Protein AF-A0A3D5XR74-F1 (afdb_monomer_lite)

Sequence (470 aa):
MCIKLWNDQGEVHFSEMSLGTSTTLFYYEVPASTKGSFDNLWFGRNDPDLPIDEANTWNRTANLTFDGTNNLYVLPNATQWMNPGDNWYPYNPAPYAVDEIPASTELYFRPAADFYNGGGYSTSFAAYFFNTDGKNVWVNPTYPYTSTYKVVTPTLEGGVLPNYVIFASMRAGTSGNSFENVLAQTADLYPDLTLTKPMYDGPSQTWKELPTFVNYQNLPEGINANKIRIWLDRNGHYTTNSYTYLLFFNTNHHYNTGKEKAIELNSEDPVDYLYYDVPISWIKNKEVGITIVNEYNEVLVSIPAQTFVEGDNSKLWKINLSGETWSYEKTVVSEKVYNTFVRKVLEGYLSCSPSVDNGYGAFNSMDNTFIPKVDAGGTTIWNMSGNLGGQMLNDYASVEAYETDERTVEVDAYVKYQMLAANYLANSGGGGASFSLMNSSNNTPLILMFIFSLIGVGFISYLRLKKYKN

Structure (mmCIF, N/CA/C/O backbone):
data_AF-A0A3D5XR74-F1
#
_entry.id   AF-A0A3D5XR74-F1
#
loop_
_atom_site.group_PDB
_atom_site.id
_atom_site.type_symbol
_atom_site.label_atom_id
_atom_site.label_alt_id
_atom_site.label_comp_id
_atom_site.label_asym_id
_atom_site.label_entity_id
_atom_site.label_seq_id
_atom_site.pdbx_PDB_ins_code
_atom_site.Cartn_x
_atom_site.Cartn_y
_atom_site.Cartn_z
_atom_site.occupancy
_atom_site.B_iso_or_equiv
_atom_site.auth_seq_id
_atom_site.auth_comp_id
_atom_site.auth_asym_id
_atom_site.auth_atom_id
_atom_site.pdbx_PDB_model_num
ATOM 1 N N . MET A 1 1 ? -30.784 11.300 56.861 1.00 68.38 1 MET A N 1
ATOM 2 C CA . MET A 1 1 ? -31.579 11.750 55.694 1.00 68.38 1 MET A CA 1
ATOM 3 C C . MET A 1 1 ? -33.011 11.344 55.946 1.00 68.38 1 MET A C 1
ATOM 5 O O . MET A 1 1 ? -33.202 10.212 56.372 1.00 68.38 1 MET A O 1
ATOM 9 N N . CYS A 1 2 ? -33.979 12.232 55.736 1.00 66.44 2 CYS A N 1
ATOM 10 C CA . CYS A 1 2 ? -35.381 11.927 56.000 1.00 66.44 2 CYS A CA 1
ATOM 11 C C . CYS A 1 2 ? -36.258 12.160 54.769 1.00 66.44 2 CYS A C 1
ATOM 13 O O . CYS A 1 2 ? -35.960 12.993 53.907 1.00 66.44 2 CYS A O 1
ATOM 15 N N . ILE A 1 3 ? -37.353 11.412 54.726 1.00 75.88 3 ILE A N 1
ATOM 16 C CA . ILE A 1 3 ? -38.480 11.650 53.835 1.00 75.88 3 ILE A CA 1
ATOM 17 C C . ILE A 1 3 ? -39.727 11.899 54.674 1.00 75.88 3 ILE A C 1
ATOM 19 O O . ILE A 1 3 ? -39.949 11.208 55.673 1.00 75.88 3 ILE A O 1
ATOM 23 N N . LYS A 1 4 ? -40.542 12.865 54.246 1.00 79.69 4 LYS A N 1
ATOM 24 C CA . LYS A 1 4 ? -41.935 12.990 54.675 1.00 79.69 4 LYS A CA 1
ATOM 25 C C . LYS A 1 4 ? -42.847 12.576 53.533 1.00 79.69 4 LYS A C 1
ATOM 27 O O . LYS A 1 4 ? -42.666 13.057 52.419 1.00 79.69 4 LYS A O 1
ATOM 32 N N . LEU A 1 5 ? -43.852 11.767 53.836 1.00 77.69 5 LEU A N 1
ATOM 33 C CA . LEU A 1 5 ? -44.951 11.399 52.946 1.00 77.69 5 LEU A CA 1
ATOM 34 C C . LEU A 1 5 ? -46.269 11.849 53.580 1.00 77.69 5 LEU A C 1
ATOM 36 O O . LEU A 1 5 ? -46.419 11.742 54.800 1.00 77.69 5 LEU A O 1
ATOM 40 N N . TRP A 1 6 ? -47.207 12.368 52.785 1.00 80.12 6 TRP A N 1
ATOM 41 C CA . TRP A 1 6 ? -48.545 12.708 53.279 1.00 80.12 6 TRP A CA 1
ATOM 42 C C . TRP A 1 6 ? -49.636 12.587 52.212 1.00 80.12 6 TRP A C 1
ATOM 44 O O . TRP A 1 6 ? -49.366 12.639 51.009 1.00 80.12 6 TRP A O 1
ATOM 54 N N . ASN A 1 7 ? -50.876 12.425 52.673 1.00 79.38 7 ASN A N 1
ATOM 55 C CA . ASN A 1 7 ? -52.083 12.417 51.848 1.00 79.38 7 ASN A CA 1
ATOM 56 C C . ASN A 1 7 ? -53.056 13.528 52.264 1.00 79.38 7 ASN A C 1
ATOM 58 O O . ASN A 1 7 ? -52.907 14.167 53.311 1.00 79.38 7 ASN A O 1
ATOM 62 N N . ASP A 1 8 ? -54.086 13.730 51.447 1.00 75.56 8 ASP A N 1
ATOM 63 C CA . ASP A 1 8 ? -55.121 14.747 51.678 1.00 75.56 8 ASP A CA 1
ATOM 64 C C . ASP A 1 8 ? -56.029 14.434 52.885 1.00 75.56 8 ASP A C 1
ATOM 66 O O . ASP A 1 8 ? -56.824 15.271 53.316 1.00 75.56 8 ASP A O 1
ATOM 70 N N . GLN A 1 9 ? -55.899 13.237 53.464 1.00 74.19 9 GLN A N 1
ATOM 71 C CA . GLN A 1 9 ? -56.628 12.786 54.653 1.00 74.19 9 GLN A CA 1
ATOM 72 C C . GLN A 1 9 ? -55.891 13.141 55.958 1.00 74.19 9 GLN A C 1
ATOM 74 O O . GLN A 1 9 ? -56.415 12.902 57.046 1.00 74.19 9 GLN A O 1
ATOM 79 N N . GLY A 1 10 ? -54.709 13.762 55.860 1.00 69.75 10 GLY A N 1
ATOM 80 C CA . GLY A 1 10 ? -53.919 14.231 56.997 1.00 69.75 10 GLY A CA 1
ATOM 81 C C . GLY A 1 10 ? -52.992 13.175 57.599 1.00 69.75 10 GLY A C 1
ATOM 82 O O . GLY A 1 10 ? -52.376 13.437 58.633 1.00 69.75 10 GLY A O 1
ATOM 83 N N . GLU A 1 11 ? -52.863 12.003 56.973 1.00 75.06 11 GLU A N 1
ATOM 84 C CA . GLU A 1 11 ? -51.877 11.011 57.388 1.00 75.06 11 GLU A CA 1
ATOM 85 C C . GLU A 1 11 ? -50.479 11.471 56.983 1.00 75.06 11 GLU A C 1
ATOM 87 O O . GLU A 1 11 ? -50.252 11.940 55.867 1.00 75.06 11 GLU A O 1
ATOM 92 N N . VAL A 1 12 ? -49.531 11.329 57.907 1.00 75.00 12 VAL A N 1
ATOM 93 C CA . VAL A 1 12 ? -48.144 11.746 57.721 1.00 75.00 12 VAL A CA 1
ATOM 94 C C . VAL A 1 12 ? -47.228 10.606 58.131 1.00 75.00 12 VAL A C 1
ATOM 96 O O . VAL A 1 12 ? -47.342 10.075 59.236 1.00 75.00 12 VAL A O 1
ATOM 99 N N . HIS A 1 13 ? -46.282 10.266 57.261 1.00 75.50 13 HIS A N 1
ATOM 100 C CA . HIS A 1 13 ? -45.234 9.299 57.548 1.00 75.50 13 HIS A CA 1
ATOM 101 C C . HIS A 1 13 ? -43.858 9.941 57.405 1.00 75.50 13 HIS A C 1
ATOM 103 O O . HIS A 1 13 ? -43.573 10.607 56.411 1.00 75.50 13 HIS A O 1
ATOM 109 N N . PHE A 1 14 ? -43.002 9.707 58.396 1.00 71.19 14 PHE A N 1
ATOM 110 C CA . PHE A 1 14 ? -41.600 10.100 58.379 1.00 71.19 14 PHE A CA 1
ATOM 111 C C . PHE A 1 14 ? -40.724 8.859 58.452 1.00 71.19 14 PHE A C 1
ATOM 113 O O . PHE A 1 14 ? -40.975 7.973 59.269 1.00 71.19 14 PHE A O 1
ATOM 120 N N . SER A 1 15 ? -39.690 8.804 57.616 1.00 66.94 15 SER A N 1
ATOM 121 C CA . SER A 1 15 ? -38.760 7.677 57.607 1.00 66.94 15 SER A CA 1
ATOM 122 C C . SER A 1 15 ? -37.332 8.097 57.285 1.00 66.94 15 SER A C 1
ATOM 124 O O . SER A 1 15 ? -37.096 9.151 56.684 1.00 66.94 15 SER A O 1
ATOM 126 N N . GLU A 1 16 ? -36.384 7.254 57.687 1.00 62.03 16 GLU A N 1
ATOM 127 C CA . GLU A 1 16 ? -35.002 7.329 57.227 1.00 62.03 16 GLU A CA 1
ATOM 128 C C . GLU A 1 16 ? -34.899 6.854 55.786 1.00 62.03 16 GLU A C 1
ATOM 130 O O . GLU A 1 16 ? -35.544 5.887 55.386 1.00 62.03 16 GLU A O 1
ATOM 135 N N . MET A 1 17 ? -34.050 7.525 55.015 1.00 63.94 17 MET A N 1
ATOM 136 C CA . MET A 1 17 ? -33.691 7.061 53.682 1.00 63.94 17 MET A CA 1
ATOM 137 C C . MET A 1 17 ? -32.312 6.421 53.686 1.00 63.94 17 MET A C 1
ATOM 139 O O . MET A 1 17 ? -31.365 6.978 54.251 1.00 63.94 17 MET A O 1
ATOM 143 N N . SER A 1 18 ? -32.184 5.310 52.969 1.00 57.62 18 SER A N 1
ATOM 144 C CA . SER A 1 18 ? -30.901 4.716 52.610 1.00 57.62 18 SER A CA 1
ATOM 145 C C . SER A 1 18 ? -30.411 5.266 51.273 1.00 57.62 18 SER A C 1
ATOM 147 O O . SER A 1 18 ? -31.181 5.427 50.325 1.00 57.62 18 SER A O 1
ATOM 149 N N . LEU A 1 19 ? -29.111 5.552 51.201 1.00 54.06 19 LEU A N 1
ATOM 150 C CA . LEU A 1 19 ? -28.445 5.879 49.948 1.00 54.06 19 LEU A CA 1
ATOM 151 C C . LEU A 1 19 ? -28.135 4.579 49.198 1.00 54.06 19 LEU A C 1
ATOM 153 O O . LEU A 1 19 ? -27.440 3.715 49.734 1.00 54.06 19 LEU A O 1
ATOM 157 N N . GLY A 1 20 ? -28.625 4.454 47.966 1.00 53.34 20 GLY A N 1
ATOM 158 C CA . GLY A 1 20 ? -28.218 3.380 47.066 1.00 53.34 20 GLY A CA 1
ATOM 159 C C . GLY A 1 20 ? -26.792 3.608 46.567 1.00 53.34 20 GLY A C 1
ATOM 160 O O . GLY A 1 20 ? -26.436 4.714 46.164 1.00 53.34 20 GLY A O 1
ATOM 161 N N . THR A 1 21 ? -25.955 2.574 46.601 1.00 43.03 21 THR A N 1
ATOM 162 C CA . THR A 1 21 ? -24.552 2.656 46.172 1.00 43.03 21 THR A CA 1
ATOM 163 C C . THR A 1 21 ? -24.415 2.234 44.709 1.00 43.03 21 THR A C 1
ATOM 165 O O . THR A 1 21 ? -23.944 1.136 44.425 1.00 43.03 21 THR A O 1
ATOM 168 N N . SER A 1 22 ? -24.838 3.088 43.776 1.00 42.81 22 SER A N 1
ATOM 169 C CA . SER A 1 22 ? -24.392 3.004 42.378 1.00 42.81 22 SER A CA 1
ATOM 170 C C . SER A 1 22 ? -23.229 3.975 42.165 1.00 42.81 22 SER A C 1
ATOM 172 O O . SER A 1 22 ? -23.245 5.099 42.665 1.00 42.81 22 SER A O 1
ATOM 174 N N . THR A 1 23 ? -22.197 3.544 41.438 1.00 36.66 23 THR A N 1
ATOM 175 C CA . THR A 1 23 ? -20.996 4.346 41.140 1.00 36.66 23 THR A CA 1
ATOM 176 C C . THR A 1 23 ? -21.248 5.465 40.128 1.00 36.66 23 THR A C 1
ATOM 178 O O . THR A 1 23 ? -20.399 6.340 39.974 1.00 36.66 23 THR A O 1
ATOM 181 N N . THR A 1 24 ? -22.403 5.464 39.456 1.00 39.94 24 THR A N 1
ATOM 182 C CA . THR A 1 24 ? -22.763 6.432 38.408 1.00 39.94 24 THR A CA 1
ATOM 183 C C . THR A 1 24 ? -23.993 7.275 38.747 1.00 39.94 24 THR A C 1
ATOM 185 O O . THR A 1 24 ? -24.259 8.259 38.058 1.00 39.94 24 THR A O 1
ATOM 188 N N . LEU A 1 25 ? -24.732 6.948 39.816 1.00 47.19 25 LEU A N 1
ATOM 189 C CA . LEU A 1 25 ? -25.946 7.668 40.204 1.00 47.19 25 LEU A CA 1
ATOM 190 C C . LEU A 1 25 ? -26.193 7.591 41.720 1.00 47.19 25 LEU A C 1
ATOM 192 O O . LEU A 1 25 ? -26.271 6.501 42.283 1.00 47.19 25 LEU A O 1
ATOM 196 N N . PHE A 1 26 ? -26.402 8.736 42.376 1.00 54.41 26 PHE A N 1
ATOM 197 C CA . PHE A 1 26 ? -26.913 8.768 43.750 1.00 54.41 26 PHE A CA 1
ATOM 198 C C . PHE A 1 26 ? -28.442 8.734 43.705 1.00 54.41 26 PHE A C 1
ATOM 200 O O . PHE A 1 26 ? -29.073 9.692 43.247 1.00 54.41 26 PHE A O 1
ATOM 207 N N . TYR A 1 27 ? -29.036 7.639 44.177 1.00 60.84 27 TYR A N 1
ATOM 208 C CA . TYR A 1 27 ? -30.484 7.515 44.326 1.00 60.84 27 TYR A CA 1
ATOM 209 C C . TYR A 1 27 ? -30.867 7.186 45.770 1.00 60.84 27 TYR A C 1
ATOM 211 O O . TYR A 1 27 ? -30.087 6.595 46.523 1.00 60.84 27 TYR A O 1
ATOM 219 N N . TYR A 1 28 ? -32.080 7.578 46.149 1.00 64.44 28 TYR A N 1
ATOM 220 C CA . TYR A 1 28 ? -32.659 7.297 47.459 1.00 64.44 28 TYR A CA 1
ATOM 221 C C . TYR A 1 28 ? -33.891 6.417 47.329 1.00 64.44 28 TYR A C 1
ATOM 223 O O . TYR A 1 28 ? -34.699 6.599 46.414 1.00 64.44 28 TYR A O 1
ATOM 231 N N . GLU A 1 29 ? -34.011 5.471 48.257 1.00 64.38 29 GLU A N 1
ATOM 232 C CA . GLU A 1 29 ? -35.136 4.549 48.325 1.00 64.38 29 GLU A CA 1
ATOM 233 C C . GLU A 1 29 ? -36.181 5.019 49.343 1.00 64.38 29 GLU A C 1
ATOM 235 O O . GLU A 1 29 ? -35.866 5.344 50.491 1.00 64.38 29 GLU A O 1
ATOM 240 N N . VAL A 1 30 ? -37.440 5.037 48.909 1.00 65.50 30 VAL A N 1
ATOM 241 C CA . VAL A 1 30 ? -38.616 5.251 49.753 1.00 65.50 30 VAL A CA 1
ATOM 242 C C . VAL A 1 30 ? -39.076 3.899 50.311 1.00 65.50 30 VAL A C 1
ATOM 244 O O . VAL A 1 30 ? -39.177 2.941 49.540 1.00 65.50 30 VAL A O 1
ATOM 247 N N . PRO A 1 31 ? -39.409 3.783 51.612 1.00 63.19 31 PRO A N 1
ATOM 248 C CA . PRO A 1 31 ? -39.857 2.519 52.189 1.00 63.19 31 PRO A CA 1
ATOM 249 C C . PRO A 1 31 ? -41.045 1.914 51.431 1.00 63.19 31 PRO A C 1
ATOM 251 O O . PRO A 1 31 ? -42.093 2.547 51.279 1.00 63.19 31 PRO A O 1
ATOM 254 N N . ALA A 1 32 ? -40.914 0.654 51.009 1.00 57.16 32 ALA A N 1
ATOM 255 C CA . ALA A 1 32 ? -41.921 -0.052 50.208 1.00 57.16 32 ALA A CA 1
ATOM 256 C C . ALA A 1 32 ? -43.311 -0.146 50.875 1.00 57.16 32 ALA A C 1
ATOM 258 O O . ALA A 1 32 ? -44.319 -0.304 50.187 1.00 57.16 32 ALA A O 1
ATOM 259 N N . SER A 1 33 ? -43.383 -0.001 52.204 1.00 56.22 33 SER A N 1
ATOM 260 C CA . SER A 1 33 ? -44.620 0.021 53.000 1.00 56.22 33 SER A CA 1
ATOM 261 C C . SER A 1 33 ? -45.532 1.226 52.735 1.00 56.22 33 SER A C 1
ATOM 263 O O . SER A 1 33 ? -46.631 1.281 53.278 1.00 56.22 33 SER A O 1
ATOM 265 N N . THR A 1 34 ? -45.095 2.187 51.920 1.00 59.44 34 THR A N 1
ATOM 266 C CA . THR A 1 34 ? -45.794 3.461 51.671 1.00 59.44 34 THR A CA 1
ATOM 267 C C . THR A 1 34 ? -46.456 3.537 50.288 1.00 59.44 34 THR A C 1
ATOM 269 O O . THR A 1 34 ? -47.064 4.551 49.937 1.00 59.44 34 THR A O 1
ATOM 272 N N . LYS A 1 35 ? -46.369 2.454 49.501 1.00 56.69 35 LYS A N 1
ATOM 273 C CA . LYS A 1 35 ? -46.874 2.367 48.125 1.00 56.69 35 LYS A CA 1
ATOM 274 C C . LYS A 1 35 ? -48.401 2.537 48.070 1.00 56.69 35 LYS A C 1
ATOM 276 O O . LYS A 1 35 ? -49.132 1.719 48.619 1.00 56.69 35 LYS A O 1
ATOM 281 N N . GLY A 1 36 ? -48.866 3.571 47.365 1.00 61.25 36 GLY A N 1
ATOM 282 C CA . GLY A 1 36 ? -50.287 3.834 47.097 1.00 61.25 36 GLY A CA 1
ATOM 283 C C . GLY A 1 36 ? -51.088 4.505 48.222 1.00 61.25 36 GLY A C 1
ATOM 284 O O . GLY A 1 36 ? -52.295 4.655 48.061 1.00 61.25 36 GLY A O 1
ATOM 285 N N . SER A 1 37 ? -50.451 4.907 49.329 1.00 67.81 37 SER A N 1
ATOM 286 C CA . SER A 1 37 ? -51.139 5.503 50.494 1.00 67.81 37 SER A CA 1
ATOM 287 C C . SER A 1 37 ? -50.939 7.016 50.650 1.00 67.81 37 SER A C 1
ATOM 289 O O . SER A 1 37 ? -51.577 7.634 51.501 1.00 67.81 37 SER A O 1
ATOM 291 N N . PHE A 1 38 ? -50.045 7.615 49.859 1.00 74.50 38 PHE A N 1
ATOM 292 C CA . PHE A 1 38 ? -49.660 9.022 49.960 1.00 74.50 38 PHE A CA 1
ATOM 293 C C . PHE A 1 38 ? -49.626 9.675 48.579 1.00 74.50 38 PHE A C 1
ATOM 295 O O . PHE A 1 38 ? -49.270 9.020 47.602 1.00 74.50 38 PHE A O 1
ATOM 302 N N . ASP A 1 39 ? -49.953 10.964 48.525 1.00 75.94 39 ASP A N 1
ATOM 303 C CA . ASP A 1 39 ? -50.062 11.734 47.276 1.00 75.94 39 ASP A CA 1
ATOM 304 C C . ASP A 1 39 ? -48.905 12.729 47.112 1.00 75.94 39 ASP A C 1
ATOM 306 O O . ASP A 1 39 ? -48.670 13.291 46.040 1.00 75.94 39 ASP A O 1
ATOM 310 N N . ASN A 1 40 ? -48.157 12.961 48.192 1.00 79.56 40 ASN A N 1
ATOM 311 C CA . ASN A 1 40 ? -47.110 13.963 48.239 1.00 79.56 40 ASN A CA 1
ATOM 312 C C . ASN A 1 40 ? -45.909 13.500 49.065 1.00 79.56 40 ASN A C 1
ATOM 314 O O . ASN A 1 40 ? -46.048 12.734 50.024 1.00 79.56 40 ASN A O 1
ATOM 318 N N . LEU A 1 41 ? -44.733 14.032 48.725 1.00 80.75 41 LEU A N 1
ATOM 319 C CA . LEU A 1 41 ? -43.509 13.836 49.490 1.00 80.75 41 LEU A CA 1
ATOM 320 C C . LEU A 1 41 ? -42.601 15.066 49.496 1.00 80.75 41 LEU A C 1
ATOM 322 O O . LEU A 1 41 ? -42.708 15.951 48.650 1.00 80.75 41 LEU A O 1
ATOM 326 N N . TRP A 1 42 ? -41.664 15.103 50.437 1.00 76.94 42 TRP A N 1
ATOM 327 C CA . TRP A 1 42 ? -40.467 15.937 50.332 1.00 76.94 42 TRP A CA 1
ATOM 328 C C . TRP A 1 42 ? -39.267 15.225 50.950 1.00 76.94 42 TRP A C 1
ATOM 330 O O . TRP A 1 42 ? -39.407 14.398 51.855 1.00 76.94 42 TRP A O 1
ATOM 340 N N . PHE A 1 43 ? -38.081 15.580 50.462 1.00 77.31 43 PHE A N 1
ATOM 341 C CA . PHE A 1 43 ? -36.802 15.063 50.940 1.00 77.31 43 PHE A CA 1
ATOM 342 C C . PHE A 1 43 ? -36.077 16.128 51.748 1.00 77.31 43 PHE A C 1
ATOM 344 O O . PHE A 1 43 ? -36.084 17.301 51.371 1.00 77.31 43 PHE A O 1
ATOM 351 N N . GLY A 1 44 ? -35.441 15.749 52.854 1.00 69.56 44 GLY A N 1
ATOM 352 C CA . GLY A 1 44 ? -34.678 16.712 53.635 1.00 69.56 44 GLY A CA 1
ATOM 353 C C . GLY A 1 44 ? -33.597 16.114 54.514 1.00 69.56 44 GLY A C 1
ATOM 354 O O . GLY A 1 44 ? -33.419 14.897 54.648 1.00 69.56 44 GLY A O 1
ATOM 355 N N . ARG A 1 45 ? -32.831 17.026 55.104 1.00 68.19 45 ARG A N 1
ATOM 356 C CA . ARG A 1 45 ? -31.771 16.708 56.048 1.00 68.19 45 ARG A CA 1
ATOM 357 C C . ARG A 1 45 ? -32.226 17.111 57.439 1.00 68.19 45 ARG A C 1
ATOM 359 O O . ARG A 1 45 ? -32.404 18.293 57.720 1.00 68.19 45 ARG A O 1
ATOM 366 N N . ASN A 1 46 ? -32.383 16.115 58.297 1.00 67.81 46 ASN A N 1
ATOM 367 C CA . ASN A 1 46 ? -32.564 16.344 59.720 1.00 67.81 46 ASN A CA 1
ATOM 368 C C . ASN A 1 46 ? -31.226 16.483 60.428 1.00 67.81 46 ASN A C 1
ATOM 370 O O . ASN A 1 46 ? -30.205 15.966 59.957 1.00 67.81 46 ASN A O 1
ATOM 374 N N . ASP A 1 47 ? -31.280 17.173 61.559 1.00 67.00 47 ASP A N 1
ATOM 375 C CA . ASP A 1 47 ? -30.229 17.147 62.559 1.00 67.00 47 ASP A CA 1
ATOM 376 C C . ASP A 1 47 ? -29.905 15.688 62.933 1.00 67.00 47 ASP A C 1
ATOM 378 O O . ASP A 1 47 ? -30.817 14.952 63.320 1.00 67.00 47 ASP A O 1
ATOM 382 N N . PRO A 1 48 ? -28.652 15.227 62.761 1.00 59.41 48 PRO A N 1
ATOM 383 C CA . PRO A 1 48 ? -28.275 13.849 63.051 1.00 59.41 48 PRO A CA 1
ATOM 384 C C . PRO A 1 48 ? -28.354 13.509 64.544 1.00 59.41 48 PRO A C 1
ATOM 386 O O . PRO A 1 48 ? -28.424 12.329 64.877 1.00 59.41 48 PRO A O 1
ATOM 389 N N . ASP A 1 49 ? -28.357 14.514 65.424 1.00 66.25 49 ASP A N 1
ATOM 390 C CA . ASP A 1 49 ? -28.373 14.326 66.874 1.00 66.25 49 ASP A CA 1
ATOM 391 C C . ASP A 1 49 ? -29.799 14.356 67.463 1.00 66.25 49 ASP A C 1
ATOM 393 O O . ASP A 1 49 ? -29.979 14.154 68.668 1.00 66.25 49 ASP A O 1
ATOM 397 N N . LEU A 1 50 ? -30.831 14.586 66.636 1.00 67.19 50 LEU A N 1
ATOM 398 C CA . LEU A 1 50 ? -32.231 14.679 67.062 1.00 67.19 50 LEU A CA 1
ATOM 399 C C . LEU A 1 50 ? -33.132 13.649 66.357 1.00 67.19 50 LEU A C 1
ATOM 401 O O . LEU A 1 50 ? -32.843 13.215 65.242 1.00 67.19 50 LEU A O 1
ATOM 405 N N . PRO A 1 51 ? -34.269 13.267 66.975 1.00 72.56 51 PRO A N 1
ATOM 406 C CA . PRO A 1 51 ? -35.255 12.410 66.327 1.00 72.56 51 PRO A CA 1
ATOM 407 C C . PRO A 1 51 ? -35.772 13.007 65.017 1.00 72.56 51 PRO A C 1
ATOM 409 O O . PRO A 1 51 ? -35.863 14.229 64.857 1.00 72.56 51 PRO A O 1
ATOM 412 N N . ILE A 1 52 ? -36.176 12.130 64.097 1.00 66.81 52 ILE A N 1
ATOM 413 C CA . ILE A 1 52 ? -36.708 12.549 62.803 1.00 66.81 52 ILE A CA 1
ATOM 414 C C . ILE A 1 52 ? -38.074 13.201 62.980 1.00 66.81 52 ILE A C 1
ATOM 416 O O . ILE A 1 52 ? -39.064 12.531 63.253 1.00 66.81 52 ILE A O 1
ATOM 420 N N . ASP A 1 53 ? -38.097 14.515 62.789 1.00 72.50 53 ASP A N 1
ATOM 421 C CA . ASP A 1 53 ? -39.278 15.370 62.859 1.00 72.50 53 ASP A CA 1
ATOM 422 C C . ASP A 1 53 ? -39.100 16.546 61.886 1.00 72.50 53 ASP A C 1
ATOM 424 O O . ASP A 1 53 ? -37.971 16.934 61.574 1.00 72.50 53 ASP A O 1
ATOM 428 N N . GLU A 1 54 ? -40.205 17.125 61.424 1.00 74.19 54 GLU A N 1
ATOM 429 C CA . GLU A 1 54 ? -40.231 18.329 60.590 1.00 74.19 54 GLU A CA 1
ATOM 430 C C . GLU A 1 54 ? -39.588 19.526 61.293 1.00 74.19 54 GLU A C 1
ATOM 432 O O . GLU A 1 54 ? -38.907 20.329 60.658 1.00 74.19 54 GLU A O 1
ATOM 437 N N . ALA A 1 55 ? -39.768 19.630 62.613 1.00 78.69 55 ALA A N 1
ATOM 438 C CA . ALA A 1 55 ? -39.175 20.693 63.420 1.00 78.69 55 ALA A CA 1
ATOM 439 C C . ALA A 1 55 ? -37.635 20.636 63.457 1.00 78.69 55 ALA A C 1
ATOM 441 O O . ALA A 1 55 ? -36.990 21.657 63.690 1.00 78.69 55 ALA A O 1
ATOM 442 N N . ASN A 1 56 ? -37.055 19.461 63.190 1.00 74.38 56 ASN A N 1
ATOM 443 C CA . ASN A 1 56 ? -35.615 19.203 63.243 1.00 74.38 56 ASN A CA 1
ATOM 444 C C . ASN A 1 56 ? -34.975 19.161 61.841 1.00 74.38 56 ASN A C 1
ATOM 446 O O . ASN A 1 56 ? -33.816 18.765 61.697 1.00 74.38 56 ASN A O 1
ATOM 450 N N . THR A 1 57 ? -35.719 19.550 60.798 1.00 71.38 57 THR A N 1
ATOM 451 C CA . THR A 1 57 ? -35.241 19.588 59.413 1.00 71.38 57 THR A CA 1
ATOM 452 C C . THR A 1 57 ? -34.480 20.879 59.129 1.00 71.38 57 THR A C 1
ATOM 454 O O . THR A 1 57 ? -35.059 21.962 59.092 1.00 71.38 57 THR A O 1
ATOM 457 N N . TRP A 1 58 ? -33.174 20.771 58.871 1.00 65.06 58 TRP A N 1
ATOM 458 C CA . TRP A 1 58 ? -32.315 21.911 58.536 1.00 65.06 58 TRP A CA 1
ATOM 459 C C . TRP A 1 58 ? -32.649 22.507 57.169 1.00 65.06 58 TRP A C 1
ATOM 461 O O . TRP A 1 58 ? -32.608 23.722 56.986 1.00 65.06 58 TRP A O 1
ATOM 471 N N . ASN A 1 59 ? -32.960 21.650 56.198 1.00 67.88 59 ASN A N 1
ATOM 472 C CA . ASN A 1 59 ? -33.313 22.039 54.841 1.00 67.88 59 ASN A CA 1
ATOM 473 C C . ASN A 1 59 ? -34.068 20.905 54.122 1.00 67.88 59 ASN A C 1
ATOM 475 O O . ASN A 1 59 ? -33.838 19.722 54.390 1.00 67.88 59 ASN A O 1
ATOM 479 N N . ARG A 1 60 ? -34.970 21.273 53.201 1.00 68.69 60 ARG A N 1
ATOM 480 C CA . ARG A 1 60 ? -35.793 20.336 52.422 1.00 68.69 60 ARG A CA 1
ATOM 481 C C . ARG A 1 60 ? -36.056 20.805 50.995 1.00 68.69 60 ARG A C 1
ATOM 483 O O . ARG A 1 60 ? -35.951 21.996 50.703 1.00 68.69 60 ARG A O 1
ATOM 490 N N . THR A 1 61 ? -36.460 19.869 50.142 1.00 66.75 61 THR A N 1
ATOM 491 C CA . THR A 1 61 ? -37.018 20.149 48.816 1.00 66.75 61 THR A CA 1
ATOM 492 C C . THR A 1 61 ? -38.360 20.882 48.919 1.00 66.75 61 THR A C 1
ATOM 494 O O . THR A 1 61 ? -38.987 20.929 49.980 1.00 66.75 61 THR A O 1
ATOM 497 N N . ALA A 1 62 ? -38.843 21.416 47.793 1.00 69.00 62 ALA A N 1
ATOM 498 C CA . ALA A 1 62 ? -40.262 21.743 47.660 1.00 69.00 62 ALA A CA 1
ATOM 499 C C . ALA A 1 62 ? -41.127 20.476 47.817 1.00 69.00 62 ALA A C 1
ATOM 501 O O . ALA A 1 62 ? -40.618 19.354 47.737 1.00 69.00 62 ALA A O 1
ATOM 502 N N . ASN A 1 63 ? -42.432 20.662 48.027 1.00 77.94 63 ASN A N 1
ATOM 503 C CA . ASN A 1 63 ? -43.383 19.555 48.001 1.00 77.94 63 ASN A CA 1
ATOM 504 C C . ASN A 1 63 ? -43.427 18.970 46.586 1.00 77.94 63 ASN A C 1
ATOM 506 O O . ASN A 1 63 ? -43.646 19.695 45.616 1.00 77.94 63 ASN A O 1
ATOM 510 N N . LEU A 1 64 ? -43.212 17.666 46.492 1.00 72.50 64 LEU A N 1
ATOM 511 C CA . LEU A 1 64 ? -43.234 16.898 45.259 1.00 72.50 64 LEU A CA 1
ATOM 512 C C . LEU A 1 64 ? -44.498 16.044 45.231 1.00 72.50 64 LEU A C 1
ATOM 514 O O . LEU A 1 64 ? -44.944 15.549 46.266 1.00 72.50 64 LEU A O 1
ATOM 518 N N . THR A 1 65 ? -45.050 15.838 44.040 1.00 73.38 65 THR A N 1
ATOM 519 C CA . THR A 1 65 ? -46.125 14.863 43.840 1.00 73.38 65 THR A CA 1
ATOM 520 C C . THR A 1 65 ? -45.546 13.455 43.927 1.00 73.38 65 THR A C 1
ATOM 522 O O . THR A 1 65 ? -44.550 13.149 43.267 1.00 73.38 65 THR A O 1
ATOM 525 N N . PHE A 1 66 ? -46.169 12.601 44.736 1.00 70.06 66 PHE A N 1
ATOM 526 C CA . PHE A 1 66 ? -45.822 11.191 44.841 1.00 70.06 66 PHE A CA 1
ATOM 527 C C . PHE A 1 66 ? -46.834 10.376 44.040 1.00 70.06 66 PHE A C 1
ATOM 529 O O . PHE A 1 66 ? -48.020 10.388 44.343 1.00 70.06 66 PHE A O 1
ATOM 536 N N . ASP A 1 67 ? -46.377 9.667 43.008 1.00 66.19 67 ASP A N 1
ATOM 537 C CA . ASP A 1 67 ? -47.261 8.847 42.165 1.00 66.19 67 ASP A CA 1
ATOM 538 C C . ASP A 1 67 ? -47.677 7.518 42.822 1.00 66.19 67 ASP A C 1
ATOM 540 O O . ASP A 1 67 ? -48.400 6.722 42.223 1.00 66.19 67 ASP A O 1
ATOM 544 N N . GLY A 1 68 ? -47.198 7.253 44.043 1.00 62.53 68 GLY A N 1
ATOM 545 C CA . GLY A 1 68 ? -47.521 6.057 44.812 1.00 62.53 68 GLY A CA 1
ATOM 546 C C . GLY A 1 68 ? -46.963 4.758 44.227 1.00 62.53 68 GLY A C 1
ATOM 547 O O . GLY A 1 68 ? -47.258 3.695 44.770 1.00 62.53 68 GLY A O 1
ATOM 548 N N . THR A 1 69 ? -46.174 4.803 43.149 1.00 64.56 69 THR A N 1
ATOM 549 C CA . THR A 1 69 ? -45.684 3.622 42.423 1.00 64.56 69 THR A CA 1
ATOM 550 C C . THR A 1 69 ? -44.165 3.518 42.357 1.00 64.56 69 THR A C 1
ATOM 552 O O . THR A 1 69 ? -43.656 2.395 42.434 1.00 64.56 69 THR A O 1
ATOM 555 N N . ASN A 1 70 ? -43.458 4.646 42.273 1.00 66.56 70 ASN A N 1
ATOM 556 C CA . ASN A 1 70 ? -42.000 4.718 42.220 1.00 66.56 70 ASN A CA 1
ATOM 557 C C . ASN A 1 70 ? -41.395 4.837 43.622 1.00 66.56 70 ASN A C 1
ATOM 559 O O . ASN A 1 70 ? -41.740 5.736 44.375 1.00 66.56 70 ASN A O 1
ATOM 563 N N . ASN A 1 71 ? -40.458 3.959 43.979 1.00 66.50 71 ASN A N 1
ATOM 564 C CA . ASN A 1 71 ? -39.752 4.007 45.265 1.00 66.50 71 ASN A CA 1
ATOM 565 C C . ASN A 1 71 ? -38.300 4.490 45.144 1.00 66.50 71 ASN A C 1
ATOM 567 O O . ASN A 1 71 ? -37.599 4.502 46.147 1.00 66.50 71 ASN A O 1
ATOM 571 N N . LEU A 1 72 ? -37.843 4.881 43.950 1.00 67.25 72 LEU A N 1
ATOM 572 C CA . LEU A 1 72 ? -36.467 5.311 43.691 1.00 67.25 72 LEU A CA 1
ATOM 573 C C . LEU A 1 72 ? -36.450 6.725 43.107 1.00 67.25 72 LEU A C 1
ATOM 575 O O . LEU A 1 72 ? -37.130 6.997 42.116 1.00 67.25 72 LEU A O 1
ATOM 579 N N . TYR A 1 73 ? -35.650 7.611 43.700 1.00 69.12 73 TYR A N 1
ATOM 580 C CA . TYR A 1 73 ? -35.531 9.014 43.289 1.00 69.12 73 TYR A CA 1
ATOM 581 C C . TYR A 1 73 ? -34.075 9.422 43.094 1.00 69.12 73 TYR A C 1
ATOM 583 O O . TYR A 1 73 ? -33.221 9.083 43.915 1.00 69.12 73 TYR A O 1
ATOM 591 N N . VAL A 1 74 ? -33.800 10.161 42.017 1.00 64.56 74 VAL A N 1
ATOM 592 C CA . VAL A 1 74 ? -32.442 10.562 41.615 1.00 64.56 74 VAL A CA 1
ATOM 593 C C . VAL A 1 74 ? -32.102 11.953 42.142 1.00 64.56 74 VAL A C 1
ATOM 595 O O . VAL A 1 74 ? -32.885 12.891 41.979 1.00 64.56 74 VAL A O 1
ATOM 598 N N . LEU A 1 75 ? -30.905 12.097 42.720 1.00 61.53 75 LEU A N 1
ATOM 599 C CA . LEU A 1 75 ? -30.330 13.397 43.059 1.00 61.53 75 LEU A CA 1
ATOM 600 C C . LEU A 1 75 ? -29.724 14.044 41.791 1.00 61.53 75 LEU A C 1
ATOM 602 O O . LEU A 1 75 ? -28.840 13.437 41.184 1.00 61.53 75 LEU A O 1
ATOM 606 N N . PRO A 1 76 ? -30.113 15.276 41.402 1.00 55.88 76 PRO A N 1
ATOM 607 C CA . PRO A 1 76 ? -29.633 15.909 40.166 1.00 55.88 76 PRO A CA 1
ATOM 608 C C . PRO A 1 76 ? -28.114 16.141 40.105 1.00 55.88 76 PRO A C 1
ATOM 610 O O . PRO A 1 76 ? -27.545 16.178 39.016 1.00 55.88 76 PRO A O 1
ATOM 613 N N . ASN A 1 77 ? -27.446 16.307 41.254 1.00 55.19 77 ASN A N 1
ATOM 614 C CA . ASN A 1 77 ? -25.995 16.477 41.346 1.00 55.19 77 ASN A CA 1
ATOM 615 C C . ASN A 1 77 ? -25.469 16.006 42.716 1.00 55.19 77 ASN A C 1
ATOM 617 O O . ASN A 1 77 ? -25.869 16.527 43.754 1.00 55.19 77 ASN A O 1
ATOM 621 N N . ALA A 1 78 ? -24.514 15.071 42.716 1.00 50.16 78 ALA A N 1
ATOM 622 C CA . ALA A 1 78 ? -23.846 14.535 43.907 1.00 50.16 78 ALA A CA 1
ATOM 623 C C . ALA A 1 78 ? -23.190 15.592 44.816 1.00 50.16 78 ALA A C 1
ATOM 625 O O . ALA A 1 78 ? -23.018 15.367 46.013 1.00 50.16 78 ALA A O 1
ATOM 626 N N . THR A 1 79 ? -22.787 16.731 44.243 1.00 43.72 79 THR A N 1
ATOM 627 C CA . THR A 1 79 ? -21.916 17.721 44.900 1.00 43.72 79 THR A CA 1
ATOM 628 C C . THR A 1 79 ? -22.625 19.006 45.319 1.00 43.72 79 THR A C 1
ATOM 630 O O . THR A 1 79 ? -22.051 19.795 46.068 1.00 43.72 79 THR A O 1
ATOM 633 N N . GLN A 1 80 ? -23.867 19.230 44.883 1.00 47.66 80 GLN A N 1
ATOM 634 C CA . GLN A 1 80 ? -24.618 20.450 45.179 1.00 47.66 80 GLN A CA 1
ATOM 635 C C . GLN A 1 80 ? -25.989 20.079 45.737 1.00 47.66 80 GLN A C 1
ATOM 637 O O . GLN A 1 80 ? -26.879 19.638 45.019 1.00 47.66 80 GLN A O 1
ATOM 642 N N . TRP A 1 81 ? -26.129 20.224 47.054 1.00 53.12 81 TRP A N 1
ATOM 643 C CA . TRP A 1 81 ? -27.359 19.931 47.779 1.00 53.12 81 TRP A CA 1
ATOM 644 C C . TRP A 1 81 ? -28.213 21.196 47.925 1.00 53.12 81 TRP A C 1
ATOM 646 O O . TRP A 1 81 ? -27.876 22.079 48.709 1.00 53.12 81 TRP A O 1
ATOM 656 N N . MET A 1 82 ? -29.344 21.208 47.215 1.00 53.84 82 MET A N 1
ATOM 657 C CA . MET A 1 82 ? -30.513 22.086 47.370 1.00 53.84 82 MET A CA 1
ATOM 658 C C . MET A 1 82 ? -30.274 23.586 47.175 1.00 53.84 82 MET A C 1
ATOM 660 O O . MET A 1 82 ? -30.178 24.351 48.136 1.00 53.84 82 MET A O 1
ATOM 664 N N . ASN A 1 83 ? -30.341 24.019 45.918 1.00 50.00 83 ASN A N 1
ATOM 665 C CA . ASN A 1 83 ? -30.836 25.353 45.601 1.00 50.00 83 ASN A CA 1
ATOM 666 C C . ASN A 1 83 ? -32.373 25.329 45.477 1.00 50.00 83 ASN A C 1
ATOM 668 O O . ASN A 1 83 ? -32.950 24.333 45.026 1.00 50.00 83 ASN A O 1
ATOM 672 N N . PRO A 1 84 ? -33.072 26.422 45.834 1.00 40.66 84 PRO A N 1
ATOM 673 C CA . PRO A 1 84 ? -34.475 26.592 45.472 1.00 40.66 84 PRO A CA 1
ATOM 674 C C . PRO A 1 84 ? -34.625 26.486 43.944 1.00 40.66 84 PRO A C 1
ATOM 676 O O . PRO A 1 84 ? -34.169 27.370 43.222 1.00 40.66 84 PRO A O 1
ATOM 679 N N . GLY A 1 85 ? -35.227 25.397 43.454 1.00 47.22 85 GLY A N 1
ATOM 680 C CA . GLY A 1 85 ? -35.395 25.119 42.020 1.00 47.22 85 GLY A CA 1
ATOM 681 C C . GLY A 1 85 ? -34.857 23.766 41.536 1.00 47.22 85 GLY A C 1
ATOM 682 O O . GLY A 1 85 ? -35.123 23.402 40.392 1.00 47.22 85 GLY A O 1
ATOM 683 N N . ASP A 1 86 ? -34.150 23.004 42.378 1.00 53.41 86 ASP A N 1
ATOM 684 C CA . ASP A 1 86 ? -33.670 21.666 42.009 1.00 53.41 86 ASP A CA 1
ATOM 685 C C . ASP A 1 86 ? -34.824 20.644 41.987 1.00 53.41 86 ASP A C 1
ATOM 687 O O . ASP A 1 86 ? -35.440 20.347 43.015 1.00 53.41 86 ASP A O 1
ATOM 691 N N . ASN A 1 87 ? -35.108 20.088 40.805 1.00 56.28 87 ASN A N 1
ATOM 692 C CA . ASN A 1 87 ? -36.184 19.118 40.601 1.00 56.28 87 ASN A CA 1
ATOM 693 C C . ASN A 1 87 ? -35.678 17.692 40.826 1.00 56.28 87 ASN A C 1
ATOM 695 O O . ASN A 1 87 ? -34.920 17.155 40.020 1.00 56.28 87 ASN A O 1
ATOM 699 N N . TRP A 1 88 ? -36.139 17.066 41.903 1.00 61.06 88 TRP A N 1
ATOM 700 C CA . TRP A 1 88 ? -36.034 15.622 42.094 1.00 61.06 88 TRP A CA 1
ATOM 701 C C . TRP A 1 88 ? -37.073 14.929 41.216 1.00 61.06 88 TRP A C 1
ATOM 703 O O . TRP A 1 88 ? -38.225 15.361 41.163 1.00 61.06 88 TRP A O 1
ATOM 713 N N . TYR A 1 89 ? -36.677 13.858 40.536 1.00 61.28 89 TYR A N 1
ATOM 714 C CA . TYR A 1 89 ? -37.556 13.113 39.638 1.00 61.28 89 TYR A CA 1
ATOM 715 C C . TYR A 1 89 ? -37.523 11.610 39.944 1.00 61.28 89 TYR A C 1
ATOM 717 O O . TYR A 1 89 ? -36.509 11.108 40.449 1.00 61.28 89 TYR A O 1
ATOM 725 N N . PRO A 1 90 ? -38.626 10.887 39.658 1.00 59.59 90 PRO A N 1
ATOM 726 C CA . PRO A 1 90 ? -38.643 9.434 39.737 1.00 59.59 90 PRO A CA 1
ATOM 727 C C . PRO A 1 90 ? -37.531 8.843 38.872 1.00 59.59 90 PRO A C 1
ATOM 729 O O . PRO A 1 90 ? -37.310 9.294 37.745 1.00 59.59 90 PRO A O 1
ATOM 732 N N . TYR A 1 91 ? -36.838 7.831 39.385 1.00 54.50 91 TYR A N 1
ATOM 733 C CA . TYR A 1 91 ? -35.857 7.092 38.603 1.00 54.50 91 TYR A CA 1
ATOM 734 C C . TYR A 1 91 ? -36.548 6.437 37.402 1.00 54.50 91 TYR A C 1
ATOM 736 O O . TYR A 1 91 ? -37.357 5.524 37.552 1.00 54.50 91 TYR A O 1
ATOM 744 N N . ASN A 1 92 ? -36.226 6.919 36.202 1.00 49.31 92 ASN A N 1
ATOM 745 C CA . ASN A 1 92 ? -36.644 6.304 34.953 1.00 49.31 92 ASN A CA 1
ATOM 746 C C . ASN A 1 92 ? -35.447 5.546 34.364 1.00 49.31 92 ASN A C 1
ATOM 748 O O . ASN A 1 92 ? -34.489 6.207 33.968 1.00 49.31 92 ASN A O 1
ATOM 752 N N . PRO A 1 93 ? -35.478 4.206 34.266 1.00 47.00 93 PRO A N 1
ATOM 753 C CA . PRO A 1 93 ? -34.379 3.436 33.687 1.00 47.00 93 PRO A CA 1
ATOM 754 C C . PRO A 1 93 ? -34.276 3.575 32.157 1.00 47.00 93 PRO A C 1
ATOM 756 O O . PRO A 1 93 ? -33.216 3.316 31.602 1.00 47.00 93 PRO A O 1
ATOM 759 N N . ALA A 1 94 ? -35.339 4.003 31.460 1.00 37.22 94 ALA A N 1
ATOM 760 C CA . ALA A 1 94 ? -35.396 4.033 29.993 1.00 37.22 94 ALA A CA 1
ATOM 761 C C . ALA A 1 94 ? -34.317 4.903 29.301 1.00 37.22 94 ALA A C 1
ATOM 763 O O . ALA A 1 94 ? -33.736 4.430 28.330 1.00 37.22 94 ALA A O 1
ATOM 764 N N . PRO A 1 95 ? -33.989 6.129 29.761 1.00 37.91 95 PRO A N 1
ATOM 765 C CA . PRO A 1 95 ? -32.870 6.906 29.212 1.00 37.91 95 PRO A CA 1
ATOM 766 C C . PRO A 1 95 ? -31.472 6.387 29.607 1.00 37.91 95 PRO A C 1
ATOM 768 O O . PRO A 1 95 ? -30.482 6.947 29.145 1.00 37.91 95 PRO A O 1
ATOM 771 N N . TYR A 1 96 ? -31.379 5.343 30.439 1.00 42.06 96 TYR A N 1
ATOM 772 C CA . TYR A 1 96 ? -30.122 4.743 30.912 1.00 42.06 96 TYR A CA 1
ATOM 773 C C . TYR A 1 96 ? -29.977 3.261 30.526 1.00 42.06 96 TYR A C 1
ATOM 775 O O . TYR A 1 96 ? -29.065 2.589 31.006 1.00 42.06 96 TYR A O 1
ATOM 783 N N . ALA A 1 97 ? -30.865 2.739 29.673 1.00 44.19 97 ALA A N 1
ATOM 784 C CA . ALA A 1 97 ? -30.723 1.413 29.089 1.00 44.19 97 ALA A CA 1
ATOM 785 C C . ALA A 1 97 ? -29.596 1.465 28.049 1.00 44.19 97 ALA A C 1
ATOM 787 O O . ALA A 1 97 ? -29.803 1.869 26.908 1.00 44.19 97 ALA A O 1
ATOM 788 N N . VAL A 1 98 ? -28.380 1.137 28.478 1.00 55.97 98 VAL A N 1
ATOM 789 C CA . VAL A 1 98 ? -27.242 0.990 27.575 1.00 55.97 98 VAL A CA 1
ATOM 790 C C . VAL A 1 98 ? -27.343 -0.377 26.911 1.00 55.97 98 VAL A C 1
ATOM 792 O O . VAL A 1 98 ? -27.368 -1.391 27.612 1.00 55.97 98 VAL A O 1
ATOM 795 N N . ASP A 1 99 ? -27.373 -0.402 25.580 1.00 67.56 99 ASP A N 1
ATOM 796 C CA . ASP A 1 99 ? -27.383 -1.648 24.818 1.00 67.56 99 ASP A CA 1
ATOM 797 C C . ASP A 1 99 ? -26.222 -2.562 25.238 1.00 67.56 99 ASP A C 1
ATOM 799 O O . ASP A 1 99 ? -25.081 -2.132 25.432 1.00 67.56 99 ASP A O 1
ATOM 803 N N . GLU A 1 100 ? -26.524 -3.845 25.410 1.00 83.31 100 GLU A N 1
ATOM 804 C CA . GLU A 1 100 ? -25.512 -4.856 25.685 1.00 83.31 100 GLU A CA 1
ATOM 805 C C . GLU A 1 100 ? -24.652 -5.092 24.438 1.00 83.31 100 GLU A C 1
ATOM 807 O O . GLU A 1 100 ? -25.151 -5.290 23.330 1.00 83.31 100 GLU A O 1
ATOM 812 N N . ILE A 1 101 ? -23.338 -5.133 24.629 1.00 87.31 101 ILE A N 1
ATOM 813 C CA . ILE A 1 101 ? -22.365 -5.551 23.629 1.00 87.31 101 ILE A CA 1
ATOM 814 C C . ILE A 1 101 ? -22.407 -7.085 23.566 1.00 87.31 101 ILE A C 1
ATOM 816 O O . ILE A 1 101 ? -22.062 -7.746 24.553 1.00 87.31 101 ILE A O 1
ATOM 820 N N . PRO A 1 102 ? -22.765 -7.692 22.420 1.00 90.94 102 PRO A N 1
ATOM 821 C CA . PRO A 1 102 ? -22.832 -9.142 22.307 1.00 90.94 102 PRO A CA 1
ATOM 822 C C . PRO A 1 102 ? -21.496 -9.811 22.639 1.00 90.94 102 PRO A C 1
ATOM 824 O O . PRO A 1 102 ? -20.418 -9.324 22.275 1.00 90.94 102 PRO A O 1
ATOM 827 N N . ALA A 1 103 ? -21.554 -10.969 23.293 1.00 89.31 103 ALA A N 1
ATOM 828 C CA . ALA A 1 103 ? -20.365 -11.776 23.530 1.00 89.31 103 ALA A CA 1
ATOM 829 C C . ALA A 1 103 ? -19.715 -12.184 22.201 1.00 89.31 103 ALA A C 1
ATOM 831 O O . ALA A 1 103 ? -20.388 -12.393 21.194 1.00 89.31 103 ALA A O 1
ATOM 832 N N . SER A 1 104 ? -18.395 -12.350 22.213 1.00 92.94 104 SER A N 1
ATOM 833 C CA . SER A 1 104 ? -17.586 -12.654 21.024 1.00 92.94 104 SER A CA 1
ATOM 834 C C . SER A 1 104 ? -17.572 -11.564 19.944 1.00 92.94 104 SER A C 1
ATOM 836 O O . SER A 1 104 ? -17.058 -11.807 18.853 1.00 92.94 104 SER A O 1
ATOM 838 N N . THR A 1 105 ? -18.073 -10.359 20.233 1.00 94.56 105 THR A N 1
ATOM 839 C CA . THR A 1 105 ? -17.913 -9.207 19.333 1.00 94.56 105 THR A CA 1
ATOM 840 C C . THR A 1 105 ? -16.445 -8.795 19.271 1.00 94.56 105 THR A C 1
ATOM 842 O O . THR A 1 105 ? -15.785 -8.662 20.301 1.00 94.56 105 THR A O 1
ATOM 845 N N . GLU A 1 106 ? -15.914 -8.592 18.069 1.00 96.69 106 GLU A N 1
ATOM 846 C CA . GLU A 1 106 ? -14.557 -8.081 17.884 1.00 96.69 106 GLU A CA 1
ATOM 847 C C . GLU A 1 106 ? -14.572 -6.553 17.921 1.00 96.69 106 GLU A C 1
ATOM 849 O O . GLU A 1 106 ? -15.190 -5.921 17.067 1.00 96.69 106 GLU A O 1
ATOM 854 N N . LEU A 1 107 ? -13.869 -5.965 18.887 1.00 95.81 107 LEU A N 1
ATOM 855 C CA . LEU A 1 107 ? -13.669 -4.522 18.981 1.00 95.81 107 LEU A CA 1
ATOM 856 C C . LEU A 1 107 ? -12.205 -4.194 18.710 1.00 95.81 107 LEU A C 1
ATOM 858 O O . LEU A 1 107 ? -11.300 -4.903 19.162 1.00 95.81 107 LEU A O 1
ATOM 862 N N . TYR A 1 108 ? -11.973 -3.095 18.006 1.00 96.44 108 TYR A N 1
ATOM 863 C CA . TYR A 1 108 ? -10.640 -2.642 17.643 1.00 96.44 108 TYR A CA 1
ATOM 864 C C . TYR A 1 108 ? -10.335 -1.286 18.281 1.00 96.44 108 TYR A C 1
ATOM 866 O O . TYR A 1 108 ? -11.230 -0.475 18.514 1.00 96.44 108 TYR A O 1
ATOM 874 N N . PHE A 1 109 ? -9.063 -1.027 18.565 1.00 93.00 109 PHE A N 1
ATOM 875 C CA . PHE A 1 109 ? -8.614 0.238 19.135 1.00 93.00 109 PHE A CA 1
ATOM 876 C C . PHE A 1 109 ? -7.309 0.692 18.494 1.00 93.00 109 PHE A C 1
ATOM 878 O O . PHE A 1 109 ? -6.313 -0.036 18.516 1.00 93.00 109 PHE A O 1
ATOM 885 N N . ARG A 1 110 ? -7.310 1.922 17.978 1.00 90.31 110 ARG A N 1
ATOM 886 C CA . ARG A 1 110 ? -6.117 2.612 17.490 1.00 90.31 110 ARG A CA 1
ATOM 887 C C . ARG A 1 110 ? -5.762 3.733 18.471 1.00 90.31 110 ARG A C 1
ATOM 889 O O . ARG A 1 110 ? -6.495 4.719 18.525 1.00 90.31 110 ARG A O 1
ATOM 896 N N . PRO A 1 111 ? -4.691 3.614 19.273 1.00 87.44 111 PRO A N 1
ATOM 897 C CA . PRO A 1 111 ? -4.307 4.663 20.212 1.00 87.44 111 PRO A CA 1
ATOM 898 C C . PRO A 1 111 ? -3.890 5.946 19.497 1.00 87.44 111 PRO A C 1
ATOM 900 O O . PRO A 1 111 ? -3.321 5.915 18.406 1.00 87.44 111 PRO A O 1
ATOM 903 N N . ALA A 1 112 ? -4.118 7.082 20.153 1.00 83.50 112 ALA A N 1
ATOM 904 C CA . ALA A 1 112 ? -3.475 8.335 19.776 1.00 83.50 112 ALA A CA 1
ATOM 905 C C . ALA A 1 112 ? -1.975 8.299 20.129 1.00 83.50 112 ALA A C 1
ATOM 907 O O . ALA A 1 112 ? -1.553 7.552 21.014 1.00 83.50 112 ALA A O 1
ATOM 908 N N . ALA A 1 113 ? -1.155 9.105 19.449 1.00 79.50 113 ALA A N 1
ATOM 909 C CA . ALA A 1 113 ? 0.301 9.103 19.638 1.00 79.50 113 ALA A CA 1
ATOM 910 C C . ALA A 1 113 ? 0.732 9.424 21.086 1.00 79.50 113 ALA A C 1
ATOM 912 O O . ALA A 1 113 ? 1.764 8.953 21.559 1.00 79.50 113 ALA A O 1
ATOM 913 N N . ASP A 1 114 ? -0.068 10.208 21.804 1.00 74.12 114 ASP A N 1
ATOM 914 C CA . ASP A 1 114 ? 0.126 10.599 23.199 1.00 74.12 114 ASP A CA 1
ATOM 915 C C . ASP A 1 114 ? -0.426 9.588 24.215 1.00 74.12 114 ASP A C 1
ATOM 917 O O . ASP A 1 114 ? -0.107 9.686 25.399 1.00 74.12 114 ASP A O 1
ATOM 921 N N . PHE A 1 115 ? -1.164 8.566 23.772 1.00 74.25 115 PHE A N 1
ATOM 922 C CA . PHE A 1 115 ? -1.770 7.552 24.643 1.00 74.25 115 PHE A CA 1
ATOM 923 C C . PHE A 1 115 ? -0.732 6.742 25.447 1.00 74.25 115 PHE A C 1
ATOM 925 O O . PHE A 1 115 ? -1.036 6.170 26.496 1.00 74.25 115 PHE A O 1
ATOM 932 N N . TYR A 1 116 ? 0.520 6.724 24.980 1.00 69.19 116 TYR A N 1
ATOM 933 C CA . TYR A 1 116 ? 1.662 6.109 25.664 1.00 69.19 116 TYR A CA 1
ATOM 934 C C . TYR A 1 116 ? 2.477 7.089 26.520 1.00 69.19 116 TYR A C 1
ATOM 936 O O . TYR A 1 116 ? 3.314 6.653 27.302 1.00 69.19 116 TYR A O 1
ATOM 944 N N . ASN A 1 117 ? 2.248 8.399 26.393 1.00 61.81 117 ASN A N 1
ATOM 945 C CA . ASN A 1 117 ? 3.104 9.449 26.955 1.00 61.81 117 ASN A CA 1
ATOM 946 C C . ASN A 1 117 ? 2.591 10.024 28.286 1.00 61.81 117 ASN A C 1
ATOM 948 O O . ASN A 1 117 ? 3.116 11.034 28.753 1.00 61.81 117 ASN A O 1
ATOM 952 N N . GLY A 1 118 ? 1.608 9.380 28.926 1.00 55.59 118 GLY A N 1
ATOM 953 C CA . GLY A 1 118 ? 1.024 9.762 30.222 1.00 55.59 118 GLY A CA 1
ATOM 954 C C . GLY A 1 118 ? 1.964 9.634 31.435 1.00 55.59 118 GLY A C 1
ATOM 955 O O . GLY A 1 118 ? 1.549 9.170 32.491 1.00 55.59 118 GLY A O 1
ATOM 956 N N . GLY A 1 119 ? 3.240 10.013 31.306 1.00 54.22 119 GLY A N 1
ATOM 957 C CA . GLY A 1 119 ? 4.196 10.106 32.414 1.00 54.22 119 GLY A CA 1
ATOM 958 C C . GLY A 1 119 ? 5.043 8.858 32.688 1.00 54.22 119 GLY A C 1
ATOM 959 O O . GLY A 1 119 ? 5.727 8.814 33.709 1.00 54.22 119 GLY A O 1
ATOM 960 N N . GLY A 1 120 ? 5.047 7.854 31.803 1.00 60.47 120 GLY A N 1
ATOM 961 C CA . GLY A 1 120 ? 5.885 6.660 31.951 1.00 60.47 120 GLY A CA 1
ATOM 962 C C . GLY A 1 120 ? 5.923 5.773 30.707 1.00 60.47 120 GLY A C 1
ATOM 963 O O . GLY A 1 120 ? 5.167 5.979 29.767 1.00 60.47 120 GLY A O 1
ATOM 964 N N . TYR A 1 121 ? 6.806 4.772 30.706 1.00 64.81 121 TYR A N 1
ATOM 965 C CA . TYR A 1 121 ? 6.860 3.765 29.645 1.00 64.81 121 TYR A CA 1
ATOM 966 C C . TYR A 1 121 ? 5.729 2.743 29.826 1.00 64.81 121 TYR A C 1
ATOM 968 O O . TYR A 1 121 ? 5.569 2.170 30.909 1.00 64.81 121 TYR A O 1
ATOM 976 N N . SER A 1 122 ? 4.974 2.482 28.760 1.00 71.31 122 SER A N 1
ATOM 977 C CA . SER A 1 122 ? 4.004 1.388 28.698 1.00 71.31 122 SER A CA 1
ATOM 978 C C . SER A 1 122 ? 4.583 0.210 27.916 1.00 71.31 122 SER A C 1
ATOM 980 O O . SER A 1 122 ? 5.244 0.403 26.898 1.00 71.31 122 SER A O 1
ATOM 982 N N . THR A 1 123 ? 4.341 -1.014 28.386 1.00 65.19 123 THR A N 1
ATOM 983 C CA . THR A 1 123 ? 4.727 -2.250 27.672 1.00 65.19 123 THR A CA 1
ATOM 984 C C . THR A 1 123 ? 3.538 -3.137 27.325 1.00 65.19 123 THR A C 1
ATOM 986 O O . THR A 1 123 ? 3.716 -4.172 26.688 1.00 65.19 123 THR A O 1
ATOM 989 N N . SER A 1 124 ? 2.335 -2.782 27.768 1.00 77.19 124 SER A N 1
ATOM 990 C CA . SER A 1 124 ? 1.138 -3.592 27.563 1.00 77.19 124 SER A CA 1
ATOM 991 C C . SER A 1 124 ? -0.113 -2.725 27.508 1.00 77.19 124 SER A C 1
ATOM 993 O O . SER A 1 124 ? -0.157 -1.606 28.015 1.00 77.19 124 SER A O 1
ATOM 995 N N . PHE A 1 125 ? -1.134 -3.267 26.861 1.00 85.75 125 PHE A N 1
ATOM 996 C CA . PHE A 1 125 ? -2.448 -2.665 26.711 1.00 85.75 125 PHE A CA 1
ATOM 997 C C . PHE A 1 125 ? -3.493 -3.637 27.252 1.00 85.75 125 PHE A C 1
ATOM 999 O O . PHE A 1 125 ? -3.276 -4.848 27.198 1.00 85.75 125 PHE A O 1
ATOM 1006 N N . ALA A 1 126 ? -4.608 -3.122 27.758 1.00 89.69 126 ALA A N 1
ATOM 1007 C CA . ALA A 1 126 ? -5.732 -3.921 28.226 1.00 89.69 126 ALA A CA 1
ATOM 1008 C C . ALA A 1 126 ? -7.061 -3.214 27.935 1.00 89.69 126 ALA A C 1
ATOM 1010 O O . ALA A 1 126 ? -7.120 -1.987 27.866 1.00 89.69 126 ALA A O 1
ATOM 1011 N N . ALA A 1 127 ? -8.131 -3.991 27.787 1.00 92.75 127 ALA A N 1
ATOM 1012 C CA . ALA A 1 127 ? -9.495 -3.476 27.813 1.00 92.75 127 ALA A CA 1
ATOM 1013 C C . ALA A 1 127 ? -10.183 -3.902 29.106 1.00 92.75 127 ALA A C 1
ATOM 1015 O O . ALA A 1 127 ? -9.966 -5.019 29.575 1.00 92.75 127 ALA A O 1
ATOM 1016 N N . TYR A 1 128 ? -11.024 -3.041 29.666 1.00 88.62 128 TYR A N 1
ATOM 1017 C CA . TYR A 1 128 ? -11.872 -3.385 30.801 1.00 88.62 128 TYR A CA 1
ATOM 1018 C C . TYR A 1 128 ? -13.331 -3.217 30.406 1.00 88.62 128 TYR A C 1
ATOM 1020 O O . TYR A 1 128 ? -13.749 -2.138 29.989 1.00 88.62 128 TYR A O 1
ATOM 1028 N N . PHE A 1 129 ? -14.073 -4.315 30.489 1.00 86.69 129 PHE A N 1
ATOM 1029 C CA . PHE A 1 129 ? -15.482 -4.380 30.134 1.00 86.69 129 PHE A CA 1
ATOM 1030 C C . PHE A 1 129 ? -16.329 -4.245 31.386 1.00 86.69 129 PHE A C 1
ATOM 1032 O O . PHE A 1 129 ? -16.044 -4.901 32.392 1.00 86.69 129 PHE A O 1
ATOM 1039 N N . PHE A 1 130 ? -17.374 -3.433 31.291 1.00 80.94 130 PHE A N 1
ATOM 1040 C CA . PHE A 1 130 ? -18.283 -3.158 32.390 1.00 80.94 130 PHE A CA 1
ATOM 1041 C C . PHE A 1 130 ? -19.687 -3.647 32.083 1.00 80.94 130 PHE A C 1
ATOM 1043 O O . PHE A 1 130 ? -20.114 -3.613 30.930 1.00 80.94 130 PHE A O 1
ATOM 1050 N N . ASN A 1 131 ? -20.423 -4.018 33.124 1.00 78.12 131 ASN A N 1
ATOM 1051 C CA . ASN A 1 131 ? -21.866 -4.201 33.054 1.00 78.12 131 ASN A CA 1
ATOM 1052 C C . ASN A 1 131 ? -22.572 -3.430 34.180 1.00 78.12 131 ASN A C 1
ATOM 1054 O O . ASN A 1 131 ? -21.993 -3.185 35.241 1.00 78.12 131 ASN A O 1
ATOM 1058 N N . THR A 1 132 ? -23.833 -3.064 33.950 1.00 61.53 132 THR A N 1
ATOM 1059 C CA . THR A 1 132 ? -24.687 -2.341 34.907 1.00 61.53 132 THR A CA 1
ATOM 1060 C C . THR A 1 132 ? -24.870 -3.046 36.257 1.00 61.53 132 THR A C 1
ATOM 1062 O O . THR A 1 132 ? -25.091 -2.374 37.260 1.00 61.53 132 THR A O 1
ATOM 1065 N N . ASP A 1 133 ? -24.704 -4.368 36.317 1.00 62.69 133 ASP A N 1
ATOM 1066 C CA . ASP A 1 133 ? -24.775 -5.190 37.532 1.00 62.69 133 ASP A CA 1
ATOM 1067 C C . ASP A 1 133 ? -23.443 -5.224 38.315 1.00 62.69 133 ASP A C 1
ATOM 1069 O O . ASP A 1 133 ? -23.290 -5.991 39.268 1.00 62.69 133 ASP A O 1
ATOM 1073 N N . GLY A 1 134 ? -22.441 -4.437 37.902 1.00 61.91 134 GLY A N 1
ATOM 1074 C CA . GLY A 1 134 ? -21.129 -4.339 38.556 1.00 61.91 134 GLY A CA 1
ATOM 1075 C C . GLY A 1 134 ? -20.174 -5.498 38.257 1.00 61.91 134 GLY A C 1
ATOM 1076 O O . GLY A 1 134 ? -19.087 -5.579 38.835 1.00 61.91 134 GLY A O 1
ATOM 1077 N N . LYS A 1 135 ? -20.558 -6.400 37.350 1.00 75.31 135 LYS A N 1
ATOM 1078 C CA . LYS A 1 135 ? -19.707 -7.496 36.881 1.00 75.31 135 LYS A CA 1
ATOM 1079 C C . LYS A 1 135 ? -18.791 -6.981 35.786 1.00 75.31 135 LYS A C 1
ATOM 1081 O O . LYS A 1 135 ? -19.246 -6.663 34.695 1.00 75.31 135 LYS A O 1
ATOM 1086 N N . ASN A 1 136 ? -17.497 -6.927 36.067 1.00 82.12 136 ASN A N 1
ATOM 1087 C CA . ASN A 1 136 ? -16.531 -6.293 35.180 1.00 82.12 136 ASN A CA 1
ATOM 1088 C C . ASN A 1 136 ? -15.295 -7.180 35.014 1.00 82.12 136 ASN A C 1
ATOM 1090 O O . ASN A 1 136 ? -14.952 -7.948 35.917 1.00 82.12 136 ASN A O 1
ATOM 1094 N N . VAL A 1 137 ? -14.590 -7.077 33.886 1.00 88.06 137 VAL A N 1
ATOM 1095 C CA . VAL A 1 137 ? -13.411 -7.921 33.636 1.00 88.06 137 VAL A CA 1
ATOM 1096 C C . VAL A 1 137 ? -12.370 -7.247 32.750 1.00 88.06 137 VAL A C 1
ATOM 1098 O O . VAL A 1 137 ? -12.697 -6.547 31.793 1.00 88.06 137 VAL A O 1
ATOM 1101 N N . TRP A 1 138 ? -11.095 -7.507 33.054 1.00 90.31 138 TRP A N 1
ATOM 1102 C CA . TRP A 1 138 ? -9.969 -7.144 32.196 1.00 90.31 138 TRP A CA 1
ATOM 1103 C C . TRP A 1 138 ? -9.752 -8.196 31.109 1.00 90.31 138 TRP A C 1
ATOM 1105 O O . TRP A 1 138 ? -9.674 -9.390 31.390 1.00 90.31 138 TRP A O 1
ATOM 1115 N N . VAL A 1 139 ? -9.563 -7.741 29.876 1.00 93.19 139 VAL A N 1
ATOM 1116 C CA . VAL A 1 139 ? -9.263 -8.564 28.706 1.00 93.19 139 VAL A CA 1
ATOM 1117 C C . VAL A 1 139 ? -7.965 -8.075 28.075 1.00 93.19 139 VAL A C 1
ATOM 1119 O O . VAL A 1 139 ? -7.780 -6.883 27.826 1.00 93.19 139 VAL A O 1
ATOM 1122 N N . ASN A 1 140 ? -7.057 -9.012 27.807 1.00 91.38 140 ASN A N 1
ATOM 1123 C CA . ASN A 1 140 ? -5.831 -8.717 27.076 1.00 91.38 140 ASN A CA 1
ATOM 1124 C C . ASN A 1 140 ? -6.128 -8.611 25.575 1.00 91.38 140 ASN A C 1
ATOM 1126 O O . ASN A 1 140 ? -6.814 -9.480 25.030 1.00 91.38 140 ASN A O 1
ATOM 1130 N N . PRO A 1 141 ? -5.600 -7.592 24.886 1.00 91.12 141 PRO A N 1
ATOM 1131 C CA . PRO A 1 141 ? -5.725 -7.470 23.450 1.00 91.12 141 PRO A CA 1
ATOM 1132 C C . PRO A 1 141 ? -4.843 -8.487 22.726 1.00 91.12 141 PRO A C 1
ATOM 1134 O O . PRO A 1 141 ? -3.861 -9.018 23.246 1.00 91.12 141 PRO A O 1
ATOM 1137 N N . THR A 1 142 ? -5.144 -8.641 21.451 1.00 92.88 142 THR A N 1
ATOM 1138 C CA . THR A 1 142 ? -4.204 -9.093 20.430 1.00 92.88 142 THR A CA 1
ATOM 1139 C C . THR A 1 142 ? -3.795 -7.896 19.574 1.00 92.88 142 THR A C 1
ATOM 1141 O O . THR A 1 142 ? -4.480 -6.872 19.562 1.00 92.88 142 THR A O 1
ATOM 1144 N N . TYR A 1 143 ? -2.678 -8.003 18.861 1.00 87.88 143 TYR A N 1
ATOM 1145 C CA . TYR A 1 143 ? -2.177 -6.947 17.977 1.00 87.88 143 TYR A CA 1
ATOM 1146 C C . TYR A 1 143 ? -2.120 -7.472 16.536 1.00 87.88 143 TYR A C 1
ATOM 1148 O O . TYR A 1 143 ? -1.060 -7.897 16.074 1.00 87.88 143 TYR A O 1
ATOM 1156 N N . PRO A 1 144 ? -3.281 -7.574 15.859 1.00 84.69 144 PRO A N 1
ATOM 1157 C CA . PRO A 1 144 ? -3.365 -8.184 14.534 1.00 84.6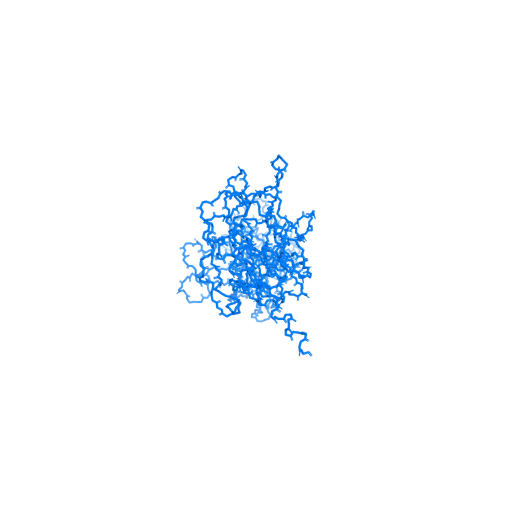9 144 PRO A CA 1
ATOM 1158 C C . PRO A 1 144 ? -2.821 -7.290 13.415 1.00 84.69 144 PRO A C 1
ATOM 1160 O O . PRO A 1 144 ? -2.451 -7.814 12.366 1.00 84.69 144 PRO A O 1
ATOM 1163 N N . TYR A 1 145 ? -2.777 -5.971 13.622 1.00 83.81 145 TYR A N 1
ATOM 1164 C CA . TYR A 1 145 ? -2.349 -4.993 12.623 1.00 83.81 145 TYR A CA 1
ATOM 1165 C C . TYR A 1 145 ? -1.414 -3.963 13.246 1.00 83.81 145 TYR A C 1
ATOM 1167 O O . TYR A 1 145 ? -1.441 -3.725 14.456 1.00 83.81 145 TYR A O 1
ATOM 1175 N N . THR A 1 146 ? -0.609 -3.316 12.406 1.00 80.06 146 THR A N 1
ATOM 1176 C CA . THR A 1 146 ? 0.228 -2.195 12.831 1.00 80.06 146 THR A CA 1
ATOM 1177 C C . THR A 1 146 ? -0.639 -1.109 13.473 1.00 80.06 146 THR A C 1
ATOM 1179 O O . THR A 1 146 ? -1.654 -0.686 12.929 1.00 80.06 146 THR A O 1
ATOM 1182 N N . SER A 1 147 ? -0.238 -0.687 14.664 1.00 81.19 147 SER A N 1
ATOM 1183 C CA . SER A 1 147 ? -0.850 0.338 15.507 1.00 81.19 147 SER A CA 1
ATOM 1184 C C . SER A 1 147 ? -2.325 0.115 15.855 1.00 81.19 147 SER A C 1
ATOM 1186 O O . SER A 1 147 ? -2.984 1.057 16.284 1.00 81.19 147 SER A O 1
ATOM 1188 N N . THR A 1 148 ? -2.851 -1.108 15.720 1.00 89.62 148 THR A N 1
ATOM 1189 C CA . THR A 1 148 ? -4.257 -1.411 16.029 1.00 89.62 148 THR A CA 1
ATOM 1190 C C . THR A 1 148 ? -4.375 -2.664 16.888 1.00 89.62 148 THR A C 1
ATOM 1192 O O . THR A 1 148 ? -3.928 -3.753 16.522 1.00 89.62 148 THR A O 1
ATOM 1195 N N . TYR A 1 149 ? -5.023 -2.515 18.038 1.00 91.94 149 TYR A N 1
ATOM 1196 C CA . TYR A 1 149 ? -5.314 -3.591 18.977 1.00 91.94 149 TYR A CA 1
ATOM 1197 C C . TYR A 1 149 ? -6.693 -4.174 18.707 1.00 91.94 149 TYR A C 1
ATOM 1199 O O . TYR A 1 149 ? -7.607 -3.460 18.304 1.00 91.94 149 TYR A O 1
ATOM 1207 N N . LYS A 1 150 ? -6.853 -5.466 18.975 1.00 95.56 150 LYS A N 1
ATOM 1208 C CA . LYS A 1 150 ? -8.126 -6.181 18.904 1.00 95.56 150 LYS A CA 1
ATOM 1209 C C . LYS A 1 150 ? -8.433 -6.816 20.244 1.00 95.56 150 LYS A C 1
ATOM 1211 O O . LYS A 1 150 ? -7.601 -7.544 20.785 1.00 95.56 150 LYS A O 1
ATOM 1216 N N . VAL A 1 151 ? -9.649 -6.625 20.726 1.00 95.69 151 VAL A N 1
ATOM 1217 C CA . VAL A 1 151 ? -10.208 -7.347 21.868 1.00 95.69 151 VAL A CA 1
ATOM 1218 C C . VAL A 1 151 ? -11.479 -8.060 21.436 1.00 95.69 151 VAL A C 1
ATOM 1220 O O . VAL A 1 151 ? -12.159 -7.641 20.502 1.00 95.69 151 VAL A O 1
ATOM 1223 N N . VAL A 1 152 ? -11.780 -9.166 22.101 1.00 96.19 152 VAL A N 1
ATOM 1224 C CA . VAL A 1 152 ? -13.022 -9.905 21.888 1.00 96.19 152 VAL A CA 1
ATOM 1225 C C . VAL A 1 152 ? -13.861 -9.738 23.143 1.00 96.19 152 VAL A C 1
ATOM 1227 O O . VAL A 1 152 ? -13.381 -10.024 24.242 1.00 96.19 152 VAL A O 1
ATOM 1230 N N . THR A 1 153 ? -15.085 -9.249 22.978 1.00 93.75 153 THR A N 1
ATOM 1231 C CA . THR A 1 153 ? -16.009 -9.001 24.081 1.00 93.75 153 THR A CA 1
ATOM 1232 C C . THR A 1 153 ? -16.275 -10.305 24.842 1.00 93.75 153 THR A C 1
ATOM 1234 O O . THR A 1 153 ? -16.677 -11.300 24.226 1.00 93.75 153 THR A O 1
ATOM 1237 N N . PRO A 1 154 ? -16.055 -10.340 26.166 1.00 93.25 154 PRO A N 1
ATOM 1238 C CA . PRO A 1 154 ? -16.255 -11.538 26.966 1.00 93.25 154 PRO A CA 1
ATOM 1239 C C . PRO A 1 154 ? -17.738 -11.752 27.290 1.00 93.25 154 PRO A C 1
ATOM 1241 O O . PRO A 1 154 ? -18.535 -10.818 27.288 1.00 93.25 154 PRO A O 1
ATOM 1244 N N . THR A 1 155 ? -18.093 -12.982 27.655 1.00 92.19 155 THR A N 1
ATOM 1245 C CA . THR A 1 155 ? -19.256 -13.215 28.522 1.00 92.19 155 THR A CA 1
ATOM 1246 C C . THR A 1 155 ? -18.805 -13.031 29.967 1.00 92.19 155 THR A C 1
ATOM 1248 O O . THR A 1 155 ? -17.810 -13.629 30.381 1.00 92.19 155 THR A O 1
ATOM 1251 N N . LEU A 1 156 ? -19.511 -12.200 30.727 1.00 84.81 156 LEU A N 1
ATOM 1252 C CA . LEU A 1 156 ? -19.189 -11.915 32.122 1.00 84.81 156 LEU A CA 1
ATOM 1253 C C . LEU A 1 156 ? -19.743 -13.004 33.051 1.00 84.81 156 LEU A C 1
ATOM 1255 O O . LEU A 1 156 ? -20.500 -13.893 32.646 1.00 84.81 156 LEU A O 1
ATOM 1259 N N . GLU A 1 157 ? -19.364 -12.941 34.327 1.00 80.50 157 GLU A N 1
ATOM 1260 C CA . GLU A 1 157 ? -19.811 -13.898 35.338 1.00 80.50 157 GLU A CA 1
ATOM 1261 C C . GLU A 1 157 ? -21.348 -14.010 35.388 1.00 80.50 157 GLU A C 1
ATOM 1263 O O . GLU A 1 157 ? -22.089 -13.028 35.336 1.00 80.50 157 GLU A O 1
ATOM 1268 N N . GLY A 1 158 ? -21.868 -15.233 35.480 1.00 79.12 158 GLY A N 1
ATOM 1269 C CA . GLY A 1 158 ? -23.314 -15.468 35.471 1.00 79.12 158 GLY A CA 1
ATOM 1270 C C . GLY A 1 158 ? -23.998 -15.200 34.125 1.00 79.12 158 GLY A C 1
ATOM 1271 O O . GLY A 1 158 ? -25.214 -15.053 34.107 1.00 79.12 158 GLY A O 1
ATOM 1272 N N . GLY A 1 159 ? -23.245 -15.149 33.019 1.00 81.19 159 GLY A N 1
ATOM 1273 C CA . GLY A 1 159 ? -23.799 -15.107 31.661 1.00 81.19 159 GLY A CA 1
ATOM 1274 C C . GLY A 1 159 ? -24.204 -13.718 31.168 1.00 81.19 159 GLY A C 1
ATOM 1275 O O . GLY A 1 159 ? -24.868 -13.621 30.142 1.00 81.19 159 GLY A O 1
ATOM 1276 N N . VAL A 1 160 ? -23.820 -12.666 31.889 1.00 82.12 160 VAL A N 1
ATOM 1277 C CA . VAL A 1 160 ? -24.208 -11.284 31.584 1.00 82.12 160 VAL A CA 1
ATOM 1278 C C . VAL A 1 160 ? -23.296 -10.691 30.503 1.00 82.12 160 VAL A C 1
ATOM 1280 O O . VAL A 1 160 ? -22.128 -11.074 30.383 1.00 82.12 160 VAL A O 1
ATOM 1283 N N . LEU A 1 161 ? -23.825 -9.769 29.700 1.00 85.19 161 LEU A N 1
ATOM 1284 C CA . LEU A 1 161 ? -23.098 -9.103 28.622 1.00 85.19 161 LEU A CA 1
ATOM 1285 C C . LEU A 1 161 ? -22.635 -7.702 29.043 1.00 85.19 161 LEU A C 1
ATOM 1287 O O . LEU A 1 161 ? -23.343 -7.018 29.773 1.00 85.19 161 LEU A O 1
ATOM 1291 N N . PRO A 1 162 ? -21.447 -7.248 28.622 1.00 85.44 162 PRO A N 1
ATOM 1292 C CA . PRO A 1 162 ? -20.985 -5.910 28.966 1.00 85.44 162 PRO A CA 1
ATOM 1293 C C . PRO A 1 162 ? -21.763 -4.829 28.214 1.00 85.44 162 PRO A C 1
ATOM 1295 O O . PRO A 1 162 ? -22.219 -5.060 27.106 1.00 85.44 162 PRO A O 1
ATOM 1298 N N . ASN A 1 163 ? -21.870 -3.633 28.785 1.00 78.56 163 ASN A N 1
ATOM 1299 C CA . ASN A 1 163 ? -22.550 -2.481 28.184 1.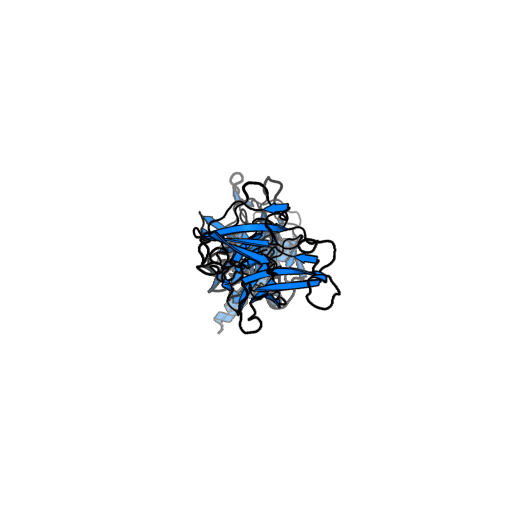00 78.56 163 ASN A CA 1
ATOM 1300 C C . ASN A 1 163 ? -21.561 -1.466 27.590 1.00 78.56 163 ASN A C 1
ATOM 1302 O O . ASN A 1 163 ? -21.871 -0.776 26.624 1.00 78.56 163 ASN A O 1
ATOM 1306 N N . TYR A 1 164 ? -20.361 -1.359 28.166 1.00 78.81 164 TYR A N 1
ATOM 1307 C CA . TYR A 1 164 ? -19.330 -0.428 27.712 1.00 78.81 164 TYR A CA 1
ATOM 1308 C C . TYR A 1 164 ? -17.925 -0.948 28.019 1.00 78.81 164 TYR A C 1
ATOM 1310 O O . TYR A 1 164 ? -17.733 -1.922 28.758 1.00 78.81 164 TYR A O 1
ATOM 1318 N N . VAL A 1 165 ? -16.931 -0.306 27.411 1.00 85.56 165 VAL A N 1
ATOM 1319 C CA . VAL A 1 165 ? -15.521 -0.686 27.506 1.00 85.56 165 VAL A CA 1
ATOM 1320 C C . VAL A 1 165 ? -14.646 0.544 27.723 1.00 85.56 165 VAL A C 1
ATOM 1322 O O . VAL A 1 165 ? -14.911 1.609 27.172 1.00 85.56 165 VAL A O 1
ATOM 1325 N N . ILE A 1 166 ? -13.570 0.386 28.489 1.00 87.00 166 ILE A N 1
ATOM 1326 C CA . ILE A 1 166 ? -12.428 1.305 28.450 1.00 87.00 166 ILE A CA 1
ATOM 1327 C C . ILE A 1 166 ? -11.218 0.587 27.876 1.00 87.00 166 ILE A C 1
ATOM 1329 O O . ILE A 1 166 ? -11.005 -0.607 28.097 1.00 87.00 166 ILE A O 1
ATOM 1333 N N . PHE A 1 167 ? -10.393 1.347 27.178 1.00 89.00 167 PHE A N 1
ATOM 1334 C CA . PHE A 1 167 ? -9.091 0.919 26.704 1.00 89.00 167 PHE A CA 1
ATOM 1335 C C . PHE A 1 167 ? -8.016 1.602 27.537 1.00 89.00 167 PHE A C 1
ATOM 1337 O O . PHE A 1 167 ? -8.113 2.804 27.775 1.00 89.00 167 PHE A O 1
ATOM 1344 N N . ALA A 1 168 ? -7.006 0.856 27.983 1.00 86.94 168 ALA A N 1
ATOM 1345 C CA . ALA A 1 168 ? -5.986 1.351 28.898 1.00 86.94 168 ALA A CA 1
ATOM 1346 C C . ALA A 1 168 ? -4.572 0.939 28.475 1.00 86.94 168 ALA A C 1
ATOM 1348 O O . ALA A 1 168 ? -4.316 -0.213 28.112 1.00 86.94 168 ALA A O 1
ATOM 1349 N N . SER A 1 169 ? -3.635 1.884 28.567 1.00 86.62 169 SER A N 1
ATOM 1350 C CA . SER A 1 169 ? -2.203 1.601 28.542 1.00 86.62 169 SER A CA 1
ATOM 1351 C C . SER A 1 169 ? -1.729 1.269 29.955 1.00 86.62 169 SER A C 1
ATOM 1353 O O . SER A 1 169 ? -2.071 1.940 30.932 1.00 86.62 169 SER A O 1
ATOM 1355 N N . MET A 1 170 ? -0.942 0.205 30.073 1.00 84.06 170 MET A N 1
ATOM 1356 C CA . MET A 1 170 ? -0.520 -0.348 31.356 1.00 84.06 170 MET A CA 1
ATOM 1357 C C . MET A 1 170 ? 0.947 -0.014 31.627 1.00 84.06 170 MET A C 1
ATOM 1359 O O . MET A 1 170 ? 1.774 0.027 30.707 1.00 84.06 170 MET A O 1
ATOM 1363 N N . ARG A 1 171 ? 1.283 0.211 32.899 1.00 82.00 171 ARG A N 1
ATOM 1364 C CA . ARG A 1 171 ? 2.635 0.538 33.357 1.00 82.00 171 ARG A CA 1
ATOM 1365 C C . ARG A 1 171 ? 3.593 -0.629 33.137 1.00 82.00 171 ARG A C 1
ATOM 1367 O O . ARG A 1 171 ? 3.319 -1.760 33.544 1.00 82.00 171 ARG A O 1
ATOM 1374 N N . ALA A 1 172 ? 4.755 -0.331 32.557 1.00 82.25 172 ALA A N 1
ATOM 1375 C CA . ALA A 1 172 ? 5.800 -1.320 32.339 1.00 82.25 172 ALA A CA 1
ATOM 1376 C C . ALA A 1 172 ? 6.270 -1.999 33.637 1.00 82.25 172 ALA A C 1
ATOM 1378 O O . ALA A 1 172 ? 6.411 -1.352 34.674 1.00 82.25 172 ALA A O 1
ATOM 1379 N N . GLY A 1 173 ? 6.546 -3.305 33.562 1.00 75.94 173 GLY A N 1
ATOM 1380 C CA . GLY A 1 173 ? 7.117 -4.081 34.670 1.00 75.94 173 GLY A CA 1
ATOM 1381 C C . GLY A 1 173 ? 6.151 -4.411 35.815 1.00 75.94 173 GLY A C 1
ATOM 1382 O O . GLY A 1 173 ? 6.590 -4.935 36.836 1.00 75.94 173 GLY A O 1
ATOM 1383 N N . THR A 1 174 ? 4.856 -4.130 35.660 1.00 74.06 174 THR A N 1
ATOM 1384 C CA . THR A 1 174 ? 3.817 -4.525 36.621 1.00 74.06 174 THR A CA 1
ATOM 1385 C C . THR A 1 174 ? 3.209 -5.875 36.233 1.00 74.06 174 THR A C 1
ATOM 1387 O O . THR A 1 174 ? 3.104 -6.214 35.053 1.00 74.06 174 THR A O 1
ATOM 1390 N N . SER A 1 175 ? 2.843 -6.690 37.224 1.00 74.38 175 SER A N 1
ATOM 1391 C CA . SER A 1 175 ? 2.176 -7.973 36.995 1.00 74.38 175 SER A CA 1
ATOM 1392 C C . SER A 1 175 ? 0.656 -7.796 37.026 1.00 74.38 175 SER A C 1
ATOM 1394 O O . SER A 1 175 ? 0.095 -7.524 38.087 1.00 74.38 175 SER A O 1
ATOM 1396 N N . GLY A 1 176 ? -0.008 -8.018 35.891 1.00 76.00 176 GLY A N 1
ATOM 1397 C CA . GLY A 1 176 ? -1.468 -8.114 35.807 1.00 76.00 176 GLY A CA 1
ATOM 1398 C C . GLY A 1 176 ? -2.192 -6.799 35.499 1.00 76.00 176 GLY A C 1
ATOM 1399 O O . GLY A 1 176 ? -1.660 -5.702 35.682 1.00 76.00 176 GLY A O 1
ATOM 1400 N N . ASN A 1 177 ? -3.432 -6.935 35.025 1.00 83.31 177 ASN A N 1
ATOM 1401 C CA . ASN A 1 177 ? -4.292 -5.806 34.683 1.00 83.31 177 ASN A CA 1
ATOM 1402 C C . ASN A 1 177 ? -5.072 -5.340 35.918 1.00 83.31 177 ASN A C 1
ATOM 1404 O O . ASN A 1 177 ? -5.832 -6.112 36.502 1.00 83.31 177 ASN A O 1
ATOM 1408 N N . SER A 1 178 ? -4.875 -4.085 36.316 1.00 81.88 178 SER A N 1
ATOM 1409 C CA . SER A 1 178 ? -5.586 -3.428 37.414 1.00 81.88 178 SER A CA 1
ATOM 1410 C C . SER A 1 178 ? -5.585 -1.914 37.203 1.00 81.88 178 SER A C 1
ATOM 1412 O O . SER A 1 178 ? -4.703 -1.383 36.529 1.00 81.88 178 SER A O 1
ATOM 1414 N N . PHE A 1 179 ? -6.536 -1.210 37.822 1.00 79.06 179 PHE A N 1
ATOM 1415 C CA . PHE A 1 179 ? -6.603 0.255 37.758 1.00 79.06 179 PHE A CA 1
ATOM 1416 C C . PHE A 1 179 ? -5.357 0.943 38.335 1.00 79.06 179 PHE A C 1
ATOM 1418 O O . PHE A 1 179 ? -4.946 1.982 37.834 1.00 79.06 179 PHE A O 1
ATOM 1425 N N . GLU A 1 180 ? -4.705 0.341 39.334 1.00 82.12 180 GLU A N 1
ATOM 1426 C CA . GLU A 1 180 ? -3.456 0.858 39.920 1.00 82.12 180 GLU A CA 1
ATOM 1427 C C . GLU A 1 180 ? -2.284 0.865 38.924 1.00 82.12 180 GLU A C 1
ATOM 1429 O O . GLU A 1 180 ? -1.344 1.649 39.061 1.00 82.12 180 GLU A O 1
ATOM 1434 N N . ASN A 1 181 ? -2.350 0.002 37.907 1.00 83.06 181 ASN A N 1
ATOM 1435 C CA . ASN A 1 181 ? -1.324 -0.143 36.881 1.00 83.06 181 ASN A CA 1
ATOM 1436 C C . ASN A 1 181 ? -1.632 0.670 35.609 1.00 83.06 181 ASN A C 1
ATOM 1438 O O . ASN A 1 181 ? -0.821 0.648 34.682 1.00 83.06 181 ASN A O 1
ATOM 1442 N N . VAL A 1 182 ? -2.765 1.376 35.536 1.00 82.25 182 VAL A N 1
ATOM 1443 C CA . VAL A 1 182 ? -3.144 2.190 34.369 1.00 82.25 182 VAL A CA 1
ATOM 1444 C C . VAL A 1 182 ? -2.282 3.456 34.301 1.00 82.25 182 VAL A C 1
ATOM 1446 O O . VAL A 1 182 ? -2.116 4.165 35.292 1.00 82.25 182 VAL A O 1
ATOM 1449 N N . LEU A 1 183 ? -1.717 3.741 33.124 1.00 81.25 183 LEU A N 1
ATOM 1450 C CA . LEU A 1 183 ? -1.004 4.992 32.831 1.00 81.25 183 LEU A CA 1
ATOM 1451 C C . LEU A 1 183 ? -1.911 6.005 32.133 1.00 81.25 183 LEU A C 1
ATOM 1453 O O . LEU A 1 183 ? -1.948 7.172 32.513 1.00 81.25 183 LEU A O 1
ATOM 1457 N N . ALA A 1 184 ? -2.641 5.551 31.120 1.00 81.50 184 ALA A N 1
ATOM 1458 C CA . ALA A 1 184 ? -3.649 6.330 30.422 1.00 81.50 184 ALA A CA 1
ATOM 1459 C C . ALA A 1 184 ? -4.818 5.423 30.041 1.00 81.50 184 ALA A C 1
ATOM 1461 O O . ALA A 1 184 ? -4.649 4.218 29.851 1.00 81.50 184 ALA A O 1
ATOM 1462 N N . GLN A 1 185 ? -6.002 6.010 29.913 1.00 84.06 185 GLN A N 1
ATOM 1463 C CA . GLN A 1 185 ? -7.199 5.302 29.486 1.00 84.06 185 GLN A CA 1
ATOM 1464 C C . GLN A 1 185 ? -8.107 6.201 28.653 1.00 84.06 185 GLN A C 1
ATOM 1466 O O . GLN A 1 185 ? -8.001 7.427 28.694 1.00 84.06 185 GLN A O 1
ATOM 1471 N N . THR A 1 186 ? -9.013 5.581 27.908 1.00 76.62 186 THR A N 1
ATOM 1472 C CA . THR A 1 186 ? -10.135 6.277 27.277 1.00 76.62 186 THR A CA 1
ATOM 1473 C C . THR A 1 186 ? -11.192 6.671 28.316 1.00 76.62 186 THR A C 1
ATOM 1475 O O . THR A 1 186 ? -11.166 6.212 29.462 1.00 76.62 186 THR A O 1
ATOM 1478 N N . ALA A 1 187 ? -12.154 7.499 27.901 1.00 74.94 187 ALA A N 1
ATOM 1479 C CA . ALA A 1 187 ? -13.445 7.584 28.582 1.00 74.94 187 ALA A CA 1
ATOM 1480 C C . ALA A 1 187 ? -14.209 6.250 28.462 1.00 74.94 187 ALA A C 1
ATOM 1482 O O . ALA A 1 187 ? -13.764 5.349 27.744 1.00 74.94 187 ALA A O 1
ATOM 1483 N N . ASP A 1 188 ? -15.357 6.144 29.130 1.00 78.69 188 ASP A N 1
ATOM 1484 C CA . ASP A 1 188 ? -16.285 5.028 28.941 1.00 78.69 188 ASP A CA 1
ATOM 1485 C C . ASP A 1 188 ? -16.800 5.035 27.498 1.00 78.69 188 ASP A C 1
ATOM 1487 O O . ASP A 1 188 ? -17.403 6.011 27.043 1.00 78.69 188 ASP A O 1
ATOM 1491 N N . LEU A 1 189 ? -16.519 3.962 26.756 1.00 79.69 189 LEU A N 1
ATOM 1492 C CA . LEU A 1 189 ? -16.864 3.860 25.345 1.00 79.69 189 LEU A CA 1
ATOM 1493 C C . LEU A 1 189 ? -18.011 2.886 25.127 1.00 79.69 189 LEU A C 1
ATOM 1495 O O . LEU A 1 189 ? -17.950 1.725 25.533 1.00 79.69 189 LEU A O 1
ATOM 1499 N N . TYR A 1 190 ? -18.999 3.354 24.376 1.00 82.25 190 TYR A N 1
ATOM 1500 C CA . TYR A 1 190 ? -20.122 2.569 23.883 1.00 82.25 190 TYR A CA 1
ATOM 1501 C C . TYR A 1 190 ? -19.856 2.241 22.412 1.00 82.25 190 TYR A C 1
ATOM 1503 O O . TYR A 1 190 ? -19.856 3.170 21.600 1.00 82.25 190 TYR A O 1
ATOM 1511 N N . PRO A 1 191 ? -19.528 0.983 22.060 1.00 83.62 191 PRO A N 1
ATOM 1512 C CA . PRO A 1 191 ? -19.247 0.611 20.680 1.00 83.62 191 PRO A CA 1
ATOM 1513 C C . PRO A 1 191 ? -20.418 0.909 19.753 1.00 83.62 191 PRO A C 1
ATOM 1515 O O . PRO A 1 191 ? -21.564 0.612 20.079 1.00 83.62 191 PRO A O 1
ATOM 1518 N N . ASP A 1 192 ? -20.125 1.447 18.572 1.00 83.69 192 ASP A N 1
ATOM 1519 C CA . ASP A 1 192 ? -21.123 1.550 17.512 1.00 83.69 192 ASP A CA 1
ATOM 1520 C C . ASP A 1 192 ? -21.328 0.170 16.874 1.00 83.69 192 ASP A C 1
ATOM 1522 O O . ASP A 1 192 ? -20.566 -0.265 16.010 1.00 83.69 192 ASP A O 1
ATOM 1526 N N . LEU A 1 193 ? -22.359 -0.535 17.337 1.00 84.31 193 LEU A N 1
ATOM 1527 C CA . LEU A 1 193 ? -22.699 -1.885 16.886 1.00 84.31 193 LEU A CA 1
ATOM 1528 C C . LEU A 1 193 ? -23.408 -1.913 15.522 1.00 84.31 193 LEU A C 1
ATOM 1530 O O . LEU A 1 193 ? -23.759 -2.991 15.044 1.00 84.31 193 LEU A O 1
ATOM 1534 N N . THR A 1 194 ? -23.617 -0.759 14.877 1.00 84.62 194 THR A N 1
ATOM 1535 C CA . THR A 1 194 ? -24.052 -0.719 13.471 1.00 84.62 194 THR A CA 1
ATOM 1536 C C . THR A 1 194 ? -22.900 -1.024 12.507 1.00 84.62 194 THR A C 1
ATOM 1538 O O . THR A 1 194 ? -23.136 -1.412 11.360 1.00 84.62 194 THR A O 1
ATOM 1541 N N . LEU A 1 195 ? -21.657 -0.896 12.981 1.00 86.06 195 LEU A N 1
ATOM 1542 C CA . LEU A 1 195 ? -20.434 -1.231 12.259 1.00 86.06 195 LEU A CA 1
ATOM 1543 C C . LEU A 1 195 ? -20.164 -2.737 12.310 1.00 86.06 195 LEU A C 1
ATOM 1545 O O . LEU A 1 195 ? -20.411 -3.398 13.317 1.00 86.06 195 LEU A O 1
ATOM 1549 N N . THR A 1 196 ? -19.602 -3.291 11.235 1.00 92.00 196 THR A N 1
ATOM 1550 C CA . THR A 1 196 ? -19.305 -4.736 11.179 1.00 92.00 196 THR A CA 1
ATOM 1551 C C . THR A 1 196 ? -18.047 -5.070 11.976 1.00 92.00 196 THR A C 1
ATOM 1553 O O . THR A 1 196 ? -17.975 -6.110 12.633 1.00 92.00 196 THR A O 1
ATOM 1556 N N . LYS A 1 197 ? -17.046 -4.185 11.929 1.00 93.81 197 LYS A N 1
ATOM 1557 C CA . LYS A 1 197 ? -15.818 -4.256 12.725 1.00 93.81 197 LYS A CA 1
ATOM 1558 C C . LYS A 1 197 ? -15.561 -2.901 13.382 1.00 93.81 197 LYS A C 1
ATOM 1560 O O . LYS A 1 197 ? -14.774 -2.110 12.857 1.00 93.81 197 LYS A O 1
ATOM 1565 N N . PRO A 1 198 ? -16.218 -2.608 14.513 1.00 94.56 198 PRO A N 1
ATOM 1566 C CA . PRO A 1 198 ? -16.079 -1.321 15.174 1.00 94.56 198 PRO A CA 1
ATOM 1567 C C . PRO A 1 198 ? -14.655 -1.123 15.701 1.00 94.56 198 PRO A C 1
ATOM 1569 O O . PRO A 1 198 ? -14.142 -1.906 16.504 1.00 94.56 198 PRO A O 1
ATOM 1572 N N . MET A 1 199 ? -14.026 -0.038 15.258 1.00 94.94 199 MET A N 1
ATOM 1573 C CA . MET A 1 199 ? -12.732 0.438 15.721 1.00 94.94 199 MET A CA 1
ATOM 1574 C C . MET A 1 199 ? -12.895 1.801 16.387 1.00 94.94 199 MET A C 1
ATOM 1576 O O . MET A 1 199 ? -13.361 2.746 15.753 1.00 94.94 199 MET A O 1
ATOM 1580 N N . TYR A 1 200 ? -12.467 1.932 17.640 1.00 92.94 200 TYR A N 1
ATOM 1581 C CA . TYR A 1 200 ? -12.344 3.242 18.265 1.00 92.94 200 TYR A CA 1
ATOM 1582 C C . TYR A 1 200 ? -11.009 3.874 17.874 1.00 92.94 200 TYR A C 1
ATOM 1584 O O . TYR A 1 200 ? -9.930 3.340 18.154 1.00 92.94 200 TYR A O 1
ATOM 1592 N N . ASP A 1 201 ? -11.095 5.015 17.202 1.00 89.88 201 ASP A N 1
ATOM 1593 C CA . ASP A 1 201 ? -9.963 5.748 16.663 1.00 89.88 201 ASP A CA 1
ATOM 1594 C C . ASP A 1 201 ? -9.531 6.854 17.628 1.00 89.88 201 ASP A C 1
ATOM 1596 O O . ASP A 1 201 ? -10.087 7.949 17.612 1.00 89.88 201 ASP A O 1
ATOM 1600 N N . GLY A 1 202 ? -8.523 6.584 18.457 1.00 85.94 202 GLY A N 1
ATOM 1601 C CA . GLY A 1 202 ? -7.994 7.503 19.467 1.00 85.94 202 GLY A CA 1
ATOM 1602 C C . GLY A 1 202 ? -7.681 8.912 18.945 1.00 85.94 202 GLY A C 1
ATOM 1603 O O . GLY A 1 202 ? -8.153 9.869 19.557 1.00 85.94 202 GLY A O 1
ATOM 1604 N N . PRO A 1 203 ? -6.960 9.080 17.816 1.00 84.62 203 PRO A N 1
ATOM 1605 C CA . PRO A 1 203 ? -6.693 10.392 17.222 1.00 84.62 203 PRO A CA 1
ATOM 1606 C C . PRO A 1 203 ? -7.933 11.249 16.942 1.00 84.62 203 PRO A C 1
ATOM 1608 O O . PRO A 1 203 ? -7.877 12.465 17.095 1.00 84.62 203 PRO A O 1
ATOM 1611 N N . SER A 1 204 ? -9.045 10.637 16.523 1.00 83.56 204 SER A N 1
ATOM 1612 C CA . SER A 1 204 ? -10.286 11.365 16.220 1.00 83.56 204 SER A CA 1
ATOM 1613 C C . SER A 1 204 ? -11.366 11.224 17.291 1.00 83.56 204 SER A C 1
ATOM 1615 O O . SER A 1 204 ? -12.407 11.860 17.173 1.00 83.56 204 SER A O 1
ATOM 1617 N N . GLN A 1 205 ? -11.121 10.402 18.312 1.00 83.31 205 GLN A N 1
ATOM 1618 C CA . GLN A 1 205 ? -12.023 10.101 19.423 1.00 83.31 205 GLN A CA 1
ATOM 1619 C C . GLN A 1 205 ? -13.423 9.652 18.975 1.00 83.31 205 GLN A C 1
ATOM 1621 O O . GLN A 1 205 ? -14.436 10.065 19.534 1.00 83.31 205 GLN A O 1
ATOM 1626 N N . THR A 1 206 ? -13.493 8.816 17.936 1.00 86.25 206 THR A N 1
ATOM 1627 C CA . THR A 1 206 ? -14.764 8.335 17.367 1.00 86.25 206 THR A CA 1
ATOM 1628 C C . THR A 1 206 ? -14.692 6.863 16.965 1.00 86.25 206 THR A C 1
ATOM 1630 O O . THR A 1 206 ? -13.618 6.346 16.651 1.00 86.25 206 THR A O 1
ATOM 1633 N N . TRP A 1 207 ? -15.845 6.187 16.964 1.00 86.06 207 TRP A N 1
ATOM 1634 C CA . TRP A 1 207 ? -15.995 4.848 16.390 1.00 86.06 207 TRP A CA 1
ATOM 1635 C C . TRP A 1 207 ? -16.089 4.919 14.867 1.00 86.06 207 TRP A C 1
ATOM 1637 O O . TRP A 1 207 ? -16.768 5.787 14.318 1.00 86.06 207 TRP A O 1
ATOM 1647 N N . LYS A 1 208 ? -15.382 4.016 14.188 1.00 92.06 208 LYS A N 1
ATOM 1648 C CA . LYS A 1 208 ? -15.330 3.901 12.727 1.00 92.06 208 LYS A CA 1
ATOM 1649 C C . LYS A 1 208 ? -15.215 2.441 12.319 1.00 92.06 208 LYS A C 1
ATOM 1651 O O . LYS A 1 208 ? -14.780 1.606 13.110 1.00 92.06 208 LYS A O 1
ATOM 1656 N N . GLU A 1 209 ? -15.578 2.136 11.079 1.00 93.75 209 GLU A N 1
ATOM 1657 C CA . GLU A 1 209 ? -15.318 0.813 10.513 1.00 93.75 209 GLU A CA 1
ATOM 1658 C C . GLU A 1 209 ? -13.802 0.577 10.445 1.00 93.75 209 GLU A C 1
ATOM 1660 O O . GLU A 1 209 ? -13.043 1.458 10.024 1.00 93.75 209 GLU A O 1
ATOM 1665 N N . LEU A 1 210 ? -13.360 -0.608 10.866 1.00 93.44 210 LEU A N 1
ATOM 1666 C CA . LEU A 1 210 ? -11.972 -1.027 10.737 1.00 93.44 210 LEU A CA 1
ATOM 1667 C C . LEU A 1 210 ? -11.545 -0.973 9.255 1.00 93.44 210 LEU A C 1
ATOM 1669 O O . LEU A 1 210 ? -12.184 -1.619 8.418 1.00 93.44 210 LEU A O 1
ATOM 1673 N N . PRO A 1 211 ? -10.450 -0.269 8.913 1.00 92.06 211 PRO A N 1
ATOM 1674 C CA . PRO A 1 211 ? -9.950 -0.237 7.546 1.00 92.06 211 PRO A CA 1
ATOM 1675 C C . PRO A 1 211 ? -9.573 -1.625 7.019 1.00 92.06 211 PRO A C 1
ATOM 1677 O O . PRO A 1 211 ? -9.320 -2.572 7.766 1.00 92.06 211 PRO A O 1
ATOM 1680 N N . THR A 1 212 ? -9.474 -1.744 5.697 1.00 92.06 212 THR A N 1
ATOM 1681 C CA . THR A 1 212 ? -8.844 -2.923 5.096 1.00 92.06 212 THR A CA 1
ATOM 1682 C C . THR A 1 212 ? -7.333 -2.780 5.204 1.00 92.06 212 THR A C 1
ATOM 1684 O O . THR A 1 212 ? -6.779 -1.780 4.761 1.00 92.06 212 THR A O 1
ATOM 1687 N N . PHE A 1 213 ? -6.664 -3.789 5.753 1.00 90.62 213 PHE A N 1
ATOM 1688 C CA . PHE A 1 213 ? -5.207 -3.844 5.851 1.00 90.62 213 PHE A CA 1
ATOM 1689 C C . PHE A 1 213 ? -4.658 -4.880 4.878 1.00 90.62 213 PHE A C 1
ATOM 1691 O O . PHE A 1 213 ? -5.276 -5.928 4.667 1.00 90.62 213 PHE A O 1
ATOM 1698 N N . VAL A 1 214 ? -3.476 -4.622 4.323 1.00 90.62 214 VAL A N 1
ATOM 1699 C CA . VAL A 1 214 ? -2.784 -5.584 3.458 1.00 90.62 214 VAL A CA 1
ATOM 1700 C C . VAL A 1 214 ? -1.363 -5.834 3.937 1.00 90.62 214 VAL A C 1
ATOM 1702 O O . VAL A 1 214 ? -0.627 -4.917 4.288 1.00 90.62 214 VAL A O 1
ATOM 1705 N N . ASN A 1 215 ? -0.966 -7.103 3.911 1.00 89.00 215 ASN A N 1
ATOM 1706 C CA . ASN A 1 215 ? 0.437 -7.477 4.012 1.00 89.00 215 ASN A CA 1
ATOM 1707 C C . ASN A 1 215 ? 1.063 -7.416 2.622 1.00 89.00 215 ASN A C 1
ATOM 1709 O O . ASN A 1 215 ? 0.420 -7.775 1.631 1.00 89.00 215 ASN A O 1
ATOM 1713 N N . TYR A 1 216 ? 2.327 -7.018 2.560 1.00 91.94 216 TYR A N 1
ATOM 1714 C CA . TYR A 1 216 ? 3.099 -7.017 1.328 1.00 91.94 216 TYR A CA 1
ATOM 1715 C C . TYR A 1 216 ? 4.476 -7.632 1.533 1.00 91.94 216 TYR A C 1
ATOM 1717 O O . TYR A 1 216 ? 4.974 -7.761 2.650 1.00 91.94 216 TYR A O 1
ATOM 1725 N N . GLN A 1 217 ? 5.089 -8.013 0.419 1.00 93.50 217 GLN A N 1
ATOM 1726 C CA . GLN A 1 217 ? 6.415 -8.614 0.378 1.00 93.50 217 GLN A CA 1
ATOM 1727 C C . GLN A 1 217 ? 7.333 -7.862 -0.582 1.00 93.50 217 GLN A C 1
ATOM 1729 O O . GLN A 1 217 ? 6.880 -7.217 -1.529 1.00 93.50 217 GLN A O 1
ATOM 1734 N N . ASN A 1 218 ? 8.638 -7.963 -0.346 1.00 92.94 218 ASN A N 1
ATOM 1735 C CA . ASN A 1 218 ? 9.636 -7.331 -1.200 1.00 92.94 218 ASN A CA 1
ATOM 1736 C C . ASN A 1 218 ? 9.815 -8.109 -2.505 1.00 92.94 218 ASN A C 1
ATOM 1738 O O . ASN A 1 218 ? 9.802 -9.342 -2.524 1.00 92.94 218 ASN A O 1
ATOM 1742 N N . LEU A 1 219 ? 10.030 -7.377 -3.595 1.00 91.50 219 LEU A N 1
ATOM 1743 C CA . LEU A 1 219 ? 10.507 -7.945 -4.850 1.00 91.50 219 LEU A CA 1
ATOM 1744 C C . LEU A 1 219 ? 12.037 -8.008 -4.834 1.00 91.50 219 LEU A C 1
ATOM 1746 O O . LEU A 1 219 ? 12.666 -6.995 -4.522 1.00 91.50 219 LEU A O 1
ATOM 1750 N N . PRO A 1 220 ? 12.661 -9.151 -5.173 1.00 87.38 220 PRO A N 1
ATOM 1751 C CA . PRO A 1 220 ? 14.111 -9.209 -5.237 1.00 87.38 220 PRO A CA 1
ATOM 1752 C C . PRO A 1 220 ? 14.610 -8.361 -6.410 1.00 87.38 220 PRO A C 1
ATOM 1754 O O . PRO A 1 220 ? 14.226 -8.622 -7.555 1.00 87.38 220 PRO A O 1
ATOM 1757 N N . GLU A 1 221 ? 15.477 -7.393 -6.115 1.00 89.38 221 GLU A N 1
ATOM 1758 C CA . GLU A 1 221 ? 16.067 -6.476 -7.093 1.00 89.38 221 GLU A CA 1
ATOM 1759 C C . GLU A 1 221 ? 16.820 -7.222 -8.203 1.00 89.38 221 GLU A C 1
ATOM 1761 O O . GLU A 1 221 ? 17.345 -8.324 -8.011 1.00 89.38 221 GLU A O 1
ATOM 1766 N N . GLY A 1 222 ? 16.865 -6.608 -9.383 1.00 90.56 222 GLY A N 1
ATOM 1767 C CA . GLY A 1 222 ? 17.707 -7.038 -10.484 1.00 90.56 222 GLY A CA 1
ATOM 1768 C C . GLY A 1 222 ? 16.923 -7.633 -11.643 1.00 90.56 222 GLY A C 1
ATOM 1769 O O . GLY A 1 222 ? 15.835 -8.192 -11.503 1.00 90.56 222 GLY A O 1
ATOM 1770 N N . ILE A 1 223 ? 17.531 -7.520 -12.820 1.00 93.81 223 ILE A N 1
ATOM 1771 C CA . ILE A 1 223 ? 16.938 -7.884 -14.101 1.00 93.81 223 ILE A CA 1
ATOM 1772 C C . ILE A 1 223 ? 17.803 -8.944 -14.763 1.00 93.81 223 ILE A C 1
ATOM 1774 O O . ILE A 1 223 ? 19.011 -8.768 -14.914 1.00 93.81 223 ILE A O 1
ATOM 1778 N N . ASN A 1 224 ? 17.166 -10.025 -15.183 1.00 93.25 224 ASN A N 1
ATOM 1779 C CA . ASN A 1 224 ? 17.796 -11.197 -15.774 1.00 93.25 224 ASN A CA 1
ATOM 1780 C C . ASN A 1 224 ? 16.862 -11.766 -16.854 1.00 93.25 224 ASN A C 1
ATOM 1782 O O . ASN A 1 224 ? 15.823 -11.169 -17.134 1.00 93.25 224 ASN A O 1
ATOM 1786 N N . ALA A 1 225 ? 17.181 -12.906 -17.462 1.00 90.62 225 ALA A N 1
ATOM 1787 C CA . ALA A 1 225 ? 16.358 -13.476 -18.536 1.00 90.62 225 ALA A CA 1
ATOM 1788 C C . ALA A 1 225 ? 14.879 -13.711 -18.149 1.00 90.62 225 ALA A C 1
ATOM 1790 O O . ALA A 1 225 ? 14.003 -13.677 -19.010 1.00 90.62 225 ALA A O 1
ATOM 1791 N N . ASN A 1 226 ? 14.590 -13.868 -16.854 1.00 92.25 226 ASN A N 1
ATOM 1792 C CA . ASN A 1 226 ? 13.268 -14.189 -16.319 1.00 92.25 226 ASN A CA 1
ATOM 1793 C C . ASN A 1 226 ? 12.606 -13.034 -15.549 1.00 92.25 226 ASN A C 1
ATOM 1795 O O . ASN A 1 226 ? 11.507 -13.220 -15.020 1.00 92.25 226 ASN A O 1
ATOM 1799 N N . LYS A 1 227 ? 13.240 -11.857 -15.459 1.00 94.56 227 LYS A N 1
ATOM 1800 C CA . LYS A 1 227 ? 12.731 -10.684 -14.728 1.00 94.56 227 LYS A CA 1
ATOM 1801 C C . LYS A 1 227 ? 12.700 -9.436 -15.602 1.00 94.56 227 LYS A C 1
ATOM 1803 O O . LYS A 1 227 ? 13.643 -9.160 -16.337 1.00 94.56 227 LYS A O 1
ATOM 1808 N N . ILE A 1 228 ? 11.639 -8.651 -15.466 1.00 95.94 228 ILE A N 1
ATOM 1809 C CA . ILE A 1 228 ? 11.417 -7.382 -16.174 1.00 95.94 228 ILE A CA 1
ATOM 1810 C C . ILE A 1 228 ? 11.245 -6.232 -15.184 1.00 95.94 228 ILE A C 1
ATOM 1812 O O . ILE A 1 228 ? 10.905 -6.464 -14.027 1.00 95.94 228 ILE A O 1
ATOM 1816 N N . ARG A 1 229 ? 11.451 -4.995 -15.649 1.00 97.69 229 ARG A N 1
ATOM 1817 C CA . ARG A 1 229 ? 11.221 -3.776 -14.864 1.00 97.69 229 ARG A CA 1
ATOM 1818 C C . ARG A 1 229 ? 9.950 -3.074 -15.326 1.00 97.69 229 ARG A C 1
ATOM 1820 O O . ARG A 1 229 ? 9.856 -2.730 -16.498 1.00 97.69 229 ARG A O 1
ATOM 1827 N N . ILE A 1 230 ? 9.016 -2.824 -14.413 1.00 97.94 230 ILE A N 1
ATOM 1828 C CA . ILE A 1 230 ? 7.833 -1.978 -14.637 1.00 97.94 230 ILE A CA 1
ATOM 1829 C C . ILE A 1 230 ? 8.087 -0.609 -14.008 1.00 97.94 230 ILE A C 1
ATOM 1831 O O . ILE A 1 230 ? 8.581 -0.545 -12.883 1.00 97.94 230 ILE A O 1
ATOM 1835 N N . TRP A 1 231 ? 7.729 0.463 -14.715 1.00 98.12 231 TRP A N 1
ATOM 1836 C CA . TRP A 1 231 ? 7.836 1.845 -14.246 1.00 98.12 231 TRP A CA 1
ATOM 1837 C C . TRP A 1 231 ? 6.459 2.432 -13.955 1.00 98.12 231 TRP A C 1
ATOM 1839 O O . TRP A 1 231 ? 5.568 2.337 -14.797 1.00 98.12 231 TRP A O 1
ATOM 1849 N N . LEU A 1 232 ? 6.310 3.059 -12.789 1.00 97.50 232 LEU A N 1
ATOM 1850 C CA . LEU A 1 232 ? 5.068 3.658 -12.313 1.00 97.50 232 LEU A CA 1
ATOM 1851 C C . LEU A 1 232 ? 5.245 5.163 -12.068 1.00 97.50 232 LEU A C 1
ATOM 1853 O O . LEU A 1 232 ? 6.003 5.579 -11.185 1.00 97.50 232 LEU A O 1
ATOM 1857 N N . ASP A 1 233 ? 4.489 5.958 -12.818 1.00 95.50 233 ASP A N 1
ATOM 1858 C CA . ASP A 1 233 ? 4.250 7.373 -12.574 1.00 95.50 233 ASP A CA 1
ATOM 1859 C C . ASP A 1 233 ? 3.042 7.544 -11.645 1.00 95.50 233 ASP A C 1
ATOM 1861 O O . ASP A 1 233 ? 1.897 7.229 -11.984 1.00 95.50 233 ASP A O 1
ATOM 1865 N N . ARG A 1 234 ? 3.331 8.049 -10.447 1.00 92.00 234 ARG A N 1
ATOM 1866 C CA . ARG A 1 234 ? 2.358 8.376 -9.399 1.00 92.00 234 ARG A CA 1
ATOM 1867 C C . ARG A 1 234 ? 2.187 9.885 -9.209 1.00 92.00 234 ARG A C 1
ATOM 1869 O O . ARG A 1 234 ? 1.629 10.307 -8.202 1.00 92.00 234 ARG A O 1
ATOM 1876 N N . ASN A 1 235 ? 2.740 10.707 -10.099 1.00 87.62 235 ASN A N 1
ATOM 1877 C CA . ASN A 1 235 ? 2.779 12.150 -9.910 1.00 87.62 235 ASN A CA 1
ATOM 1878 C C . ASN A 1 235 ? 1.369 12.732 -9.708 1.00 87.62 235 ASN A C 1
ATOM 1880 O O . ASN A 1 235 ? 0.415 12.323 -10.362 1.00 87.62 235 ASN A O 1
ATOM 1884 N N . GLY A 1 236 ? 1.238 13.678 -8.776 1.00 84.12 236 GLY A N 1
ATOM 1885 C CA . GLY A 1 236 ? -0.048 14.282 -8.407 1.00 84.12 236 GLY A CA 1
ATOM 1886 C C . GLY A 1 236 ? -0.954 13.422 -7.516 1.00 84.12 236 GLY A C 1
ATOM 1887 O O . GLY A 1 236 ? -1.999 13.899 -7.078 1.00 84.12 236 GLY A O 1
ATOM 1888 N N . HIS A 1 237 ? -0.559 12.191 -7.186 1.00 88.25 237 HIS A N 1
ATOM 1889 C CA . HIS A 1 237 ? -1.335 11.283 -6.347 1.00 88.25 237 HIS A CA 1
ATOM 1890 C C . HIS A 1 237 ? -0.445 10.776 -5.214 1.00 88.25 237 HIS A C 1
ATOM 1892 O O . HIS A 1 237 ? 0.627 10.264 -5.496 1.00 88.25 237 HIS A O 1
ATOM 1898 N N . TYR A 1 238 ? -0.845 10.966 -3.949 1.00 82.50 238 TYR A N 1
ATOM 1899 C CA . TYR A 1 238 ? -0.166 10.443 -2.745 1.00 82.50 238 TYR A CA 1
ATOM 1900 C C . TYR A 1 238 ? 1.382 10.389 -2.832 1.00 82.50 238 TYR A C 1
ATOM 1902 O O . TYR A 1 238 ? 2.021 9.379 -2.536 1.00 82.50 238 TYR A O 1
ATOM 1910 N N . THR A 1 239 ? 2.012 11.485 -3.271 1.00 75.94 239 THR A N 1
ATOM 1911 C CA . THR A 1 239 ? 3.440 11.498 -3.641 1.00 75.94 239 THR A CA 1
ATOM 1912 C C . THR A 1 239 ? 4.396 11.590 -2.448 1.00 75.94 239 THR A C 1
ATOM 1914 O O . THR A 1 239 ? 5.599 11.357 -2.606 1.00 75.94 239 THR A O 1
ATOM 1917 N N . THR A 1 240 ? 3.884 11.879 -1.249 1.00 78.50 240 THR A N 1
ATOM 1918 C CA . THR A 1 240 ? 4.683 11.971 -0.019 1.00 78.50 240 THR A CA 1
ATOM 1919 C C . THR A 1 240 ? 5.198 10.599 0.430 1.00 78.50 240 THR A C 1
ATOM 1921 O O . THR A 1 240 ? 4.714 9.555 -0.005 1.00 78.50 240 THR A O 1
ATOM 1924 N N . ASN A 1 241 ? 6.189 10.587 1.326 1.00 76.12 241 ASN A N 1
ATOM 1925 C CA . ASN A 1 241 ? 6.766 9.346 1.861 1.00 76.12 241 ASN A CA 1
ATOM 1926 C C . ASN A 1 241 ? 5.826 8.592 2.828 1.00 76.12 241 ASN A C 1
ATOM 1928 O O . ASN A 1 241 ? 6.177 7.510 3.282 1.00 76.12 241 ASN A O 1
ATOM 1932 N N . SER A 1 242 ? 4.653 9.149 3.147 1.00 84.44 242 SER A N 1
ATOM 1933 C CA . SER A 1 242 ? 3.652 8.531 4.032 1.00 84.44 242 SER A CA 1
ATOM 1934 C C . SER A 1 242 ? 2.780 7.487 3.328 1.00 84.44 242 SER A C 1
ATOM 1936 O O . SER A 1 242 ? 1.936 6.864 3.971 1.00 84.44 242 SER A O 1
ATOM 1938 N N . TYR A 1 243 ? 2.954 7.316 2.014 1.00 91.75 243 TYR A N 1
ATOM 1939 C CA . TYR A 1 243 ? 2.154 6.411 1.201 1.00 91.75 243 TYR A CA 1
ATOM 1940 C C . TYR A 1 243 ? 3.030 5.458 0.404 1.00 91.75 243 TYR A C 1
ATOM 1942 O O . TYR A 1 243 ? 4.066 5.832 -0.150 1.00 91.75 243 TYR A O 1
ATOM 1950 N N . THR A 1 244 ? 2.567 4.218 0.320 1.00 94.00 244 THR A N 1
ATOM 1951 C CA . THR A 1 244 ? 3.242 3.136 -0.385 1.00 94.00 244 THR A CA 1
ATOM 1952 C C . THR A 1 244 ? 2.376 2.642 -1.533 1.00 94.00 244 THR A C 1
ATOM 1954 O O . THR A 1 244 ? 1.177 2.420 -1.374 1.00 94.00 244 THR A O 1
ATOM 1957 N N . TYR A 1 245 ? 3.009 2.424 -2.684 1.00 96.06 245 TYR A N 1
ATOM 1958 C CA . TYR A 1 245 ? 2.379 1.874 -3.879 1.00 96.06 245 TYR A CA 1
ATOM 1959 C C . TYR A 1 245 ? 2.788 0.420 -4.045 1.00 96.06 245 TYR A C 1
ATOM 1961 O O . TYR A 1 245 ? 3.964 0.107 -4.250 1.00 96.06 245 TYR A O 1
ATOM 1969 N N . LEU A 1 246 ? 1.808 -0.468 -3.982 1.00 97.12 246 LEU A N 1
ATOM 1970 C CA . LEU A 1 246 ? 2.003 -1.904 -4.061 1.00 97.12 246 LEU A CA 1
ATOM 1971 C C . LEU A 1 246 ? 1.498 -2.408 -5.408 1.00 97.12 246 LEU A C 1
ATOM 1973 O O . LEU A 1 246 ? 0.368 -2.102 -5.788 1.00 97.12 246 LEU A O 1
ATOM 1977 N N . LEU A 1 247 ? 2.288 -3.226 -6.104 1.00 97.25 247 LEU A N 1
ATOM 1978 C CA . LEU A 1 247 ? 1.739 -4.026 -7.198 1.00 97.25 247 LEU A CA 1
ATOM 1979 C C . LEU A 1 247 ? 0.963 -5.202 -6.612 1.00 97.25 247 LEU A C 1
ATOM 1981 O O . LEU A 1 247 ? 1.463 -5.909 -5.738 1.00 97.25 247 LEU A O 1
ATOM 1985 N N . PHE A 1 248 ? -0.248 -5.421 -7.109 1.00 95.69 248 PHE A N 1
ATOM 1986 C CA . PHE A 1 248 ? -1.103 -6.527 -6.704 1.00 95.69 248 PHE A CA 1
ATOM 1987 C C . PHE A 1 248 ? -1.217 -7.547 -7.833 1.00 95.69 248 PHE A C 1
ATOM 1989 O O . PHE A 1 248 ? -1.731 -7.237 -8.904 1.00 95.69 248 PHE A O 1
ATOM 1996 N N . PHE A 1 249 ? -0.750 -8.770 -7.603 1.00 93.12 249 PHE A N 1
ATOM 1997 C CA . PHE A 1 249 ? -0.903 -9.885 -8.539 1.00 93.12 249 PHE A CA 1
ATOM 1998 C C . PHE A 1 249 ? -0.774 -11.221 -7.797 1.00 93.12 249 PHE A C 1
ATOM 2000 O O . PHE A 1 249 ? -0.191 -11.298 -6.717 1.00 93.12 249 PHE A O 1
ATOM 2007 N N . ASN A 1 250 ? -1.325 -12.304 -8.358 1.00 83.25 250 ASN A N 1
ATOM 2008 C CA . ASN A 1 250 ? -1.350 -13.634 -7.718 1.00 83.25 250 ASN A CA 1
ATOM 2009 C C . ASN A 1 250 ? -1.815 -13.596 -6.243 1.00 83.25 250 ASN A C 1
ATOM 2011 O O . ASN A 1 250 ? -1.224 -14.273 -5.406 1.00 83.25 250 ASN A O 1
ATOM 2015 N N . THR A 1 251 ? -2.834 -12.792 -5.911 1.00 85.38 251 THR A N 1
ATOM 2016 C CA . THR A 1 251 ? -3.370 -12.573 -4.543 1.00 85.38 251 THR A CA 1
ATOM 2017 C C . THR A 1 251 ? -2.439 -11.881 -3.539 1.00 85.38 251 THR A C 1
ATOM 2019 O O . THR A 1 251 ? -2.847 -11.650 -2.404 1.00 85.38 251 THR A O 1
ATOM 2022 N N . ASN A 1 252 ? -1.230 -11.489 -3.944 1.00 93.19 252 ASN A N 1
ATOM 2023 C CA . ASN A 1 252 ? -0.239 -10.869 -3.071 1.00 93.19 252 ASN A CA 1
ATOM 2024 C C . ASN A 1 252 ? 0.007 -9.408 -3.444 1.00 93.19 252 ASN A C 1
ATOM 2026 O O . ASN A 1 252 ? -0.110 -9.018 -4.606 1.00 93.19 252 ASN A O 1
ATOM 2030 N N . HIS A 1 253 ? 0.407 -8.621 -2.446 1.00 96.00 253 HIS A N 1
ATOM 2031 C CA . HIS A 1 253 ? 0.881 -7.257 -2.636 1.00 96.00 253 HIS A CA 1
ATOM 2032 C C . HIS A 1 253 ? 2.406 -7.212 -2.577 1.00 96.00 253 HIS A C 1
ATOM 2034 O O . HIS A 1 253 ? 3.036 -7.884 -1.757 1.00 96.00 253 HIS A O 1
ATOM 2040 N N . HIS A 1 254 ? 3.000 -6.407 -3.447 1.00 96.38 254 HIS A N 1
ATOM 2041 C CA . HIS A 1 254 ? 4.437 -6.349 -3.649 1.00 96.38 254 HIS A CA 1
ATOM 2042 C C . HIS A 1 254 ? 4.940 -4.914 -3.544 1.00 96.38 254 HIS A C 1
ATOM 2044 O O . HIS A 1 254 ? 4.475 -4.037 -4.274 1.00 96.38 254 HIS A O 1
ATOM 2050 N N . TYR A 1 255 ? 5.897 -4.692 -2.646 1.00 95.56 255 TYR A N 1
ATOM 2051 C CA . TYR A 1 255 ? 6.555 -3.400 -2.471 1.00 95.56 255 TYR A CA 1
ATOM 2052 C C . TYR A 1 255 ? 7.422 -3.064 -3.692 1.00 95.56 255 TYR A C 1
ATOM 2054 O O . TYR A 1 255 ? 7.920 -3.966 -4.376 1.00 95.56 255 TYR A O 1
ATOM 2062 N N . ASN A 1 256 ? 7.603 -1.773 -3.977 1.00 94.75 256 ASN A N 1
ATOM 2063 C CA . ASN A 1 256 ? 8.452 -1.339 -5.082 1.00 94.75 256 ASN A CA 1
ATOM 2064 C C . ASN A 1 256 ? 9.914 -1.713 -4.839 1.00 94.75 256 ASN A C 1
ATOM 2066 O O . ASN A 1 256 ? 10.413 -1.658 -3.720 1.00 94.75 256 ASN A O 1
ATOM 2070 N N . THR A 1 257 ? 10.623 -2.071 -5.905 1.00 96.31 257 THR A N 1
ATOM 2071 C CA . THR A 1 257 ? 12.055 -2.373 -5.817 1.00 96.31 257 THR A CA 1
ATOM 2072 C C . THR A 1 257 ? 12.848 -1.109 -5.503 1.00 96.31 257 THR A C 1
ATOM 2074 O O . THR A 1 257 ? 13.780 -1.135 -4.707 1.00 96.31 257 THR A O 1
ATOM 2077 N N . GLY A 1 258 ? 12.448 0.021 -6.084 1.00 94.12 258 GLY A N 1
ATOM 2078 C CA . GLY A 1 258 ? 13.054 1.307 -5.778 1.00 94.12 258 GLY A CA 1
ATOM 2079 C C . GLY A 1 258 ? 12.334 2.468 -6.445 1.00 94.12 258 GLY A C 1
ATOM 2080 O O . GLY A 1 258 ? 11.197 2.337 -6.908 1.00 94.12 258 GLY A O 1
ATOM 2081 N N . LYS A 1 259 ? 13.003 3.619 -6.461 1.00 93.88 259 LYS A N 1
ATOM 2082 C CA . LYS A 1 259 ? 12.552 4.835 -7.138 1.00 93.88 259 LYS A CA 1
ATOM 2083 C C . LYS A 1 259 ? 13.724 5.546 -7.807 1.00 93.88 259 LYS A C 1
ATOM 2085 O O . LYS A 1 259 ? 14.851 5.410 -7.338 1.00 93.88 259 LYS A O 1
ATOM 2090 N N . GLU A 1 260 ? 13.453 6.289 -8.871 1.00 94.81 260 GLU A N 1
ATOM 2091 C CA . GLU A 1 260 ? 14.451 7.059 -9.621 1.00 94.81 260 GLU A CA 1
ATOM 2092 C C . GLU A 1 260 ? 13.892 8.444 -9.962 1.00 94.81 260 GLU A C 1
ATOM 2094 O O . GLU A 1 260 ? 12.731 8.559 -10.365 1.00 94.81 260 GLU A O 1
ATOM 2099 N N . LYS A 1 261 ? 14.724 9.485 -9.837 1.00 92.88 261 LYS A N 1
ATOM 2100 C CA . LYS A 1 261 ? 14.387 10.844 -10.285 1.00 92.88 261 LYS A CA 1
ATOM 2101 C C . LYS A 1 261 ? 14.248 10.844 -11.803 1.00 92.88 261 LYS A C 1
ATOM 2103 O O . LYS A 1 261 ? 15.251 10.698 -12.494 1.00 92.88 261 LYS A O 1
ATOM 2108 N N . ALA A 1 262 ? 13.032 11.005 -12.313 1.00 93.25 262 ALA A N 1
ATOM 2109 C CA . ALA A 1 262 ? 12.726 10.816 -13.726 1.00 93.25 262 ALA A CA 1
ATOM 2110 C C . ALA A 1 262 ? 12.652 12.135 -14.497 1.00 93.25 262 ALA A C 1
ATOM 2112 O O . ALA A 1 262 ? 13.399 12.316 -15.460 1.00 93.25 262 ALA A O 1
ATOM 2113 N N . ILE A 1 263 ? 11.784 13.055 -14.064 1.00 92.31 263 ILE A N 1
ATOM 2114 C CA . ILE A 1 263 ? 11.491 14.297 -14.793 1.00 92.31 263 ILE A CA 1
ATOM 2115 C C . ILE A 1 263 ? 12.268 15.469 -14.202 1.00 92.31 263 ILE A C 1
ATOM 2117 O O . ILE A 1 263 ? 12.206 15.725 -12.997 1.00 92.31 263 ILE A O 1
ATOM 2121 N N . GLU A 1 264 ? 12.952 16.210 -15.072 1.00 85.12 264 GLU A N 1
ATOM 2122 C CA . GLU A 1 264 ? 13.546 17.501 -14.740 1.00 85.12 264 GLU A CA 1
ATOM 2123 C C . GLU A 1 264 ? 12.472 18.587 -14.859 1.00 85.12 264 GLU A C 1
ATOM 2125 O O . GLU A 1 264 ? 12.095 19.002 -15.958 1.00 85.12 264 GLU A O 1
ATOM 2130 N N . LEU A 1 265 ? 11.962 19.036 -13.713 1.00 76.25 265 LEU A N 1
ATOM 2131 C CA . LEU A 1 265 ? 11.071 20.187 -13.635 1.00 76.25 265 LEU A CA 1
ATOM 2132 C C . LEU A 1 265 ? 11.870 21.465 -13.358 1.00 76.25 265 LEU A C 1
ATOM 2134 O O . LEU A 1 265 ? 12.930 21.439 -12.740 1.00 76.25 265 LEU A O 1
ATOM 2138 N N . ASN A 1 266 ? 11.320 22.606 -13.779 1.00 66.00 266 ASN A N 1
ATOM 2139 C CA . ASN A 1 266 ? 11.864 23.929 -13.446 1.00 66.00 266 ASN A CA 1
ATOM 2140 C C . ASN A 1 266 ? 11.621 24.322 -11.969 1.00 66.00 266 ASN A C 1
ATOM 2142 O O . ASN A 1 266 ? 12.067 25.385 -11.543 1.00 66.00 266 ASN A O 1
ATOM 2146 N N . SER A 1 267 ? 10.881 23.508 -11.210 1.00 59.81 267 SER A N 1
ATOM 2147 C CA . SER A 1 267 ? 10.605 23.664 -9.778 1.00 59.81 267 SER A CA 1
ATOM 2148 C C . SER A 1 267 ? 11.536 22.791 -8.932 1.00 59.81 267 SER A C 1
ATOM 2150 O O . SER A 1 267 ? 12.016 21.766 -9.404 1.00 59.81 267 SER A O 1
ATOM 2152 N N . GLU A 1 268 ? 11.753 23.173 -7.670 1.00 59.75 268 GLU A N 1
ATOM 2153 C CA . GLU A 1 268 ? 12.699 22.520 -6.744 1.00 59.75 268 GLU A CA 1
ATOM 2154 C C . GLU A 1 268 ? 12.387 21.040 -6.428 1.00 59.75 268 GLU A C 1
ATOM 2156 O O . GLU A 1 268 ? 13.263 20.332 -5.930 1.00 59.75 268 GLU A O 1
ATOM 2161 N N . ASP A 1 269 ? 11.195 20.548 -6.779 1.00 65.06 269 ASP A N 1
ATOM 2162 C CA . ASP A 1 269 ? 10.776 19.163 -6.557 1.00 65.06 269 ASP A CA 1
ATOM 2163 C C . ASP A 1 269 ? 10.858 18.318 -7.848 1.00 65.06 269 ASP A C 1
ATOM 2165 O O . ASP A 1 269 ? 10.008 18.462 -8.734 1.00 65.06 269 ASP A O 1
ATOM 2169 N N . PRO A 1 270 ? 11.854 17.420 -7.990 1.00 70.38 270 PRO A N 1
ATOM 2170 C CA . PRO A 1 270 ? 11.904 16.469 -9.098 1.00 70.38 270 PRO A CA 1
ATOM 2171 C C . PRO A 1 270 ? 10.797 15.411 -8.969 1.00 70.38 270 PRO A C 1
ATOM 2173 O O . PRO A 1 270 ? 10.439 14.996 -7.865 1.00 70.38 270 PRO A O 1
ATOM 2176 N N . VAL A 1 271 ? 10.286 14.918 -10.102 1.00 88.19 271 VAL A N 1
ATOM 2177 C CA . VAL A 1 271 ? 9.310 13.813 -10.109 1.00 88.19 271 VAL A CA 1
ATOM 2178 C C . VAL A 1 271 ? 10.050 12.480 -10.058 1.00 88.19 271 VAL A C 1
ATOM 2180 O O . VAL A 1 271 ? 10.791 12.139 -10.983 1.00 88.19 271 VAL A O 1
ATOM 2183 N N . ASP A 1 272 ? 9.820 11.715 -8.991 1.00 90.88 272 ASP A N 1
ATOM 2184 C CA . ASP A 1 272 ? 10.323 10.348 -8.837 1.00 90.88 272 ASP A CA 1
ATOM 2185 C C . ASP A 1 272 ? 9.335 9.334 -9.434 1.00 90.88 272 ASP A C 1
ATOM 2187 O O . ASP A 1 272 ? 8.167 9.289 -9.031 1.00 90.88 272 ASP A O 1
ATOM 2191 N N . TYR A 1 273 ? 9.819 8.447 -10.303 1.00 95.62 273 TYR A N 1
ATOM 2192 C CA . TYR A 1 273 ? 9.076 7.255 -10.718 1.00 95.62 273 TYR A CA 1
ATOM 2193 C C . TYR A 1 273 ? 9.467 6.057 -9.864 1.00 95.62 273 TYR A C 1
ATOM 2195 O O . TYR A 1 273 ? 10.640 5.856 -9.539 1.00 95.62 273 TYR A O 1
ATOM 2203 N N . LEU A 1 274 ? 8.474 5.247 -9.502 1.00 96.00 274 LEU A N 1
ATOM 2204 C CA . LEU A 1 274 ? 8.710 3.976 -8.824 1.00 96.00 274 LEU A CA 1
ATOM 2205 C C . LEU A 1 274 ? 9.007 2.900 -9.864 1.00 96.00 274 LEU A C 1
ATOM 2207 O O . LEU A 1 274 ? 8.483 2.950 -10.979 1.00 96.00 274 LEU A O 1
ATOM 2211 N N . TYR A 1 275 ? 9.813 1.908 -9.499 1.00 97.56 275 TYR A N 1
ATOM 2212 C CA . TYR A 1 275 ? 10.025 0.743 -10.346 1.00 97.56 275 TYR A CA 1
ATOM 2213 C C . TYR A 1 275 ? 9.927 -0.571 -9.579 1.00 97.56 275 TYR A C 1
ATOM 2215 O O . TYR A 1 275 ? 10.207 -0.647 -8.378 1.00 97.56 275 TYR A O 1
ATOM 2223 N N . TYR A 1 276 ? 9.531 -1.608 -10.310 1.00 98.00 276 TYR A N 1
ATOM 2224 C CA . TYR A 1 276 ? 9.299 -2.955 -9.808 1.00 98.00 276 TYR A CA 1
ATOM 2225 C C . TYR A 1 276 ? 10.024 -3.950 -10.706 1.00 98.00 276 TYR A C 1
ATOM 2227 O O . TYR A 1 276 ? 9.714 -4.042 -11.895 1.00 98.00 276 TYR A O 1
ATOM 2235 N N . ASP A 1 277 ? 10.953 -4.707 -10.135 1.00 97.25 277 ASP A N 1
ATOM 2236 C CA . ASP A 1 277 ? 11.630 -5.806 -10.816 1.00 97.25 277 ASP A CA 1
ATOM 2237 C C . ASP A 1 277 ? 10.851 -7.101 -10.542 1.00 97.25 277 ASP A C 1
ATOM 2239 O O . ASP A 1 277 ? 10.845 -7.629 -9.428 1.00 97.25 277 ASP A O 1
ATOM 2243 N N . VAL A 1 278 ? 10.133 -7.597 -11.552 1.00 95.81 278 VAL A N 1
ATOM 2244 C CA . VAL A 1 278 ? 9.123 -8.654 -11.398 1.00 95.81 278 VAL A CA 1
ATOM 2245 C C . VAL A 1 278 ? 9.480 -9.875 -12.249 1.00 95.81 278 VAL A C 1
ATOM 2247 O O . VAL A 1 278 ? 9.822 -9.720 -13.425 1.00 95.81 278 VAL A O 1
ATOM 2250 N N . PRO A 1 279 ? 9.366 -11.107 -11.713 1.00 94.06 279 PRO A N 1
ATOM 2251 C CA . PRO A 1 279 ? 9.457 -12.315 -12.524 1.00 94.06 279 PRO A CA 1
ATOM 2252 C C . PRO A 1 279 ? 8.369 -12.356 -13.603 1.00 94.06 279 PRO A C 1
ATOM 2254 O O . PRO A 1 279 ? 7.181 -12.252 -13.301 1.00 94.06 279 PRO A O 1
ATOM 2257 N N . ILE A 1 280 ? 8.752 -12.585 -14.859 1.00 92.00 280 ILE A N 1
ATOM 2258 C CA . ILE A 1 280 ? 7.827 -12.607 -16.006 1.00 92.00 280 ILE A CA 1
ATOM 2259 C C . ILE A 1 280 ? 6.718 -13.649 -15.788 1.00 92.00 280 ILE A C 1
ATOM 2261 O O . ILE A 1 280 ? 5.543 -13.380 -16.032 1.00 92.00 280 ILE A O 1
ATOM 2265 N N . SER A 1 281 ? 7.063 -14.821 -15.245 1.00 91.75 281 SER A N 1
ATOM 2266 C CA . SER A 1 281 ? 6.116 -15.910 -14.948 1.00 91.75 281 SER A CA 1
ATOM 2267 C C . SER A 1 281 ? 5.044 -15.545 -13.910 1.00 91.75 281 SER A C 1
ATOM 2269 O O . SER A 1 281 ? 3.996 -16.198 -13.820 1.00 91.75 281 SER A O 1
ATOM 2271 N N . TRP A 1 282 ? 5.275 -14.502 -13.111 1.00 93.62 282 TRP A N 1
ATOM 2272 C CA . TRP A 1 282 ? 4.320 -14.053 -12.104 1.00 93.62 282 TRP A CA 1
ATOM 2273 C C . TRP A 1 282 ? 3.224 -13.174 -12.686 1.00 93.62 282 TRP A C 1
ATOM 2275 O O . TRP A 1 282 ? 2.143 -13.155 -12.103 1.00 93.62 282 TRP A O 1
ATOM 2285 N N . ILE A 1 283 ? 3.466 -12.518 -13.822 1.00 94.38 283 ILE A N 1
ATOM 2286 C CA . ILE A 1 283 ? 2.571 -11.490 -14.368 1.00 94.38 283 ILE A CA 1
ATOM 2287 C C . ILE A 1 283 ? 2.124 -11.743 -15.809 1.00 94.38 283 ILE A C 1
ATOM 2289 O O . ILE A 1 283 ? 1.050 -11.288 -16.177 1.00 94.38 283 ILE A O 1
ATOM 2293 N N . LYS A 1 284 ? 2.865 -12.502 -16.627 1.00 93.19 284 LYS A N 1
ATOM 2294 C CA . LYS A 1 284 ? 2.507 -12.727 -18.039 1.00 93.19 284 LYS A CA 1
ATOM 2295 C C . LYS A 1 284 ? 1.099 -13.323 -18.175 1.00 93.19 284 LYS A C 1
ATOM 2297 O O . LYS A 1 284 ? 0.831 -14.396 -17.634 1.00 93.19 284 LYS A O 1
ATOM 2302 N N . ASN A 1 285 ? 0.227 -12.632 -18.918 1.00 93.94 285 ASN A N 1
ATOM 2303 C CA . ASN A 1 285 ? -1.188 -12.970 -19.130 1.00 93.94 285 ASN A CA 1
ATOM 2304 C C . ASN A 1 285 ? -2.024 -13.057 -17.839 1.00 93.94 285 ASN A C 1
ATOM 2306 O O . ASN A 1 285 ? -3.002 -13.804 -17.781 1.00 93.94 285 ASN A O 1
ATOM 2310 N N . LYS A 1 286 ? -1.630 -12.329 -16.793 1.00 95.38 286 LYS A N 1
ATOM 2311 C CA . LYS A 1 286 ? -2.335 -12.264 -15.509 1.00 95.38 286 LYS A CA 1
ATOM 2312 C C . LYS A 1 286 ? -2.756 -10.835 -15.202 1.00 95.38 286 LYS A C 1
ATOM 2314 O O . LYS A 1 286 ? -2.191 -9.881 -15.731 1.00 95.38 286 LYS A O 1
ATOM 2319 N N . GLU A 1 287 ? -3.736 -10.711 -14.319 1.00 96.38 287 GLU A N 1
ATOM 2320 C CA . GLU A 1 287 ? -4.192 -9.429 -13.794 1.00 96.38 287 GLU A CA 1
ATOM 2321 C C . GLU A 1 287 ? -3.147 -8.828 -12.851 1.00 96.38 287 GLU A C 1
ATOM 2323 O O . GLU A 1 287 ? -2.687 -9.488 -11.912 1.00 96.38 287 GLU A O 1
ATOM 2328 N N . VAL A 1 288 ? -2.790 -7.570 -13.108 1.00 97.44 288 VAL A N 1
ATOM 2329 C CA . VAL A 1 288 ? -1.901 -6.773 -12.262 1.00 97.44 288 VAL A CA 1
ATOM 2330 C C . VAL A 1 288 ? -2.636 -5.498 -11.875 1.00 97.44 288 VAL A C 1
ATOM 2332 O O . VAL A 1 288 ? -3.054 -4.745 -12.744 1.00 97.44 288 VAL A O 1
ATOM 2335 N N . GLY A 1 289 ? -2.826 -5.269 -10.581 1.00 96.56 289 GLY A N 1
ATOM 2336 C CA . GLY A 1 289 ? -3.416 -4.053 -10.025 1.00 96.56 289 GLY A CA 1
ATOM 2337 C C . GLY A 1 289 ? -2.402 -3.222 -9.251 1.00 96.56 289 GLY A C 1
ATOM 2338 O O . GLY A 1 289 ? -1.246 -3.619 -9.079 1.00 96.56 289 GLY A O 1
ATOM 2339 N N . ILE A 1 290 ? -2.854 -2.069 -8.763 1.00 97.44 290 ILE A N 1
ATOM 2340 C CA . ILE A 1 290 ? -2.069 -1.184 -7.898 1.00 97.44 290 ILE A CA 1
ATOM 2341 C C . ILE A 1 290 ? -2.896 -0.887 -6.653 1.00 97.44 290 ILE A C 1
ATOM 2343 O O . ILE A 1 290 ? -4.040 -0.449 -6.757 1.00 97.44 290 ILE A O 1
ATOM 2347 N N . THR A 1 291 ? -2.303 -1.079 -5.483 1.00 97.19 291 THR A N 1
ATOM 2348 C CA . THR A 1 291 ? -2.914 -0.735 -4.196 1.00 97.19 291 THR A CA 1
ATOM 2349 C C . THR A 1 291 ? -2.092 0.366 -3.544 1.00 97.19 291 THR A C 1
ATOM 2351 O O . THR A 1 291 ? -0.868 0.259 -3.461 1.00 97.19 291 THR A O 1
ATOM 2354 N N . ILE A 1 292 ? -2.752 1.423 -3.078 1.00 96.06 292 ILE A N 1
ATOM 2355 C CA . ILE A 1 292 ? -2.127 2.518 -2.335 1.00 96.06 292 ILE A CA 1
ATOM 2356 C C . ILE A 1 292 ? -2.462 2.333 -0.862 1.00 96.06 292 ILE A C 1
ATOM 2358 O O . ILE A 1 292 ? -3.640 2.268 -0.498 1.00 96.06 292 ILE A O 1
ATOM 2362 N N . VAL A 1 293 ? -1.430 2.269 -0.024 1.00 94.94 293 VAL A N 1
ATOM 2363 C CA . VAL A 1 293 ? -1.576 2.149 1.429 1.00 94.94 293 VAL A CA 1
ATOM 2364 C C . VAL A 1 293 ? -0.919 3.311 2.161 1.00 94.94 293 VAL A C 1
ATOM 2366 O O . VAL A 1 293 ? 0.019 3.922 1.642 1.00 94.94 293 VAL A O 1
ATOM 2369 N N . ASN A 1 294 ? -1.403 3.619 3.364 1.00 91.38 294 ASN A N 1
ATOM 2370 C CA . ASN A 1 294 ? -0.736 4.555 4.276 1.00 91.38 294 ASN A CA 1
ATOM 2371 C C . ASN A 1 294 ? 0.375 3.873 5.098 1.00 91.38 294 ASN A C 1
ATOM 2373 O O . ASN A 1 294 ? 0.648 2.683 4.948 1.00 91.38 294 ASN A O 1
ATOM 2377 N N . GLU A 1 295 ? 0.996 4.634 6.000 1.00 87.00 295 GLU A N 1
ATOM 2378 C CA . GLU A 1 295 ? 2.050 4.168 6.915 1.00 87.00 295 GLU A CA 1
ATOM 2379 C C . GLU A 1 295 ? 1.625 3.034 7.873 1.00 87.00 295 GLU A C 1
ATOM 2381 O O . GLU A 1 295 ? 2.481 2.341 8.420 1.00 87.00 295 GLU A O 1
ATOM 2386 N N . TYR A 1 296 ? 0.319 2.808 8.051 1.00 86.06 296 TYR A N 1
ATOM 2387 C CA . TYR A 1 296 ? -0.248 1.723 8.861 1.00 86.06 296 TYR A CA 1
ATOM 2388 C C . TYR A 1 296 ? -0.650 0.499 8.023 1.00 86.06 296 TYR A C 1
ATOM 2390 O O . TYR A 1 296 ? -1.221 -0.450 8.559 1.00 86.06 296 TYR A O 1
ATOM 2398 N N . ASN A 1 297 ? -0.343 0.497 6.721 1.00 90.38 297 ASN A N 1
ATOM 2399 C CA . ASN A 1 297 ? -0.758 -0.506 5.733 1.00 90.38 297 ASN A CA 1
ATOM 2400 C C . ASN A 1 297 ? -2.274 -0.558 5.476 1.00 90.38 297 ASN A C 1
ATOM 2402 O O . ASN A 1 297 ? -2.786 -1.561 4.968 1.00 90.38 297 ASN A O 1
ATOM 2406 N N . GLU A 1 298 ? -2.995 0.514 5.806 1.00 91.62 298 GLU A N 1
ATOM 2407 C CA . GLU A 1 298 ? -4.415 0.651 5.492 1.00 91.62 298 GLU A CA 1
ATOM 2408 C C . GLU A 1 298 ? -4.571 0.967 4.008 1.00 91.62 298 GLU A C 1
ATOM 2410 O O . GLU A 1 298 ? -3.931 1.881 3.485 1.00 91.62 298 GLU A O 1
ATOM 2415 N N . VAL A 1 299 ? -5.440 0.223 3.334 1.00 94.00 299 VAL A N 1
ATOM 2416 C CA . VAL A 1 299 ? -5.783 0.439 1.932 1.00 94.00 299 VAL A CA 1
ATOM 2417 C C . VAL A 1 299 ? -6.581 1.728 1.808 1.00 94.00 299 VAL A C 1
ATOM 2419 O O . VAL A 1 299 ? -7.700 1.829 2.308 1.00 94.00 299 VAL A O 1
ATOM 2422 N N . LEU A 1 300 ? -6.009 2.699 1.100 1.00 93.50 300 LEU A N 1
ATOM 2423 C CA . LEU A 1 300 ? -6.684 3.944 0.738 1.00 93.50 300 LEU A CA 1
ATOM 2424 C C . LEU A 1 300 ? -7.368 3.821 -0.619 1.00 93.50 300 LEU A C 1
ATOM 2426 O O . LEU A 1 300 ? -8.468 4.328 -0.818 1.00 93.50 300 LEU A O 1
ATOM 2430 N N . VAL A 1 301 ? -6.693 3.159 -1.561 1.00 94.94 301 VAL A N 1
ATOM 2431 C CA . VAL A 1 301 ? -7.146 3.014 -2.944 1.00 94.94 301 VAL A CA 1
ATOM 2432 C C . VAL A 1 301 ? -6.737 1.644 -3.467 1.00 94.94 301 VAL A C 1
ATOM 2434 O O . VAL A 1 301 ? -5.573 1.259 -3.360 1.00 94.94 301 VAL A O 1
ATOM 2437 N N . SER A 1 302 ? -7.677 0.959 -4.115 1.00 94.62 302 SER A N 1
ATOM 2438 C CA . SER A 1 302 ? -7.412 -0.225 -4.935 1.00 94.62 302 SER A CA 1
ATOM 2439 C C . SER A 1 302 ? -7.745 0.103 -6.384 1.00 94.62 302 SER A C 1
ATOM 2441 O O . SER A 1 302 ? -8.915 0.224 -6.746 1.00 94.62 302 SER A O 1
ATOM 2443 N N . ILE A 1 303 ? -6.718 0.279 -7.211 1.00 96.00 303 ILE A N 1
ATOM 2444 C CA . ILE A 1 303 ? -6.877 0.569 -8.635 1.00 96.00 303 ILE A CA 1
ATOM 2445 C C . ILE A 1 303 ? -7.186 -0.750 -9.363 1.00 96.00 303 ILE A C 1
ATOM 2447 O O . ILE A 1 303 ? -6.432 -1.714 -9.183 1.00 96.00 303 ILE A O 1
ATOM 2451 N N . PRO A 1 304 ? -8.261 -0.820 -10.177 1.00 92.75 304 PRO A N 1
ATOM 2452 C CA . PRO A 1 304 ? -8.636 -2.034 -10.893 1.00 92.75 304 PRO A CA 1
ATOM 2453 C C . PRO A 1 304 ? -7.473 -2.622 -11.690 1.00 92.75 304 PRO A C 1
ATOM 2455 O O . PRO A 1 304 ? -6.747 -1.896 -12.371 1.00 92.75 304 PRO A O 1
ATOM 2458 N N . ALA A 1 305 ? -7.313 -3.941 -11.599 1.00 95.19 305 ALA A N 1
ATOM 2459 C CA . ALA A 1 305 ? -6.274 -4.650 -12.324 1.00 95.19 305 ALA A CA 1
ATOM 2460 C C . ALA A 1 305 ? -6.541 -4.661 -13.836 1.00 95.19 305 ALA A C 1
ATOM 2462 O O . ALA A 1 305 ? -7.692 -4.596 -14.276 1.00 95.19 305 ALA A O 1
ATOM 2463 N N . GLN A 1 306 ? -5.464 -4.728 -14.618 1.00 95.62 306 GLN A N 1
ATOM 2464 C CA . GLN A 1 306 ? -5.533 -5.022 -16.047 1.00 95.62 306 GLN A CA 1
ATOM 2465 C C . GLN A 1 306 ? -4.645 -6.217 -16.366 1.00 95.62 306 GLN A C 1
ATOM 2467 O O . GLN A 1 306 ? -3.582 -6.405 -15.760 1.00 95.62 306 GLN A O 1
ATOM 2472 N N . THR A 1 307 ? -5.027 -6.975 -17.392 1.00 96.56 307 THR A N 1
ATOM 2473 C CA . THR A 1 307 ? -4.191 -8.048 -17.920 1.00 96.56 307 THR A CA 1
ATOM 2474 C C . THR A 1 307 ? -2.850 -7.481 -18.391 1.00 96.56 307 THR A C 1
ATOM 2476 O O . THR A 1 307 ? -2.788 -6.563 -19.218 1.00 96.56 307 THR A O 1
ATOM 2479 N N . PHE A 1 308 ? -1.761 -8.036 -17.870 1.00 96.12 308 PHE A N 1
ATOM 2480 C CA . PHE A 1 308 ? -0.415 -7.744 -18.340 1.00 96.12 308 PHE A CA 1
ATOM 2481 C C . PHE A 1 308 ? -0.149 -8.497 -19.645 1.00 96.12 308 PHE A C 1
ATOM 2483 O O . PHE A 1 308 ? -0.226 -9.731 -19.693 1.00 96.12 308 PHE A O 1
ATOM 2490 N N . VAL A 1 309 ? 0.203 -7.750 -20.691 1.00 92.31 309 VAL A N 1
ATOM 2491 C CA . VAL A 1 309 ? 0.601 -8.286 -21.994 1.00 92.31 309 VAL A CA 1
ATOM 2492 C C . VAL A 1 309 ? 2.067 -7.980 -22.287 1.00 92.31 309 VAL A C 1
ATOM 2494 O O . VAL A 1 309 ? 2.685 -7.093 -21.701 1.00 92.31 309 VAL A O 1
ATOM 2497 N N . GLU A 1 310 ? 2.630 -8.752 -23.208 1.00 86.75 310 GLU A N 1
ATOM 2498 C CA . GLU A 1 310 ? 4.012 -8.611 -23.666 1.00 86.75 310 GLU A CA 1
ATOM 2499 C C . GLU A 1 310 ? 4.328 -7.167 -24.099 1.00 86.75 310 GLU A C 1
ATOM 2501 O O . GLU A 1 310 ? 3.550 -6.529 -24.814 1.00 86.75 310 GLU A O 1
ATOM 2506 N N . GLY A 1 311 ? 5.462 -6.640 -23.628 1.00 86.81 311 GLY A N 1
ATOM 2507 C CA . GLY A 1 311 ? 5.905 -5.267 -23.890 1.00 86.81 311 GLY A CA 1
ATOM 2508 C C . GLY A 1 311 ? 5.269 -4.182 -23.010 1.00 86.81 311 GLY A C 1
ATOM 2509 O O . GLY A 1 311 ? 5.644 -3.015 -23.127 1.00 86.81 311 GLY A O 1
ATOM 2510 N N . ASP A 1 312 ? 4.349 -4.512 -22.097 1.00 94.06 312 ASP A N 1
ATOM 2511 C CA . ASP A 1 312 ? 3.784 -3.521 -21.168 1.00 94.06 312 ASP A CA 1
ATOM 2512 C C . ASP A 1 312 ? 4.806 -2.951 -20.182 1.00 94.06 312 ASP A C 1
ATOM 2514 O O . ASP A 1 312 ? 4.626 -1.840 -19.688 1.00 94.06 312 ASP A O 1
ATOM 2518 N N . ASN A 1 313 ? 5.887 -3.677 -19.905 1.00 93.75 313 ASN A N 1
ATOM 2519 C CA . ASN A 1 313 ? 7.009 -3.183 -19.109 1.00 93.75 313 ASN A CA 1
ATOM 2520 C C . ASN A 1 313 ? 7.850 -2.133 -19.862 1.00 93.75 313 ASN A C 1
ATOM 2522 O O . ASN A 1 313 ? 8.595 -1.373 -19.248 1.00 93.75 313 ASN A O 1
ATOM 2526 N N . SER A 1 314 ? 7.712 -2.065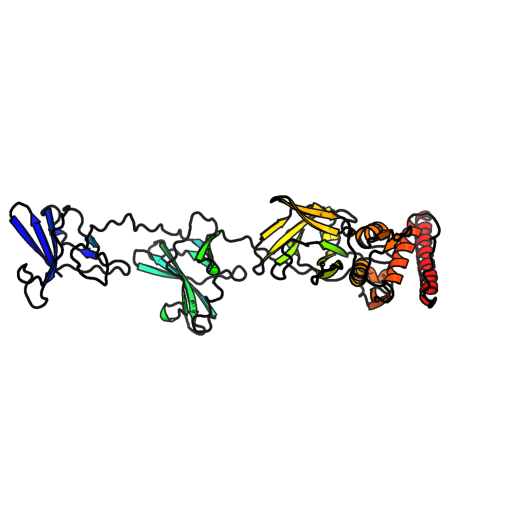 -21.190 1.00 96.06 314 SER A N 1
ATOM 2527 C CA . SER A 1 314 ? 8.300 -1.021 -22.029 1.00 96.06 314 SER A CA 1
ATOM 2528 C C . SER A 1 314 ? 7.397 0.200 -22.201 1.00 96.06 314 SER A C 1
ATOM 2530 O O . SER A 1 314 ? 7.677 1.022 -23.066 1.00 96.06 314 SER A O 1
ATOM 2532 N N . LYS A 1 315 ? 6.340 0.323 -21.388 1.00 96.44 315 LYS A N 1
ATOM 2533 C CA . LYS A 1 315 ? 5.454 1.490 -21.291 1.00 96.44 315 LYS A CA 1
ATOM 2534 C C . LYS A 1 315 ? 5.560 2.103 -19.893 1.00 96.44 315 LYS A C 1
ATOM 2536 O O . LYS A 1 315 ? 5.848 1.396 -18.926 1.00 96.44 315 LYS A O 1
ATOM 2541 N N . LEU A 1 316 ? 5.276 3.396 -19.766 1.00 97.50 316 LEU A N 1
ATOM 2542 C CA . LEU A 1 316 ? 5.117 4.048 -18.469 1.00 97.50 316 LEU A CA 1
ATOM 2543 C C . LEU A 1 316 ? 3.711 3.772 -17.939 1.00 97.50 316 LEU A C 1
ATOM 2545 O O . LEU A 1 316 ? 2.731 4.087 -18.611 1.00 97.50 316 LEU A O 1
ATOM 2549 N N . TRP A 1 317 ? 3.589 3.197 -16.747 1.00 97.88 317 TRP A N 1
ATOM 2550 C CA . TRP A 1 317 ? 2.287 3.011 -16.115 1.00 97.88 317 TRP A CA 1
ATOM 2551 C C . TRP A 1 317 ? 1.963 4.285 -15.355 1.00 97.88 317 TRP A C 1
ATOM 2553 O O . TRP A 1 317 ? 2.680 4.629 -14.425 1.00 97.88 317 TRP A O 1
ATOM 2563 N N . LYS A 1 318 ? 0.924 5.008 -15.757 1.00 96.38 318 LYS A N 1
ATOM 2564 C CA . LYS A 1 318 ? 0.565 6.292 -15.160 1.00 96.38 318 LYS A CA 1
ATOM 2565 C C . LYS A 1 318 ? -0.757 6.184 -14.430 1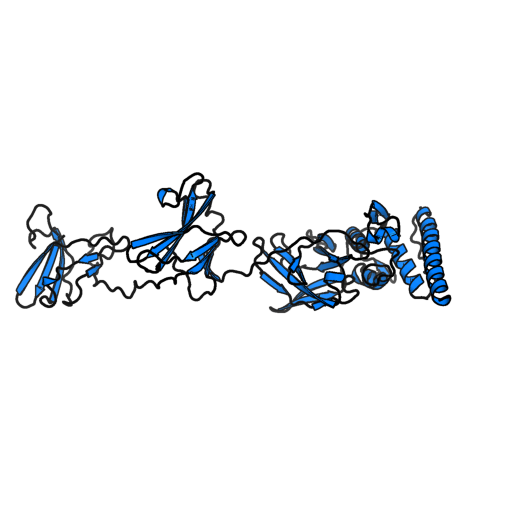.00 96.38 318 LYS A C 1
ATOM 2567 O O . LYS A 1 318 ? -1.748 5.756 -15.017 1.00 96.38 318 LYS A O 1
ATOM 2572 N N . ILE A 1 319 ? -0.765 6.563 -13.158 1.00 96.19 319 ILE A N 1
ATOM 2573 C CA . ILE A 1 319 ? -1.986 6.617 -12.356 1.00 96.19 319 ILE A CA 1
ATOM 2574 C C . ILE A 1 319 ? -2.799 7.836 -12.768 1.00 96.19 319 ILE A C 1
ATOM 2576 O O . ILE A 1 319 ? -2.261 8.931 -12.897 1.00 96.19 319 ILE A O 1
ATOM 2580 N N . ASN A 1 320 ? -4.101 7.627 -12.937 1.00 94.12 320 ASN A N 1
ATOM 2581 C CA . ASN A 1 320 ? -5.059 8.657 -13.289 1.00 94.12 320 ASN A CA 1
ATOM 2582 C C . ASN A 1 320 ? -6.249 8.623 -12.326 1.00 94.12 320 ASN A C 1
ATOM 2584 O O . ASN A 1 320 ? -6.775 7.556 -11.994 1.00 94.12 320 ASN A O 1
ATOM 2588 N N . LEU A 1 321 ? -6.717 9.810 -11.949 1.00 92.81 321 LEU A N 1
ATOM 2589 C CA . LEU A 1 321 ? -7.966 10.016 -11.226 1.00 92.81 321 LEU A CA 1
ATOM 2590 C C . LEU A 1 321 ? -8.901 10.865 -12.092 1.00 92.81 321 LEU A C 1
ATOM 2592 O O . LEU A 1 321 ? -8.618 12.033 -12.358 1.00 92.81 321 LEU A O 1
ATOM 2596 N N . SER A 1 322 ? -10.008 10.275 -12.543 1.00 90.62 322 SER A N 1
ATOM 2597 C CA . SER A 1 322 ? -11.049 10.981 -13.297 1.00 90.62 322 SER A CA 1
ATOM 2598 C C . SER A 1 322 ? -12.333 11.020 -12.475 1.00 90.62 322 SER A C 1
ATOM 2600 O O . SER A 1 322 ? -12.960 9.986 -12.233 1.00 90.62 322 SER A O 1
ATOM 2602 N N . GLY A 1 323 ? -12.696 12.211 -11.987 1.00 88.75 323 GLY A N 1
ATOM 2603 C CA . GLY A 1 323 ? -13.719 12.345 -10.949 1.00 88.75 323 GLY A CA 1
ATOM 2604 C C . GLY A 1 323 ? -13.286 11.593 -9.689 1.00 88.75 323 GLY A C 1
ATOM 2605 O O . GLY A 1 323 ? -12.266 11.926 -9.096 1.00 88.75 323 GLY A O 1
ATOM 2606 N N . GLU A 1 324 ? -14.030 10.551 -9.326 1.00 88.81 324 GLU A N 1
ATOM 2607 C CA . GLU A 1 324 ? -13.725 9.663 -8.190 1.00 88.81 324 GLU A CA 1
ATOM 2608 C C . GLU A 1 324 ? -13.171 8.295 -8.629 1.00 88.81 324 GLU A C 1
ATOM 2610 O O . GLU A 1 324 ? -12.882 7.434 -7.800 1.00 88.81 324 GLU A O 1
ATOM 2615 N N . THR A 1 325 ? -13.023 8.062 -9.938 1.00 93.19 325 THR A N 1
ATOM 2616 C CA . THR A 1 325 ? -12.583 6.766 -10.466 1.00 93.19 325 THR A CA 1
ATOM 2617 C C . THR A 1 325 ? -11.072 6.728 -10.634 1.00 93.19 325 THR A C 1
ATOM 2619 O O . THR A 1 325 ? -10.499 7.467 -11.441 1.00 93.19 325 THR A O 1
ATOM 2622 N N . TRP A 1 326 ? -10.438 5.817 -9.900 1.00 96.00 326 TRP A N 1
ATOM 2623 C CA . TRP A 1 326 ? -9.019 5.515 -10.026 1.00 96.00 326 TRP A CA 1
ATOM 2624 C C . TRP A 1 326 ? -8.767 4.518 -11.151 1.00 96.00 326 TRP A C 1
ATOM 2626 O O . TRP A 1 326 ? -9.441 3.495 -11.271 1.00 96.00 326 TRP A O 1
ATOM 2636 N N . SER A 1 327 ? -7.756 4.802 -11.960 1.00 95.88 327 SER A N 1
ATOM 2637 C CA . SER A 1 327 ? -7.294 3.931 -13.035 1.00 95.88 327 SER A CA 1
ATOM 2638 C C . SER A 1 327 ? -5.789 4.092 -13.221 1.00 95.88 327 SER A C 1
ATOM 2640 O O . SER A 1 327 ? -5.163 4.974 -12.631 1.00 95.88 327 SER A O 1
ATOM 2642 N N . TYR A 1 328 ? -5.202 3.241 -14.050 1.00 96.44 328 TYR A N 1
ATOM 2643 C CA . TYR A 1 328 ? -3.887 3.508 -14.603 1.00 96.44 328 TYR A CA 1
ATOM 2644 C C . TYR A 1 328 ? -3.905 3.255 -16.104 1.00 96.44 328 TYR A C 1
ATOM 2646 O O . TYR A 1 328 ? -4.651 2.410 -16.599 1.00 96.44 328 TYR A O 1
ATOM 2654 N N . GLU A 1 329 ? -3.092 3.994 -16.837 1.00 95.50 329 GLU A N 1
ATOM 2655 C CA . GLU A 1 329 ? -2.896 3.799 -18.267 1.00 95.50 329 GLU A CA 1
ATOM 2656 C C . GLU A 1 329 ? -1.444 3.443 -18.562 1.00 95.50 329 GLU A C 1
ATOM 2658 O O . GLU A 1 329 ? -0.556 3.636 -17.733 1.00 95.50 329 GLU A O 1
ATOM 2663 N N . LYS A 1 330 ? -1.199 2.920 -19.761 1.00 95.69 330 LYS A N 1
ATOM 2664 C CA . LYS A 1 330 ? 0.144 2.588 -20.232 1.00 95.69 330 LYS A CA 1
ATOM 2665 C C . LYS A 1 330 ? 0.503 3.575 -21.338 1.00 95.69 330 LYS A C 1
ATOM 2667 O O . LYS A 1 330 ? -0.039 3.488 -22.437 1.00 95.69 330 LYS A O 1
ATOM 2672 N N . THR A 1 331 ? 1.375 4.521 -21.019 1.00 95.75 331 THR A N 1
ATOM 2673 C CA . THR A 1 331 ? 1.681 5.711 -21.820 1.00 95.75 331 THR A CA 1
ATOM 2674 C C . THR A 1 331 ? 3.189 5.858 -22.059 1.00 95.75 331 THR A C 1
ATOM 2676 O O . THR A 1 331 ? 3.958 4.931 -21.798 1.00 95.75 331 THR A O 1
ATOM 2679 N N . VAL A 1 332 ? 3.602 7.010 -22.585 1.00 95.75 332 VAL A N 1
ATOM 2680 C CA . VAL A 1 332 ? 4.991 7.412 -22.834 1.00 95.75 332 VAL A CA 1
ATOM 2681 C C . VAL A 1 332 ? 5.375 8.602 -21.955 1.00 95.75 332 VAL A C 1
ATOM 2683 O O . VAL A 1 332 ? 4.514 9.351 -21.497 1.00 95.75 332 VAL A O 1
ATOM 2686 N N . VAL A 1 333 ? 6.674 8.794 -21.744 1.00 95.19 333 VAL A N 1
ATOM 2687 C CA . VAL A 1 333 ? 7.229 10.003 -21.132 1.00 95.19 333 VAL A CA 1
ATOM 2688 C C . VAL A 1 333 ? 7.266 11.106 -22.187 1.00 95.19 333 VAL A C 1
ATOM 2690 O O . VAL A 1 333 ? 7.792 10.897 -23.280 1.00 95.19 333 VAL A O 1
ATOM 2693 N N . SER A 1 334 ? 6.722 12.280 -21.876 1.00 90.44 334 SER A N 1
ATOM 2694 C CA . SER A 1 334 ? 6.679 13.419 -22.809 1.00 90.44 334 SER A CA 1
ATOM 2695 C C . SER A 1 334 ? 7.598 14.573 -22.397 1.00 90.44 334 SER A C 1
ATOM 2697 O O . SER A 1 334 ? 8.046 15.371 -23.223 1.00 90.44 334 SER A O 1
ATOM 2699 N N . GLU A 1 335 ? 7.901 14.641 -21.109 1.00 91.69 335 GLU A N 1
ATOM 2700 C CA . GLU A 1 335 ? 8.641 15.696 -20.445 1.00 91.69 335 GLU A CA 1
ATOM 2701 C C . GLU A 1 335 ? 10.156 15.477 -20.538 1.00 91.69 335 GLU A C 1
ATOM 2703 O O . GLU A 1 335 ? 10.635 14.426 -20.956 1.00 91.69 335 GLU A O 1
ATOM 2708 N N . LYS A 1 336 ? 10.942 16.488 -20.158 1.00 92.81 336 LYS A N 1
ATOM 2709 C CA . LYS A 1 336 ? 12.403 16.376 -20.162 1.00 92.81 336 LYS A CA 1
ATOM 2710 C C . LYS A 1 336 ? 12.867 15.442 -19.042 1.00 92.81 336 LYS A C 1
ATOM 2712 O O . LYS A 1 336 ? 12.502 15.642 -17.885 1.00 92.81 336 LYS A O 1
ATOM 2717 N N . VAL A 1 337 ? 13.695 14.454 -19.374 1.00 95.19 337 VAL A N 1
ATOM 2718 C CA . VAL A 1 337 ? 14.159 13.429 -18.419 1.00 95.19 337 VAL A CA 1
ATOM 2719 C C . VAL A 1 337 ? 15.599 13.641 -17.963 1.00 95.19 337 VAL A C 1
ATOM 2721 O O . VAL A 1 337 ? 16.409 14.208 -18.693 1.00 95.19 337 VAL A O 1
ATOM 2724 N N . TYR A 1 338 ? 15.968 13.134 -16.787 1.00 94.94 338 TYR A N 1
ATOM 2725 C CA . TYR A 1 338 ? 17.377 13.048 -16.384 1.00 94.94 338 TYR A CA 1
ATOM 2726 C C . TYR A 1 338 ? 18.119 11.927 -17.131 1.00 94.94 338 TYR A C 1
ATOM 2728 O O . TYR A 1 338 ? 17.581 10.841 -17.356 1.00 94.94 338 TYR A O 1
ATOM 2736 N N . ASN A 1 339 ? 19.396 12.138 -17.461 1.00 94.31 339 ASN A N 1
ATOM 2737 C CA . ASN A 1 339 ? 20.246 11.079 -18.022 1.00 94.31 339 ASN A CA 1
ATOM 2738 C C . ASN A 1 339 ? 20.441 9.880 -17.078 1.00 94.31 339 ASN A C 1
ATOM 2740 O O . ASN A 1 339 ? 20.562 8.747 -17.548 1.00 94.31 339 ASN A O 1
ATOM 2744 N N . THR A 1 340 ? 20.410 10.096 -15.760 1.00 95.19 340 THR A N 1
ATOM 2745 C CA . THR A 1 340 ? 20.471 9.025 -14.754 1.00 95.19 340 THR A CA 1
ATOM 2746 C C . THR A 1 340 ? 19.233 8.132 -14.792 1.00 95.19 340 THR A C 1
ATOM 2748 O O . THR A 1 340 ? 19.365 6.915 -14.642 1.00 95.19 340 THR A O 1
ATOM 2751 N N . PHE A 1 341 ? 18.059 8.704 -15.085 1.00 96.81 341 PHE A N 1
ATOM 2752 C CA . PHE A 1 341 ? 16.831 7.946 -15.309 1.00 96.81 341 PHE A CA 1
ATOM 2753 C C . PHE A 1 341 ? 16.936 7.078 -16.555 1.00 96.81 341 PHE A C 1
ATOM 2755 O O . PHE A 1 341 ? 16.704 5.876 -16.474 1.00 96.81 341 PHE A O 1
ATOM 2762 N N . VAL A 1 342 ? 17.374 7.641 -17.686 1.00 97.44 342 VAL A N 1
ATOM 2763 C CA . VAL A 1 342 ? 17.565 6.862 -18.921 1.00 97.44 342 VAL A CA 1
ATOM 2764 C C . VAL A 1 342 ? 18.573 5.727 -18.706 1.00 97.44 342 VAL A C 1
ATOM 2766 O O . VAL A 1 342 ? 18.316 4.589 -19.098 1.00 97.44 342 VAL A O 1
ATOM 2769 N N . ARG A 1 343 ? 19.679 5.979 -17.995 1.00 96.75 343 ARG A N 1
ATOM 2770 C CA . ARG A 1 343 ? 20.614 4.929 -17.560 1.00 96.75 343 ARG A CA 1
ATOM 2771 C C . ARG A 1 343 ? 19.904 3.834 -16.750 1.00 96.75 343 ARG A C 1
ATOM 2773 O O . ARG A 1 343 ? 20.082 2.651 -17.039 1.00 96.75 343 ARG A O 1
ATOM 2780 N N . LYS A 1 344 ? 19.080 4.205 -15.764 1.00 97.19 344 LYS A N 1
ATOM 2781 C CA . LYS A 1 344 ? 18.332 3.254 -14.922 1.00 97.19 344 LYS A CA 1
ATOM 2782 C C . LYS A 1 344 ? 17.273 2.475 -15.714 1.00 97.19 344 LYS A C 1
ATOM 2784 O O . LYS A 1 344 ? 17.029 1.304 -15.420 1.00 97.19 344 LYS A O 1
ATOM 2789 N N . VAL A 1 345 ? 16.668 3.082 -16.737 1.00 97.69 345 VAL A N 1
ATOM 2790 C CA . VAL A 1 345 ? 15.785 2.398 -17.694 1.00 97.69 345 VAL A CA 1
ATOM 2791 C C . VAL A 1 345 ? 16.570 1.336 -18.457 1.00 97.69 345 VAL A C 1
ATOM 2793 O O . VAL A 1 345 ? 16.110 0.201 -18.531 1.00 97.69 345 VAL A O 1
ATOM 2796 N N . LEU A 1 346 ? 17.772 1.653 -18.951 1.00 97.19 346 LEU A N 1
ATOM 2797 C CA . LEU A 1 346 ? 18.621 0.713 -19.696 1.00 97.19 346 LEU A CA 1
ATOM 2798 C C . LEU A 1 346 ? 19.097 -0.477 -18.853 1.00 97.19 346 LEU A C 1
ATOM 2800 O O . LEU A 1 346 ? 19.256 -1.573 -19.390 1.00 97.19 346 LEU A O 1
ATOM 2804 N N . GLU A 1 347 ? 19.259 -0.326 -17.535 1.00 95.12 347 GLU A N 1
ATOM 2805 C CA . GLU A 1 347 ? 19.467 -1.475 -16.637 1.00 95.12 347 GLU A CA 1
ATOM 2806 C C . GLU A 1 347 ? 18.311 -2.492 -16.715 1.00 95.12 347 GLU A C 1
ATOM 2808 O O . GLU A 1 347 ? 18.521 -3.684 -16.487 1.00 95.12 347 GLU A O 1
ATOM 2813 N N . GLY A 1 348 ? 17.109 -2.048 -17.086 1.00 95.31 348 GLY A N 1
ATOM 2814 C CA . GLY A 1 348 ? 15.926 -2.876 -17.319 1.00 95.31 348 GLY A CA 1
ATOM 2815 C C . GLY A 1 348 ? 16.001 -3.815 -18.527 1.00 95.31 348 GLY A C 1
ATOM 2816 O O . GLY A 1 348 ? 15.104 -4.640 -18.685 1.00 95.31 348 GLY A O 1
ATOM 2817 N N . TYR A 1 349 ? 17.041 -3.708 -19.364 1.00 95.75 349 TYR A N 1
ATOM 2818 C CA . TYR A 1 349 ? 17.130 -4.416 -20.643 1.00 95.75 349 TYR A CA 1
ATOM 2819 C C . TYR A 1 349 ? 18.459 -5.166 -20.822 1.00 95.75 349 TYR A C 1
ATOM 2821 O O . TYR A 1 349 ? 19.513 -4.767 -20.320 1.00 95.75 349 TYR A O 1
ATOM 2829 N N . LEU A 1 350 ? 18.398 -6.266 -21.569 1.00 92.62 350 LEU A N 1
ATOM 2830 C CA . LEU A 1 350 ? 19.480 -7.194 -21.874 1.00 92.62 350 LEU A CA 1
ATOM 2831 C C . LEU A 1 350 ? 19.943 -6.985 -23.321 1.00 92.62 350 LEU A C 1
ATOM 2833 O O . LEU A 1 350 ? 19.248 -7.342 -24.275 1.00 92.62 350 LEU A O 1
ATOM 2837 N N . SER A 1 351 ? 21.138 -6.420 -23.480 1.00 85.00 351 SER A N 1
ATOM 2838 C CA . SER A 1 351 ? 21.672 -5.905 -24.750 1.00 85.00 351 SER A CA 1
ATOM 2839 C C . SER A 1 351 ? 21.716 -6.926 -25.891 1.00 85.00 351 SER A C 1
ATOM 2841 O O . SER A 1 351 ? 21.547 -6.561 -27.055 1.00 85.00 351 SER A O 1
ATOM 2843 N N . CYS A 1 352 ? 21.919 -8.205 -25.569 1.00 81.94 352 CYS A N 1
ATOM 2844 C CA . CYS A 1 352 ? 22.114 -9.283 -26.541 1.00 81.94 352 CYS A CA 1
ATOM 2845 C C . CYS A 1 352 ? 20.973 -10.319 -26.550 1.00 81.94 352 CYS A C 1
ATOM 2847 O O . CYS A 1 352 ? 21.076 -11.334 -27.238 1.00 81.94 352 CYS A O 1
ATOM 2849 N N . SER A 1 353 ? 19.884 -10.084 -25.810 1.00 86.88 353 SER A N 1
ATOM 2850 C CA . SER A 1 353 ? 18.732 -10.994 -25.773 1.00 86.88 353 SER A CA 1
ATOM 2851 C C . SER A 1 353 ? 17.697 -10.635 -26.849 1.00 86.88 353 SER A C 1
ATOM 2853 O O . SER A 1 353 ? 17.295 -9.474 -26.910 1.00 86.88 353 SER A O 1
ATOM 2855 N N . PRO A 1 354 ? 17.183 -11.593 -27.648 1.00 83.94 354 PRO A N 1
ATOM 2856 C CA . PRO A 1 354 ? 16.078 -11.354 -28.586 1.00 83.94 354 PRO A CA 1
ATOM 2857 C C . PRO A 1 354 ? 14.726 -11.112 -27.905 1.00 83.94 354 PRO A C 1
ATOM 2859 O O . PRO A 1 354 ? 13.736 -10.894 -28.601 1.00 83.94 354 PRO A O 1
ATOM 2862 N N . SER A 1 355 ? 14.665 -11.193 -26.573 1.00 87.50 355 SER A N 1
ATOM 2863 C CA . SER A 1 355 ? 13.440 -11.015 -25.800 1.00 87.50 355 SER A CA 1
ATOM 2864 C C . SER A 1 355 ? 12.730 -9.707 -26.159 1.00 87.50 355 SER A C 1
ATOM 2866 O O . SER A 1 355 ? 13.328 -8.631 -26.220 1.00 87.50 355 SER A O 1
ATOM 2868 N N . VAL A 1 356 ? 11.431 -9.827 -26.388 1.00 87.12 356 VAL A N 1
ATOM 2869 C CA . VAL A 1 356 ? 10.486 -8.727 -26.619 1.00 87.12 356 VAL A CA 1
ATOM 2870 C C . VAL A 1 356 ? 9.958 -8.135 -25.312 1.00 87.12 356 VAL A C 1
ATOM 2872 O O . VAL A 1 356 ? 9.356 -7.069 -25.332 1.00 87.12 356 VAL A O 1
ATOM 2875 N N . ASP A 1 357 ? 10.237 -8.793 -24.184 1.00 85.75 357 ASP A N 1
ATOM 2876 C CA . ASP A 1 357 ? 9.925 -8.298 -22.847 1.00 85.75 357 ASP A CA 1
ATOM 2877 C C . ASP A 1 357 ? 11.074 -7.406 -22.328 1.00 85.75 357 ASP A C 1
ATOM 2879 O O . ASP A 1 357 ? 10.877 -6.246 -21.994 1.00 85.75 357 ASP A O 1
ATOM 2883 N N . ASN A 1 358 ? 12.314 -7.898 -22.304 1.00 91.75 358 ASN A N 1
ATOM 2884 C CA . ASN A 1 358 ? 13.461 -7.199 -21.697 1.00 91.75 358 ASN A CA 1
ATOM 2885 C C . ASN A 1 358 ? 14.757 -7.300 -22.513 1.00 91.75 358 ASN A C 1
ATOM 2887 O O . ASN A 1 358 ? 15.840 -7.130 -21.964 1.00 91.75 358 ASN A O 1
ATOM 2891 N N . GLY A 1 359 ? 14.684 -7.614 -23.803 1.00 90.75 359 GLY A N 1
ATOM 2892 C CA . GLY A 1 359 ? 15.845 -7.701 -24.691 1.00 90.75 359 GLY A CA 1
ATOM 2893 C C . GLY A 1 359 ? 15.905 -6.562 -25.708 1.00 90.75 359 GLY A C 1
ATOM 2894 O O . GLY A 1 359 ? 15.163 -5.583 -25.620 1.00 90.75 359 GLY A O 1
ATOM 2895 N N . TYR A 1 360 ? 16.743 -6.714 -26.737 1.00 89.44 360 TYR A N 1
ATOM 2896 C CA . TYR A 1 360 ? 16.747 -5.799 -27.883 1.00 89.44 360 TYR A CA 1
ATOM 2897 C C . TYR A 1 360 ? 15.439 -5.865 -28.686 1.00 89.44 360 TYR A C 1
ATOM 2899 O O . TYR A 1 360 ? 15.118 -4.918 -29.396 1.00 89.44 360 TYR A O 1
ATOM 2907 N N . GLY A 1 361 ? 14.654 -6.944 -28.565 1.00 88.44 361 GLY A N 1
ATOM 2908 C CA . GLY A 1 361 ? 13.321 -7.037 -29.170 1.00 88.44 361 GLY A CA 1
ATOM 2909 C C . GLY A 1 361 ? 12.355 -5.967 -28.649 1.00 88.44 361 GLY A C 1
ATOM 2910 O O . GLY A 1 361 ? 11.485 -5.518 -29.390 1.00 88.44 361 GLY A O 1
ATOM 2911 N N . ALA A 1 362 ? 12.558 -5.500 -27.414 1.00 93.00 362 ALA A N 1
ATOM 2912 C CA . ALA A 1 362 ? 11.769 -4.448 -26.778 1.00 93.00 362 ALA A CA 1
ATOM 2913 C C . ALA A 1 362 ? 12.273 -3.020 -27.081 1.00 93.00 362 ALA A C 1
ATOM 2915 O O . ALA A 1 362 ? 11.639 -2.040 -26.682 1.00 93.00 362 ALA A O 1
ATOM 2916 N N . PHE A 1 363 ? 13.412 -2.879 -27.776 1.00 94.25 363 PHE A N 1
ATOM 2917 C CA . PHE A 1 363 ? 14.138 -1.611 -27.907 1.00 94.25 363 PHE A CA 1
ATOM 2918 C C . PHE A 1 363 ? 13.277 -0.474 -28.462 1.00 94.25 363 PHE A C 1
ATOM 2920 O O . PHE A 1 363 ? 13.256 0.600 -27.875 1.00 94.25 363 PHE A O 1
ATOM 2927 N N . ASN A 1 364 ? 12.539 -0.697 -29.553 1.00 93.19 364 ASN A N 1
ATOM 2928 C CA . ASN A 1 364 ? 11.727 0.360 -30.161 1.00 93.19 364 ASN A CA 1
ATOM 2929 C C . ASN A 1 364 ? 10.617 0.862 -29.224 1.00 93.19 364 ASN A C 1
ATOM 2931 O O . ASN A 1 364 ? 10.342 2.057 -29.181 1.00 93.19 364 ASN A O 1
ATOM 2935 N N . SER A 1 365 ? 9.990 -0.029 -28.454 1.00 94.38 365 SER A N 1
ATOM 2936 C CA . SER A 1 365 ? 8.982 0.368 -27.463 1.00 94.38 365 SER A CA 1
ATOM 2937 C C . SER A 1 365 ? 9.619 1.142 -26.310 1.00 94.38 365 SER A C 1
ATOM 2939 O O . SER A 1 365 ? 9.108 2.189 -25.923 1.00 94.38 365 SER A O 1
ATOM 2941 N N . MET A 1 366 ? 10.764 0.670 -25.808 1.00 96.31 366 MET A N 1
ATOM 2942 C CA . MET A 1 366 ? 11.534 1.337 -24.757 1.00 96.31 366 MET A CA 1
ATOM 2943 C C . MET A 1 366 ? 11.990 2.741 -25.181 1.00 96.31 366 MET A C 1
ATOM 2945 O O . MET A 1 366 ? 11.739 3.707 -24.463 1.00 96.31 366 MET A O 1
ATOM 2949 N N . ASP A 1 367 ? 12.601 2.866 -26.361 1.00 96.19 367 ASP A N 1
ATOM 2950 C CA . ASP A 1 367 ? 13.162 4.113 -26.891 1.00 96.19 367 ASP A CA 1
ATOM 2951 C C . ASP A 1 367 ? 12.081 5.165 -27.174 1.00 96.19 367 ASP A C 1
ATOM 2953 O O . ASP A 1 367 ? 12.287 6.350 -26.920 1.00 96.19 367 ASP A O 1
ATOM 2957 N N . ASN A 1 368 ? 10.908 4.746 -27.657 1.00 94.56 368 ASN A N 1
ATOM 2958 C CA . ASN A 1 368 ? 9.784 5.657 -27.891 1.00 94.56 368 ASN A CA 1
ATOM 2959 C C . ASN A 1 368 ? 9.027 6.031 -26.612 1.00 94.56 368 ASN A C 1
ATOM 2961 O O . ASN A 1 368 ? 8.336 7.045 -26.597 1.00 94.56 368 ASN A O 1
ATOM 2965 N N . THR A 1 369 ? 9.148 5.230 -25.553 1.00 96.75 369 THR A N 1
ATOM 2966 C CA . THR A 1 369 ? 8.454 5.473 -24.285 1.00 96.75 369 THR A CA 1
ATOM 2967 C C . THR A 1 369 ? 9.286 6.311 -23.332 1.00 96.75 369 THR A C 1
ATOM 2969 O O . THR A 1 369 ? 8.774 7.271 -22.774 1.00 96.75 369 THR A O 1
ATOM 2972 N N . PHE A 1 370 ? 10.543 5.941 -23.092 1.00 97.44 370 PHE A N 1
ATOM 2973 C CA . PHE A 1 370 ? 11.322 6.484 -21.976 1.00 97.44 370 PHE A CA 1
ATOM 2974 C C . PHE A 1 370 ? 12.379 7.508 -22.391 1.00 97.44 370 PHE A C 1
ATOM 2976 O O . PHE A 1 370 ? 12.943 8.174 -21.525 1.00 97.44 370 PHE A O 1
ATOM 2983 N N . ILE A 1 371 ? 12.660 7.636 -23.692 1.00 95.94 371 ILE A N 1
ATOM 2984 C CA . ILE A 1 371 ? 13.641 8.584 -24.231 1.00 95.94 371 ILE A CA 1
ATOM 2985 C C . ILE A 1 371 ? 12.892 9.582 -25.124 1.00 95.94 371 ILE A C 1
ATOM 2987 O O . ILE A 1 371 ? 12.859 9.425 -26.352 1.00 95.94 371 ILE A O 1
ATOM 2991 N N . PRO A 1 372 ? 12.247 10.594 -24.514 1.00 94.62 372 PRO A N 1
ATOM 2992 C CA . PRO A 1 372 ? 11.484 11.591 -25.246 1.00 94.62 372 PRO A CA 1
ATOM 2993 C C . PRO A 1 372 ? 12.389 12.348 -26.212 1.00 94.62 372 PRO A C 1
ATOM 2995 O O . PRO A 1 372 ? 13.569 12.594 -25.945 1.00 94.62 372 PRO A O 1
ATOM 2998 N N . LYS A 1 373 ? 11.827 12.726 -27.357 1.00 92.88 373 LYS A N 1
ATOM 2999 C CA . LYS A 1 373 ? 12.542 13.412 -28.431 1.00 92.88 373 LYS A CA 1
ATOM 3000 C C . LYS A 1 373 ? 11.816 14.706 -28.774 1.00 92.88 373 LYS A C 1
ATOM 3002 O O . LYS A 1 373 ? 10.590 14.727 -28.824 1.00 92.88 373 LYS A O 1
ATOM 3007 N N . VAL A 1 374 ? 12.566 15.772 -29.021 1.00 91.00 374 VAL A N 1
ATOM 3008 C CA . VAL A 1 374 ? 12.035 17.086 -29.407 1.00 91.00 374 VAL A CA 1
ATOM 3009 C C . VAL A 1 374 ? 12.685 17.549 -30.701 1.00 91.00 374 VAL A C 1
ATOM 3011 O O . VAL A 1 374 ? 13.832 17.203 -30.987 1.00 91.00 374 VAL A O 1
ATOM 3014 N N . ASP A 1 375 ? 11.947 18.322 -31.492 1.00 90.50 375 ASP A N 1
ATOM 3015 C CA . ASP A 1 375 ? 12.512 18.993 -32.657 1.00 90.50 375 ASP A CA 1
ATOM 3016 C C . ASP A 1 375 ? 13.214 20.285 -32.225 1.00 90.50 375 ASP A C 1
ATOM 3018 O O . ASP A 1 375 ? 12.603 21.182 -31.644 1.00 90.50 375 ASP A O 1
ATOM 3022 N N . ALA A 1 376 ? 14.509 20.373 -32.512 1.00 84.31 376 ALA A N 1
ATOM 3023 C CA . ALA A 1 376 ? 15.337 21.539 -32.256 1.00 84.31 376 ALA A CA 1
ATOM 3024 C C . ALA A 1 376 ? 15.837 22.111 -33.588 1.00 84.31 376 ALA A C 1
ATOM 3026 O O . ALA A 1 376 ? 16.994 21.940 -33.969 1.00 84.31 376 ALA A O 1
ATOM 3027 N N . GLY A 1 377 ? 14.940 22.785 -34.312 1.00 81.31 377 GLY A N 1
ATOM 3028 C CA . GLY A 1 377 ? 15.274 23.454 -35.572 1.00 81.31 377 GLY A CA 1
ATOM 3029 C C . GLY A 1 377 ? 15.448 22.499 -36.757 1.00 81.31 377 GLY A C 1
ATOM 3030 O O . GLY A 1 377 ? 16.383 22.664 -37.538 1.00 81.31 377 GLY A O 1
ATOM 3031 N N . GLY A 1 378 ? 14.568 21.502 -36.897 1.00 82.25 378 GLY A N 1
ATOM 3032 C CA . GLY A 1 378 ? 14.600 20.502 -37.970 1.00 82.25 378 GLY A CA 1
ATOM 3033 C C . GLY A 1 378 ? 15.472 19.281 -37.662 1.00 82.25 378 GLY A C 1
ATOM 3034 O O . GLY A 1 378 ? 15.695 18.450 -38.540 1.00 82.25 378 GLY A O 1
ATOM 3035 N N . THR A 1 379 ? 15.980 19.173 -36.432 1.00 83.62 379 THR A N 1
ATOM 3036 C CA . THR A 1 379 ? 16.755 18.028 -35.947 1.00 83.62 379 THR A CA 1
ATOM 3037 C C . THR A 1 379 ? 16.083 17.455 -34.711 1.00 83.62 379 THR A C 1
ATOM 3039 O O . THR A 1 379 ? 15.942 18.134 -33.695 1.00 83.62 379 THR A O 1
ATOM 3042 N N . THR A 1 380 ? 15.713 16.180 -34.778 1.00 87.94 380 THR A N 1
ATOM 3043 C CA . THR A 1 380 ? 15.211 15.441 -33.622 1.00 87.94 380 THR A CA 1
ATOM 3044 C C . THR A 1 380 ? 16.360 15.151 -32.660 1.00 87.94 380 THR A C 1
ATOM 3046 O O . THR A 1 380 ? 17.282 14.406 -32.992 1.00 87.94 380 THR A O 1
ATOM 3049 N N . ILE A 1 381 ? 16.295 15.728 -31.464 1.00 89.00 381 ILE A N 1
ATOM 3050 C CA . ILE A 1 381 ? 17.255 15.501 -30.382 1.00 89.00 381 ILE A CA 1
ATOM 3051 C C . ILE A 1 381 ? 16.561 14.865 -29.180 1.00 89.00 381 ILE A C 1
ATOM 3053 O O . ILE A 1 381 ? 15.344 14.963 -29.021 1.00 89.00 381 ILE A O 1
ATOM 3057 N N . TRP A 1 382 ? 17.333 14.214 -28.316 1.00 93.50 382 TRP A N 1
ATOM 3058 C CA . TRP A 1 382 ? 16.815 13.701 -27.051 1.00 93.50 382 TRP A CA 1
ATOM 3059 C C . TRP A 1 382 ? 16.457 14.846 -26.107 1.00 93.50 382 TRP A C 1
ATOM 3061 O O . TRP A 1 382 ? 17.265 15.742 -25.863 1.00 93.50 382 TRP A O 1
ATOM 3071 N N . ASN A 1 383 ? 15.252 14.789 -25.550 1.00 93.38 383 ASN A N 1
ATOM 3072 C CA . ASN A 1 383 ? 14.775 15.717 -24.537 1.00 93.38 383 ASN A CA 1
ATOM 3073 C C . ASN A 1 383 ? 15.263 15.271 -23.153 1.00 93.38 383 ASN A C 1
ATOM 3075 O O . ASN A 1 383 ? 14.499 14.776 -22.326 1.00 93.38 383 ASN A O 1
ATOM 3079 N N . MET A 1 384 ? 16.568 15.392 -22.931 1.00 93.06 384 MET A N 1
ATOM 3080 C CA . MET A 1 384 ? 17.243 14.876 -21.745 1.00 93.06 384 MET A CA 1
ATOM 3081 C C . MET A 1 384 ? 18.180 15.920 -21.137 1.00 93.06 384 MET A C 1
ATOM 3083 O O . MET A 1 384 ? 18.797 16.717 -21.843 1.00 93.06 384 MET A O 1
ATOM 3087 N N . SER A 1 385 ? 18.281 15.921 -19.810 1.00 91.00 385 SER A N 1
ATOM 3088 C CA . SER A 1 385 ? 19.263 16.698 -19.062 1.00 91.00 385 SER A CA 1
ATOM 3089 C C . SER A 1 385 ? 20.593 15.956 -18.995 1.00 91.00 385 SER A C 1
ATOM 3091 O O . SER A 1 385 ? 20.659 14.825 -18.511 1.00 91.00 385 SER A O 1
ATOM 3093 N N . GLY A 1 386 ? 21.656 16.600 -19.477 1.00 88.94 386 GLY A N 1
ATOM 3094 C CA . GLY A 1 386 ? 22.990 16.010 -19.558 1.00 88.94 386 GLY A CA 1
ATOM 3095 C C . GLY A 1 386 ? 23.179 15.062 -20.747 1.00 88.94 386 GLY A C 1
ATOM 3096 O O . GLY A 1 386 ? 22.334 14.947 -21.632 1.00 88.94 386 GLY A O 1
ATOM 3097 N N . ASN A 1 387 ? 24.336 14.398 -20.776 1.00 88.81 387 ASN A N 1
ATOM 3098 C CA . ASN A 1 387 ? 24.681 13.399 -21.788 1.00 88.81 387 ASN A CA 1
ATOM 3099 C C . ASN A 1 387 ? 24.542 11.990 -21.197 1.00 88.81 387 ASN A C 1
ATOM 3101 O O . ASN A 1 387 ? 24.877 11.774 -20.032 1.00 88.81 387 ASN A O 1
ATOM 3105 N N . LEU A 1 388 ? 24.061 11.036 -21.994 1.00 91.94 388 LEU A N 1
ATOM 3106 C CA . LEU A 1 388 ? 24.029 9.627 -21.606 1.00 91.94 388 LEU A CA 1
ATOM 3107 C C . LEU A 1 388 ? 25.438 9.013 -21.580 1.00 91.94 388 LEU A C 1
ATOM 3109 O O . LEU A 1 388 ? 25.697 8.111 -20.790 1.00 91.94 388 LEU A O 1
ATOM 3113 N N . GLY A 1 389 ? 26.355 9.518 -22.411 1.00 89.25 389 GLY A N 1
ATOM 3114 C CA . GLY A 1 389 ? 27.766 9.139 -22.351 1.00 89.25 389 GLY A CA 1
ATOM 3115 C C . GLY A 1 389 ? 28.410 9.578 -21.032 1.00 89.25 389 GLY A C 1
ATOM 3116 O O . GLY A 1 389 ? 28.161 10.681 -20.543 1.00 89.25 389 GLY A O 1
ATOM 3117 N N . GLY A 1 390 ? 29.237 8.709 -20.459 1.00 86.31 390 GLY A N 1
ATOM 3118 C CA . GLY A 1 390 ? 29.853 8.850 -19.141 1.00 86.31 390 GLY A CA 1
ATOM 3119 C C . GLY A 1 390 ? 28.974 8.376 -17.980 1.00 86.31 390 GLY A C 1
ATOM 3120 O O . GLY A 1 390 ? 29.418 8.416 -16.834 1.00 86.31 390 GLY A O 1
ATOM 3121 N N . GLN A 1 391 ? 27.739 7.934 -18.240 1.00 92.62 391 GLN A N 1
ATOM 3122 C CA . GLN A 1 391 ? 26.874 7.335 -17.224 1.00 92.62 391 GLN A CA 1
ATOM 3123 C C . GLN A 1 391 ? 27.122 5.829 -17.156 1.00 92.62 391 GLN A C 1
ATOM 3125 O O . GLN A 1 391 ? 26.713 5.092 -18.049 1.00 92.62 391 GLN A O 1
ATOM 3130 N N . MET A 1 392 ? 27.775 5.366 -16.094 1.00 92.25 392 MET A N 1
ATOM 3131 C CA . MET A 1 392 ? 28.132 3.955 -15.934 1.00 92.25 392 MET A CA 1
ATOM 3132 C C . MET A 1 392 ? 27.018 3.150 -15.249 1.00 92.25 392 MET A C 1
ATOM 3134 O O . MET A 1 392 ? 26.382 3.625 -14.299 1.00 92.25 392 MET A O 1
ATOM 3138 N N . LEU A 1 393 ? 26.790 1.926 -15.726 1.00 92.88 393 LEU A N 1
ATOM 3139 C CA . LEU A 1 393 ? 25.884 0.937 -15.135 1.00 92.88 393 LEU A CA 1
ATOM 3140 C C . LEU A 1 393 ? 26.536 -0.446 -15.093 1.00 92.88 393 LEU A C 1
ATOM 3142 O O . LEU A 1 393 ? 27.414 -0.745 -15.899 1.00 92.88 393 LEU A O 1
ATOM 3146 N N . ASN A 1 394 ? 26.059 -1.305 -14.193 1.00 90.31 394 ASN A N 1
ATOM 3147 C CA . ASN A 1 394 ? 26.497 -2.696 -14.129 1.00 90.31 394 ASN A CA 1
ATOM 3148 C C . ASN A 1 394 ? 25.661 -3.577 -15.068 1.00 90.31 394 ASN A C 1
ATOM 3150 O O . ASN A 1 394 ? 24.426 -3.590 -15.003 1.00 90.31 394 ASN A O 1
ATOM 3154 N N . ASP A 1 395 ? 26.341 -4.349 -15.907 1.00 88.25 395 ASP A N 1
ATOM 3155 C CA . ASP A 1 395 ? 25.774 -5.307 -16.850 1.00 88.25 395 ASP A CA 1
ATOM 3156 C C . ASP A 1 395 ? 26.455 -6.680 -16.727 1.00 88.25 395 ASP A C 1
ATOM 3158 O O . ASP A 1 395 ? 27.380 -6.894 -15.936 1.00 88.25 395 ASP A O 1
ATOM 3162 N N . TYR A 1 396 ? 25.958 -7.637 -17.500 1.00 83.81 396 TYR A N 1
ATOM 3163 C CA . TYR A 1 396 ? 26.516 -8.979 -17.587 1.00 83.81 396 TYR A CA 1
ATOM 3164 C C . TYR A 1 396 ? 27.702 -9.056 -18.547 1.00 83.81 396 TYR A C 1
ATOM 3166 O O . TYR A 1 396 ? 27.742 -8.379 -19.574 1.00 83.81 396 TYR A O 1
ATOM 3174 N N . ALA A 1 397 ? 28.630 -9.966 -18.251 1.00 77.69 397 ALA A N 1
ATOM 3175 C CA . ALA A 1 397 ? 29.784 -10.233 -19.105 1.00 77.69 397 ALA A CA 1
ATOM 3176 C C . ALA A 1 397 ? 29.427 -10.959 -20.417 1.00 77.69 397 ALA A C 1
ATOM 3178 O O . ALA A 1 397 ? 30.151 -10.827 -21.404 1.00 77.69 397 ALA A O 1
ATOM 3179 N N . SER A 1 398 ? 28.337 -11.736 -20.440 1.00 75.44 398 SER A N 1
ATOM 3180 C CA . SER A 1 398 ? 27.908 -12.510 -21.612 1.00 75.44 398 SER A CA 1
ATOM 3181 C C . SER A 1 398 ? 26.407 -12.837 -21.585 1.00 75.44 398 SER A C 1
ATOM 3183 O O . SER A 1 398 ? 25.701 -12.489 -20.640 1.00 75.44 398 SER A O 1
ATOM 3185 N N . VAL A 1 399 ? 25.907 -13.498 -22.638 1.00 78.12 399 VAL A N 1
ATOM 3186 C CA . VAL A 1 399 ? 24.498 -13.928 -22.738 1.00 78.12 399 VAL A CA 1
ATOM 3187 C C . VAL A 1 399 ? 24.200 -15.083 -21.783 1.00 78.12 399 VAL A C 1
ATOM 3189 O O . VAL A 1 399 ? 23.130 -15.123 -21.187 1.00 78.12 399 VAL A O 1
ATOM 3192 N N . GLU A 1 400 ? 25.141 -16.010 -21.616 1.00 77.12 400 GLU A N 1
ATOM 3193 C CA . GLU A 1 400 ? 25.010 -17.159 -20.713 1.00 77.12 400 GLU A CA 1
ATOM 3194 C C . GLU A 1 400 ? 24.825 -16.709 -19.257 1.00 77.12 400 GLU A C 1
ATOM 3196 O O . GLU A 1 400 ? 24.071 -17.323 -18.506 1.00 77.12 400 GLU A O 1
ATOM 3201 N N . ALA A 1 401 ? 25.446 -15.586 -18.894 1.00 79.31 401 ALA A N 1
ATOM 3202 C CA . ALA A 1 401 ? 25.368 -14.985 -17.570 1.00 79.31 401 ALA A CA 1
ATOM 3203 C C . ALA A 1 401 ? 23.964 -14.432 -17.226 1.00 79.31 401 ALA A C 1
ATOM 3205 O O . ALA A 1 401 ? 23.660 -14.225 -16.053 1.00 79.31 401 ALA A O 1
ATOM 3206 N N . TYR A 1 402 ? 23.076 -14.229 -18.213 1.00 85.56 402 TYR A N 1
ATOM 3207 C CA . TYR A 1 402 ? 21.729 -13.677 -17.996 1.00 85.56 402 TYR A CA 1
ATOM 3208 C C . TYR A 1 402 ? 20.810 -14.554 -17.137 1.00 85.56 402 TYR A C 1
ATOM 3210 O O . TYR A 1 402 ? 19.778 -14.058 -16.688 1.00 85.56 402 TYR A O 1
ATOM 3218 N N . GLU A 1 403 ? 21.122 -15.833 -16.930 1.00 83.88 403 GLU A N 1
ATOM 3219 C CA . GLU A 1 403 ? 20.276 -16.748 -16.151 1.00 83.88 403 GLU A CA 1
ATOM 3220 C C . GLU A 1 403 ? 20.704 -16.842 -14.681 1.00 83.88 403 GLU A C 1
ATOM 3222 O O . GLU A 1 403 ? 19.852 -16.872 -13.791 1.00 83.88 403 GLU A O 1
ATOM 3227 N N . THR A 1 404 ? 22.013 -16.892 -14.421 1.00 77.88 404 THR A N 1
ATOM 3228 C CA . THR A 1 404 ? 22.554 -17.351 -13.129 1.00 77.88 404 THR A CA 1
ATOM 3229 C C . THR A 1 404 ? 23.523 -16.394 -12.456 1.00 77.88 404 THR A C 1
ATOM 3231 O O . THR A 1 404 ? 23.765 -16.549 -11.260 1.00 77.88 404 THR A O 1
ATOM 3234 N N . ASP A 1 405 ? 24.075 -15.431 -13.190 1.00 80.94 405 ASP A N 1
ATOM 3235 C CA . ASP A 1 405 ? 25.218 -14.663 -12.708 1.00 80.94 405 ASP A CA 1
ATOM 3236 C C . ASP A 1 405 ? 24.792 -13.290 -12.169 1.00 80.94 405 ASP A C 1
ATOM 3238 O O . ASP A 1 405 ? 23.630 -12.874 -12.236 1.00 80.94 405 ASP A O 1
ATOM 3242 N N . GLU A 1 406 ? 25.767 -12.562 -11.633 1.00 84.25 406 GLU A N 1
ATOM 3243 C CA . GLU A 1 406 ? 25.603 -11.193 -11.161 1.00 84.25 406 GLU A CA 1
ATOM 3244 C C . GLU A 1 406 ? 26.102 -10.179 -12.195 1.00 84.25 406 GLU A C 1
ATOM 3246 O O . GLU A 1 406 ? 27.024 -10.426 -12.977 1.00 84.25 406 GLU A O 1
ATOM 3251 N N . ARG A 1 407 ? 25.509 -8.985 -12.165 1.00 84.88 407 ARG A N 1
ATOM 3252 C CA . ARG A 1 407 ? 25.917 -7.857 -13.004 1.00 84.88 407 ARG A CA 1
ATOM 3253 C C . ARG A 1 407 ? 27.127 -7.175 -12.385 1.00 84.88 407 ARG A C 1
ATOM 3255 O O . ARG A 1 407 ? 26.985 -6.388 -11.451 1.00 84.88 407 ARG A O 1
ATOM 3262 N N . THR A 1 408 ? 28.306 -7.485 -12.900 1.00 84.31 408 THR A N 1
ATOM 3263 C CA . THR A 1 408 ? 29.584 -7.006 -12.352 1.00 84.31 408 THR A CA 1
ATOM 3264 C C . THR A 1 408 ? 30.413 -6.214 -13.357 1.00 84.31 408 THR A C 1
ATOM 3266 O O . THR A 1 408 ? 31.420 -5.620 -12.979 1.00 84.31 408 THR A O 1
ATOM 3269 N N . VAL A 1 409 ? 30.004 -6.177 -14.630 1.00 84.81 409 VAL A N 1
ATOM 3270 C CA . VAL A 1 409 ? 30.740 -5.475 -15.683 1.00 84.81 409 VAL A CA 1
ATOM 3271 C C . VAL A 1 409 ? 30.224 -4.054 -15.803 1.00 84.81 409 VAL A C 1
ATOM 3273 O O . VAL A 1 409 ? 29.056 -3.837 -16.109 1.00 84.81 409 VAL A O 1
ATOM 3276 N N . GLU A 1 410 ? 31.104 -3.083 -15.601 1.00 89.44 410 GLU A N 1
ATOM 3277 C CA . GLU A 1 410 ? 30.759 -1.677 -15.757 1.00 89.44 410 GLU A CA 1
ATOM 3278 C C . GLU A 1 410 ? 30.728 -1.295 -17.249 1.00 89.44 410 GLU A C 1
ATOM 3280 O O . GLU A 1 410 ? 31.706 -1.477 -17.978 1.00 89.44 410 GLU A O 1
ATOM 3285 N N . VAL A 1 411 ? 29.591 -0.778 -17.716 1.00 89.69 411 VAL A N 1
ATOM 3286 C CA . VAL A 1 411 ? 29.351 -0.399 -19.114 1.00 89.69 411 VAL A CA 1
ATOM 3287 C C . VAL A 1 411 ? 28.797 1.020 -19.171 1.00 89.69 411 VAL A C 1
ATOM 3289 O O . VAL A 1 411 ? 27.960 1.418 -18.363 1.00 89.69 411 VAL A O 1
ATOM 3292 N N . ASP A 1 412 ? 29.253 1.787 -20.157 1.00 92.31 412 ASP A N 1
ATOM 3293 C CA . ASP A 1 412 ? 28.702 3.103 -20.463 1.00 92.31 412 ASP A CA 1
ATOM 3294 C C . ASP A 1 412 ? 27.270 2.979 -21.023 1.00 92.31 412 ASP A C 1
ATOM 3296 O O . ASP A 1 412 ? 26.999 2.204 -21.946 1.00 92.31 412 ASP A O 1
ATOM 3300 N N . ALA A 1 413 ? 26.333 3.749 -20.474 1.00 93.94 413 ALA A N 1
ATOM 3301 C CA . ALA A 1 413 ? 24.920 3.678 -20.829 1.00 93.94 413 ALA A CA 1
ATOM 3302 C C . ALA A 1 413 ? 24.651 4.018 -22.300 1.00 93.94 413 ALA A C 1
ATOM 3304 O O . ALA A 1 413 ? 23.774 3.412 -22.917 1.00 93.94 413 ALA A O 1
ATOM 3305 N N . TYR A 1 414 ? 25.411 4.944 -22.889 1.00 93.19 414 TYR A N 1
ATOM 3306 C CA . TYR A 1 414 ? 25.282 5.265 -24.306 1.00 93.19 414 TYR A CA 1
ATOM 3307 C C . TYR A 1 414 ? 25.769 4.106 -25.179 1.00 93.19 414 TYR A C 1
ATOM 3309 O O . TYR A 1 414 ? 25.096 3.745 -26.145 1.00 93.19 414 TYR A O 1
ATOM 3317 N N . VAL A 1 415 ? 26.867 3.447 -24.796 1.00 88.88 415 VAL A N 1
ATOM 3318 C CA . VAL A 1 415 ? 27.337 2.224 -25.473 1.00 88.88 415 VAL A CA 1
ATOM 3319 C C . VAL A 1 415 ? 26.275 1.123 -25.403 1.00 88.88 415 VAL A C 1
ATOM 3321 O O . VAL A 1 415 ? 25.944 0.519 -26.425 1.00 88.88 415 VAL A O 1
ATOM 3324 N N . LYS A 1 416 ? 25.669 0.904 -24.230 1.00 93.25 416 LYS A N 1
ATOM 3325 C CA . LYS A 1 416 ? 24.573 -0.063 -24.069 1.00 93.25 416 LYS A CA 1
ATOM 3326 C C . LYS A 1 416 ? 23.363 0.272 -24.945 1.00 93.25 416 LYS A C 1
ATOM 3328 O O . LYS A 1 416 ? 22.833 -0.612 -25.621 1.00 93.25 416 LYS A O 1
ATOM 3333 N N . TYR A 1 417 ? 22.950 1.539 -24.976 1.00 95.31 417 TYR A N 1
ATOM 3334 C CA . TYR A 1 417 ? 21.875 2.011 -25.849 1.00 95.31 417 TYR A CA 1
ATOM 3335 C C . TYR A 1 417 ? 22.166 1.692 -27.321 1.00 95.31 417 TYR A C 1
ATOM 3337 O O . TYR A 1 417 ? 21.332 1.104 -28.012 1.00 95.31 417 TYR A O 1
ATOM 3345 N N . GLN A 1 418 ? 23.371 2.023 -27.793 1.00 91.56 418 GLN A N 1
ATOM 3346 C CA . GLN A 1 418 ? 23.767 1.772 -29.175 1.00 91.56 418 GLN A CA 1
ATOM 3347 C C . GLN A 1 418 ? 23.804 0.269 -29.503 1.00 91.56 418 GLN A C 1
ATOM 3349 O O . GLN A 1 418 ? 23.426 -0.120 -30.608 1.00 91.56 418 GLN A O 1
ATOM 3354 N N . MET A 1 419 ? 24.213 -0.587 -28.558 1.00 86.12 419 MET A N 1
ATOM 3355 C CA . MET A 1 419 ? 24.189 -2.045 -28.738 1.00 86.12 419 MET A CA 1
ATOM 3356 C C . MET A 1 419 ? 22.761 -2.583 -28.897 1.00 86.12 419 MET A C 1
ATOM 3358 O O . MET A 1 419 ? 22.506 -3.363 -29.816 1.00 86.12 419 MET A O 1
ATOM 3362 N N . LEU A 1 420 ? 21.825 -2.147 -28.046 1.00 89.81 420 LEU A N 1
ATOM 3363 C CA . LEU A 1 420 ? 20.408 -2.516 -28.158 1.00 89.81 420 LEU A CA 1
ATOM 3364 C C . LEU A 1 420 ? 19.825 -2.080 -29.511 1.00 89.81 420 LEU A C 1
ATOM 3366 O O . LEU A 1 420 ? 19.193 -2.886 -30.195 1.00 89.81 420 LEU A O 1
ATOM 3370 N N . ALA A 1 421 ? 20.095 -0.838 -29.923 1.00 90.44 421 ALA A N 1
ATOM 3371 C CA . ALA A 1 421 ? 19.638 -0.290 -31.197 1.00 90.44 421 ALA A CA 1
ATOM 3372 C C . ALA A 1 421 ? 20.176 -1.088 -32.397 1.00 90.44 421 ALA A C 1
ATOM 3374 O O . ALA A 1 421 ? 19.419 -1.466 -33.293 1.00 90.44 421 ALA A O 1
ATOM 3375 N N . ALA A 1 422 ? 21.480 -1.384 -32.400 1.00 83.56 422 ALA A N 1
ATOM 3376 C CA . ALA A 1 422 ? 22.131 -2.126 -33.474 1.00 83.56 422 ALA A CA 1
ATOM 3377 C C . ALA A 1 422 ? 21.570 -3.550 -33.611 1.00 83.56 422 ALA A C 1
ATOM 3379 O O . ALA A 1 422 ? 21.264 -3.986 -34.722 1.00 83.56 422 ALA A O 1
ATOM 3380 N N . ASN A 1 423 ? 21.380 -4.257 -32.491 1.00 84.38 423 ASN A N 1
ATOM 3381 C CA . ASN A 1 423 ? 20.813 -5.606 -32.495 1.00 84.38 423 ASN A CA 1
ATOM 3382 C C . ASN A 1 423 ? 19.337 -5.617 -32.929 1.00 84.38 423 ASN A C 1
ATOM 3384 O O . ASN A 1 423 ? 18.929 -6.498 -33.688 1.00 84.38 423 ASN A O 1
ATOM 3388 N N . TYR A 1 424 ? 18.548 -4.618 -32.519 1.00 86.62 424 TYR A N 1
ATOM 3389 C CA . TYR A 1 424 ? 17.166 -4.453 -32.975 1.00 86.62 424 TYR A CA 1
ATOM 3390 C C . TYR A 1 424 ? 17.075 -4.258 -34.498 1.00 86.62 424 TYR A C 1
ATOM 3392 O O . TYR A 1 424 ? 16.305 -4.953 -35.166 1.00 86.62 424 TYR A O 1
ATOM 3400 N N . LEU A 1 425 ? 17.893 -3.362 -35.065 1.00 84.56 425 LEU A N 1
ATOM 3401 C CA . LEU A 1 425 ? 17.942 -3.104 -36.512 1.00 84.56 425 LEU A CA 1
ATOM 3402 C C . LEU A 1 425 ? 18.423 -4.328 -37.305 1.00 84.56 425 LEU A C 1
ATOM 3404 O O . LEU A 1 425 ? 17.857 -4.663 -38.345 1.00 84.56 425 LEU A O 1
ATOM 3408 N N . ALA A 1 426 ? 19.434 -5.038 -36.797 1.00 77.25 426 ALA A N 1
ATOM 3409 C CA . ALA A 1 426 ? 19.928 -6.259 -37.429 1.00 77.25 426 ALA A CA 1
ATOM 3410 C C . ALA A 1 426 ? 18.853 -7.361 -37.484 1.00 77.25 426 ALA A C 1
ATOM 3412 O O . ALA A 1 426 ? 18.767 -8.098 -38.468 1.00 77.25 426 ALA A O 1
ATOM 3413 N N . ASN A 1 427 ? 18.010 -7.463 -36.451 1.00 75.56 427 ASN A N 1
ATOM 3414 C CA . ASN A 1 427 ? 16.947 -8.463 -36.375 1.00 75.56 427 ASN A CA 1
ATOM 3415 C C . ASN A 1 427 ? 15.708 -8.113 -37.225 1.00 75.56 427 ASN A C 1
ATOM 3417 O O . ASN A 1 427 ? 15.047 -9.020 -37.731 1.00 75.56 427 ASN A O 1
ATOM 3421 N N . SER A 1 428 ? 15.397 -6.826 -37.421 1.00 71.88 428 SER A N 1
ATOM 3422 C CA . SER A 1 428 ? 14.223 -6.367 -38.188 1.00 71.88 428 SER A CA 1
ATOM 3423 C C . SER A 1 428 ? 14.401 -6.403 -39.716 1.00 71.88 428 SER A C 1
ATOM 3425 O O . SER A 1 428 ? 13.449 -6.154 -40.454 1.00 71.88 428 SER A O 1
ATOM 3427 N N . GLY A 1 429 ? 15.579 -6.797 -40.212 1.00 52.03 429 GLY A N 1
ATOM 3428 C CA . GLY A 1 429 ? 15.788 -7.162 -41.617 1.00 52.03 429 GLY A CA 1
ATOM 3429 C C . GLY A 1 429 ? 15.941 -6.000 -42.606 1.00 52.03 429 GLY A C 1
ATOM 3430 O O . GLY A 1 429 ? 15.815 -6.238 -43.806 1.00 52.03 429 GLY A O 1
ATOM 3431 N N . GLY A 1 430 ? 16.242 -4.773 -42.162 1.00 44.16 430 GLY A N 1
ATOM 3432 C CA . GLY A 1 430 ? 16.348 -3.622 -43.066 1.00 44.16 430 GLY A CA 1
ATOM 3433 C C . GLY A 1 430 ? 17.352 -2.542 -42.659 1.00 44.16 430 GLY A C 1
ATOM 3434 O O . GLY A 1 430 ? 17.189 -1.906 -41.628 1.00 44.16 430 GLY A O 1
ATOM 3435 N N . GLY A 1 431 ? 18.312 -2.285 -43.560 1.00 35.12 431 GLY A N 1
ATOM 3436 C CA . GLY A 1 431 ? 18.983 -0.991 -43.760 1.00 35.12 431 GLY A CA 1
ATOM 3437 C C . GLY A 1 431 ? 20.114 -0.648 -42.791 1.00 35.12 431 GLY A C 1
ATOM 3438 O O . GLY A 1 431 ? 19.890 -0.480 -41.600 1.00 35.12 431 GLY A O 1
ATOM 3439 N N . GLY A 1 432 ? 21.337 -0.490 -43.316 1.00 37.06 432 GLY A N 1
ATOM 3440 C CA . GLY A 1 432 ? 22.490 -0.027 -42.541 1.00 37.06 432 GLY A CA 1
ATOM 3441 C C . GLY A 1 432 ? 22.162 1.247 -41.762 1.00 37.06 432 GLY A C 1
ATOM 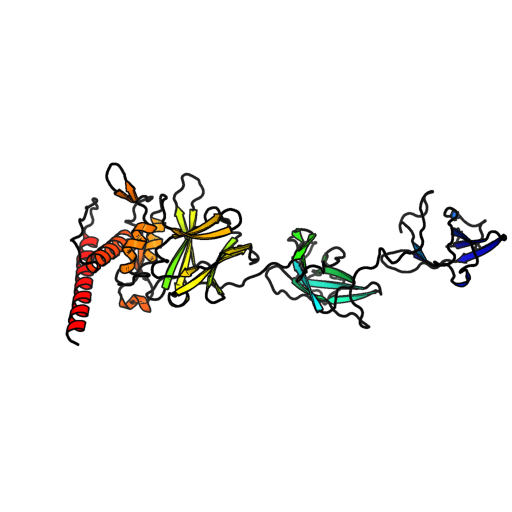3442 O O . GLY A 1 432 ? 21.637 2.203 -42.329 1.00 37.06 432 GLY A O 1
ATOM 3443 N N . ALA A 1 433 ? 22.448 1.237 -40.460 1.00 39.47 433 ALA A N 1
ATOM 3444 C CA . ALA A 1 433 ? 22.249 2.392 -39.603 1.00 39.47 433 ALA A CA 1
ATOM 3445 C C . ALA A 1 433 ? 22.983 3.609 -40.189 1.00 39.47 433 ALA A C 1
ATOM 3447 O O . ALA A 1 433 ? 24.196 3.569 -40.409 1.00 39.47 433 ALA A O 1
ATOM 3448 N N . SER A 1 434 ? 22.257 4.701 -40.427 1.00 31.70 434 SER A N 1
ATOM 3449 C CA . SER A 1 434 ? 22.868 6.003 -40.680 1.00 31.70 434 SER A CA 1
ATOM 3450 C C . SER A 1 434 ? 23.483 6.496 -39.373 1.00 31.70 434 SER A C 1
ATOM 3452 O O . SER A 1 434 ? 22.800 7.056 -38.519 1.00 31.70 434 SER A O 1
ATOM 3454 N N . PHE A 1 435 ? 24.780 6.251 -39.196 1.00 38.09 435 PHE A N 1
ATOM 3455 C CA . PHE A 1 435 ? 25.560 6.809 -38.098 1.00 38.09 435 PHE A CA 1
ATOM 3456 C C . PHE A 1 435 ? 25.700 8.322 -38.298 1.00 38.09 435 PHE A C 1
ATOM 3458 O O . PHE A 1 435 ? 26.485 8.773 -39.131 1.00 38.09 435 PHE A O 1
ATOM 3465 N N . SER A 1 436 ? 24.967 9.120 -37.521 1.00 30.16 436 SER A N 1
ATOM 3466 C CA . SER A 1 436 ? 25.341 10.518 -37.305 1.00 30.16 436 SER A CA 1
ATOM 3467 C C . SER A 1 436 ? 26.409 10.549 -36.214 1.00 30.16 436 SER A C 1
ATOM 3469 O O . SER A 1 436 ? 26.111 10.358 -35.034 1.00 30.16 436 SER A O 1
ATOM 3471 N N . LEU A 1 437 ? 27.673 10.712 -36.617 1.00 29.75 437 LEU A N 1
ATOM 3472 C CA . LEU A 1 437 ? 28.779 10.959 -35.695 1.00 29.75 437 LEU A CA 1
ATOM 3473 C C . LEU A 1 437 ? 28.560 12.311 -35.004 1.00 29.75 437 LEU A C 1
ATOM 3475 O O . LEU A 1 437 ? 28.857 13.357 -35.581 1.00 29.75 437 LEU A O 1
ATOM 3479 N N . MET A 1 438 ? 28.112 12.301 -33.748 1.00 29.34 438 MET A N 1
ATOM 3480 C CA . MET A 1 438 ? 28.412 13.416 -32.855 1.00 29.34 438 MET A CA 1
ATOM 3481 C C . MET A 1 438 ? 29.803 13.208 -32.257 1.00 29.34 438 MET A C 1
ATOM 3483 O O . MET A 1 438 ? 30.090 12.232 -31.568 1.00 29.34 438 MET A O 1
ATOM 3487 N N . ASN A 1 439 ? 30.663 14.149 -32.627 1.00 32.75 439 ASN A N 1
ATOM 3488 C CA . ASN A 1 439 ? 32.071 14.326 -32.307 1.00 32.75 439 ASN A CA 1
ATOM 3489 C C . ASN A 1 439 ? 32.435 13.896 -30.866 1.00 32.75 439 ASN A C 1
ATOM 3491 O O . ASN A 1 439 ? 32.137 14.602 -29.904 1.00 32.75 439 ASN A O 1
ATOM 3495 N N . SER A 1 440 ? 33.099 12.749 -30.718 1.00 34.62 440 SER A N 1
ATOM 3496 C CA . SER A 1 440 ? 33.678 12.276 -29.456 1.00 34.62 440 SER A CA 1
ATOM 3497 C C . SER A 1 440 ? 34.998 11.570 -29.766 1.00 34.62 440 SER A C 1
ATOM 3499 O O . SER A 1 440 ? 35.053 10.629 -30.552 1.00 34.62 440 SER A O 1
ATOM 3501 N N . SER A 1 441 ? 36.087 12.077 -29.200 1.00 35.66 441 SER A N 1
ATOM 3502 C CA . SER A 1 441 ? 37.479 11.811 -29.577 1.00 35.66 441 SER A CA 1
ATOM 3503 C C . SER A 1 441 ? 38.063 10.470 -29.101 1.00 35.66 441 SER A C 1
ATOM 3505 O O . SER A 1 441 ? 39.280 10.321 -29.096 1.00 35.66 441 SER A O 1
ATOM 3507 N N . ASN A 1 442 ? 37.249 9.464 -28.766 1.00 39.53 442 ASN A N 1
ATOM 3508 C CA . ASN A 1 442 ? 37.732 8.147 -28.326 1.00 39.53 442 ASN A CA 1
ATOM 3509 C C . ASN A 1 442 ? 37.042 7.009 -29.099 1.00 39.53 442 ASN A C 1
ATOM 3511 O O . ASN A 1 442 ? 35.971 6.547 -28.723 1.00 39.53 442 ASN A O 1
ATOM 3515 N N . ASN A 1 443 ? 37.682 6.528 -30.171 1.00 37.97 443 ASN A N 1
ATOM 3516 C CA . ASN A 1 443 ? 37.162 5.494 -31.087 1.00 37.97 443 ASN A CA 1
ATOM 3517 C C . ASN A 1 443 ? 37.340 4.033 -30.610 1.00 37.97 443 ASN A C 1
ATOM 3519 O O . ASN A 1 443 ? 37.019 3.097 -31.341 1.00 37.97 443 ASN A O 1
ATOM 3523 N N . THR A 1 444 ? 37.833 3.796 -29.395 1.00 39.41 444 THR A N 1
ATOM 3524 C CA . THR A 1 444 ? 38.043 2.442 -28.845 1.00 39.41 444 THR A CA 1
ATOM 3525 C C . THR A 1 444 ? 36.739 1.669 -28.545 1.00 39.41 444 THR A C 1
ATOM 3527 O O . THR A 1 444 ? 36.685 0.477 -28.854 1.00 39.41 444 THR A O 1
ATOM 3530 N N . PRO A 1 445 ? 35.656 2.293 -28.030 1.00 43.91 445 PRO A N 1
ATOM 3531 C CA . PRO A 1 445 ? 34.375 1.613 -27.803 1.00 43.91 445 PRO A CA 1
ATOM 3532 C C . PRO A 1 445 ? 33.692 1.177 -29.108 1.00 43.91 445 PRO A C 1
ATOM 3534 O O . PRO A 1 445 ? 33.121 0.093 -29.175 1.00 43.91 445 PRO A O 1
ATOM 3537 N N . LEU A 1 446 ? 33.821 1.970 -30.177 1.00 42.22 446 LEU A N 1
ATOM 3538 C CA . LEU A 1 446 ? 33.253 1.675 -31.500 1.00 42.22 446 LEU A CA 1
ATOM 3539 C C . LEU A 1 446 ? 33.858 0.412 -32.133 1.00 42.22 446 LEU A C 1
ATOM 3541 O O . LEU A 1 446 ? 33.141 -0.377 -32.743 1.00 42.22 446 LEU A O 1
ATOM 3545 N N . ILE A 1 447 ? 35.161 0.180 -31.946 1.00 40.72 447 ILE A N 1
ATOM 3546 C CA . ILE A 1 447 ? 35.844 -1.029 -32.436 1.00 40.72 447 ILE A CA 1
ATOM 3547 C C . ILE A 1 447 ? 35.357 -2.273 -31.680 1.00 40.72 447 ILE A C 1
ATOM 3549 O O . ILE A 1 447 ? 35.094 -3.304 -32.298 1.00 40.72 447 ILE A O 1
ATOM 3553 N N . LEU A 1 448 ? 35.164 -2.172 -30.362 1.00 40.75 448 LEU A N 1
ATOM 3554 C CA . LEU A 1 448 ? 34.598 -3.257 -29.555 1.00 40.75 448 LEU A CA 1
ATOM 3555 C C . LEU A 1 448 ? 33.141 -3.548 -29.941 1.00 40.75 448 LEU A C 1
ATOM 3557 O O . LEU A 1 448 ? 32.772 -4.710 -30.084 1.00 40.75 448 LEU A O 1
ATOM 3561 N N . MET A 1 449 ? 32.332 -2.522 -30.215 1.00 45.78 449 MET A N 1
ATOM 3562 C CA . MET A 1 449 ? 30.959 -2.684 -30.708 1.00 45.78 449 MET A CA 1
ATOM 3563 C C . MET A 1 449 ? 30.884 -3.356 -32.085 1.00 45.78 449 MET A C 1
ATOM 3565 O O . MET A 1 449 ? 30.001 -4.186 -32.309 1.00 45.78 449 MET A O 1
ATOM 3569 N N . PHE A 1 450 ? 31.813 -3.061 -33.000 1.00 41.50 450 PHE A N 1
ATOM 3570 C CA . PHE A 1 450 ? 31.919 -3.780 -34.275 1.00 41.50 450 PHE A CA 1
ATOM 3571 C C . PHE A 1 450 ? 32.257 -5.262 -34.063 1.00 41.50 450 PHE A C 1
ATOM 3573 O O . PHE A 1 450 ? 31.675 -6.123 -34.715 1.00 41.50 450 PHE A O 1
ATOM 3580 N N . ILE A 1 451 ? 33.137 -5.579 -33.112 1.00 44.78 451 ILE A N 1
ATOM 3581 C CA . ILE A 1 451 ? 33.515 -6.963 -32.797 1.00 44.78 451 ILE A CA 1
ATOM 3582 C C . ILE A 1 451 ? 32.352 -7.718 -32.127 1.00 44.78 451 ILE A C 1
ATOM 3584 O O . ILE A 1 451 ? 32.040 -8.835 -32.535 1.00 44.78 451 ILE A O 1
ATOM 3588 N N . PHE A 1 452 ? 31.650 -7.114 -31.163 1.00 45.47 452 PHE A N 1
ATOM 3589 C CA . PHE A 1 452 ? 30.514 -7.754 -30.485 1.00 45.47 452 PHE A CA 1
ATOM 3590 C C . PHE A 1 452 ? 29.279 -7.897 -31.382 1.00 45.47 452 PHE A C 1
ATOM 3592 O O . PHE A 1 452 ? 28.615 -8.934 -31.336 1.00 45.47 452 PHE A O 1
ATOM 3599 N N . SER A 1 453 ? 28.998 -6.919 -32.250 1.00 44.06 453 SER A N 1
ATOM 3600 C CA . SER A 1 453 ? 27.938 -7.049 -33.261 1.00 44.06 453 SER A CA 1
ATOM 3601 C C . SER A 1 453 ? 28.274 -8.120 -34.305 1.00 44.06 453 SER A C 1
ATOM 3603 O O . SER A 1 453 ? 27.399 -8.907 -34.655 1.00 44.06 453 SER A O 1
ATOM 3605 N N . LEU A 1 454 ? 29.536 -8.254 -34.733 1.00 43.06 454 LEU A N 1
ATOM 3606 C CA . LEU A 1 454 ? 29.978 -9.351 -35.608 1.00 43.06 454 LEU A CA 1
ATOM 3607 C C . LEU A 1 454 ? 29.839 -10.732 -34.944 1.00 43.06 454 LEU A C 1
ATOM 3609 O O . LEU A 1 454 ? 29.423 -11.684 -35.607 1.00 43.06 454 LEU A O 1
ATOM 3613 N N . ILE A 1 455 ? 30.121 -10.850 -33.642 1.00 49.53 455 ILE A N 1
ATOM 3614 C CA . ILE A 1 455 ? 29.922 -12.093 -32.874 1.00 49.53 455 ILE A CA 1
ATOM 3615 C C . ILE A 1 455 ? 28.423 -12.417 -32.736 1.00 49.53 455 ILE A C 1
ATOM 3617 O O . ILE A 1 455 ? 28.021 -13.558 -32.977 1.00 49.53 455 ILE A O 1
ATOM 3621 N N . GLY A 1 456 ? 27.578 -11.423 -32.435 1.00 42.53 456 GLY A N 1
ATOM 3622 C CA . GLY A 1 456 ? 26.119 -11.581 -32.371 1.00 42.53 456 GLY A CA 1
ATOM 3623 C C . GLY A 1 456 ? 25.498 -11.987 -33.714 1.00 42.53 456 GLY A C 1
ATOM 3624 O O . GLY A 1 456 ? 24.710 -12.932 -33.781 1.00 42.53 456 GLY A O 1
ATOM 3625 N N . VAL A 1 457 ? 25.919 -11.349 -34.812 1.00 49.09 457 VAL A N 1
ATOM 3626 C CA . VAL A 1 457 ? 25.511 -11.698 -36.186 1.00 49.09 457 VAL A CA 1
ATOM 3627 C C . VAL A 1 457 ? 25.989 -13.104 -36.568 1.00 49.09 457 VAL A C 1
ATOM 3629 O O . VAL A 1 457 ? 25.233 -13.866 -37.182 1.00 49.09 457 VAL A O 1
ATOM 3632 N N . GLY A 1 458 ? 27.205 -13.490 -36.168 1.00 46.22 458 GLY A N 1
ATOM 3633 C CA . GLY A 1 458 ? 27.741 -14.838 -36.369 1.00 46.22 458 GLY A CA 1
ATOM 3634 C C . GLY A 1 458 ? 26.926 -15.916 -35.646 1.00 46.22 458 GLY A C 1
ATOM 3635 O O . GLY A 1 458 ? 26.602 -16.951 -36.234 1.00 46.22 458 GLY A O 1
ATOM 3636 N N . PHE A 1 459 ? 26.515 -15.651 -34.405 1.00 51.28 459 PHE A N 1
ATOM 3637 C CA . PHE A 1 459 ? 25.722 -16.575 -33.593 1.00 51.28 459 PHE A CA 1
ATOM 3638 C C . PHE A 1 459 ? 24.276 -16.732 -34.101 1.00 51.28 459 PHE A C 1
ATOM 3640 O O . PHE A 1 459 ? 23.780 -17.854 -34.224 1.00 51.28 459 PHE A O 1
ATOM 3647 N N . ILE A 1 460 ? 23.616 -15.635 -34.499 1.00 52.25 460 ILE A N 1
ATOM 3648 C CA . ILE A 1 460 ? 22.271 -15.668 -35.109 1.00 52.25 460 ILE A CA 1
ATOM 3649 C C . ILE A 1 460 ? 22.293 -16.420 -36.450 1.00 52.25 460 ILE A C 1
ATOM 3651 O O . ILE A 1 460 ? 21.407 -17.235 -36.732 1.00 52.25 460 ILE A O 1
ATOM 3655 N N . SER A 1 461 ? 23.329 -16.199 -37.265 1.00 49.09 461 SER A N 1
ATOM 3656 C CA . SER A 1 461 ? 23.516 -16.904 -38.540 1.00 49.09 461 SER A CA 1
ATOM 3657 C C . SER A 1 461 ? 23.731 -18.408 -38.332 1.00 49.09 461 SER A C 1
ATOM 3659 O O . SER A 1 461 ? 23.146 -19.222 -39.049 1.00 49.09 461 SER A O 1
ATOM 3661 N N . TYR A 1 462 ? 24.495 -18.795 -37.307 1.00 52.12 462 TYR A N 1
ATOM 3662 C CA . TYR A 1 462 ? 24.696 -20.193 -36.921 1.00 52.12 462 TYR A CA 1
ATOM 3663 C C . TYR A 1 462 ? 23.396 -20.874 -36.456 1.00 52.12 462 TYR A C 1
ATOM 3665 O O . TYR A 1 462 ? 23.089 -21.983 -36.902 1.00 52.12 462 TYR A O 1
ATOM 3673 N N . LEU A 1 463 ? 22.581 -20.208 -35.630 1.00 48.34 463 LEU A N 1
ATOM 3674 C CA . LEU A 1 463 ? 21.285 -20.737 -35.184 1.00 48.34 463 LEU A CA 1
ATOM 3675 C C . LEU A 1 463 ? 20.289 -20.910 -36.342 1.00 48.34 463 LEU A C 1
ATOM 3677 O O . LEU A 1 463 ? 19.611 -21.939 -36.415 1.00 48.34 463 LEU A O 1
ATOM 3681 N N . ARG A 1 464 ? 20.232 -19.961 -37.291 1.00 47.16 464 ARG A N 1
ATOM 3682 C CA . ARG A 1 464 ? 19.416 -20.105 -38.513 1.00 47.16 464 ARG A CA 1
ATOM 3683 C C . ARG A 1 464 ? 19.888 -21.269 -39.385 1.00 47.16 464 ARG A C 1
ATOM 3685 O O . ARG A 1 464 ? 19.053 -22.040 -39.849 1.00 47.16 464 ARG A O 1
ATOM 3692 N N . LEU A 1 465 ? 21.197 -21.437 -39.575 1.00 48.91 465 LEU A N 1
ATOM 3693 C CA . LEU A 1 465 ? 21.753 -22.539 -40.371 1.00 48.91 465 LEU A CA 1
ATOM 3694 C C . LEU A 1 465 ? 21.520 -23.913 -39.728 1.00 48.91 465 LEU A C 1
ATOM 3696 O O . LEU A 1 465 ? 21.295 -24.890 -40.440 1.00 48.91 465 LEU A O 1
ATOM 3700 N N . LYS A 1 466 ? 21.519 -24.000 -38.393 1.00 44.12 466 LYS A N 1
ATOM 3701 C CA . LYS A 1 466 ? 21.219 -25.243 -37.668 1.00 44.12 466 LYS A CA 1
ATOM 3702 C C . LYS A 1 466 ? 19.743 -25.645 -37.785 1.00 44.12 466 LYS A C 1
ATOM 3704 O O . LYS A 1 466 ? 19.453 -26.830 -37.893 1.00 44.12 466 LYS A O 1
ATOM 3709 N N . LYS A 1 467 ? 18.823 -24.674 -37.838 1.00 40.69 467 LYS A N 1
ATOM 3710 C CA . LYS A 1 467 ? 17.376 -24.911 -38.010 1.00 40.69 467 LYS A CA 1
ATOM 3711 C C . LYS A 1 467 ? 16.985 -25.396 -39.416 1.00 40.69 467 LYS A C 1
ATOM 3713 O O . LYS A 1 467 ? 15.911 -25.949 -39.569 1.00 40.69 467 LYS A O 1
ATOM 3718 N N . TYR A 1 468 ? 17.840 -25.188 -40.419 1.00 46.97 468 TYR A N 1
ATOM 3719 C CA . TYR A 1 468 ? 17.648 -25.689 -41.790 1.00 46.97 468 TYR A CA 1
ATOM 3720 C C . TYR A 1 468 ? 18.304 -27.058 -42.047 1.00 46.97 468 TYR A C 1
ATOM 3722 O O . TYR A 1 468 ? 18.129 -27.622 -43.125 1.00 46.97 468 TYR A O 1
ATOM 3730 N N . LYS A 1 469 ? 19.102 -27.570 -41.099 1.00 41.94 469 LYS A N 1
ATOM 3731 C CA . LYS A 1 469 ? 19.814 -28.857 -41.210 1.00 41.94 469 LYS A CA 1
ATOM 3732 C C . LYS A 1 469 ? 19.190 -29.997 -40.395 1.00 41.94 469 LYS A C 1
ATOM 3734 O O . LYS A 1 469 ? 19.668 -31.122 -40.514 1.00 41.94 469 LYS A O 1
ATOM 3739 N N . ASN A 1 470 ? 18.150 -29.708 -39.620 1.00 37.56 470 ASN A N 1
ATOM 3740 C CA . ASN A 1 470 ? 17.221 -30.678 -39.036 1.00 37.56 470 ASN A CA 1
ATOM 3741 C C . ASN A 1 470 ? 15.843 -30.443 -39.651 1.00 37.56 470 ASN A C 1
ATOM 3743 O O . ASN A 1 470 ? 15.043 -31.400 -39.641 1.00 37.56 470 ASN A O 1
#

Foldseek 3Di:
DKKWFAAPVGDIDIDDWDWDDDPVFTKIFAPPVQQPPGQKMKDFDFDPVDDDDPVRTPDIADIDTDPSHAGMKTQPDPPDPDDHPGDIDGDDCVVVPQDFDDFQAKEKEQADPCLQVLPAGFDAKWKKFAASVGFIDIFGWDCPFFRMTITTFHQTPPRDGGRWMKIF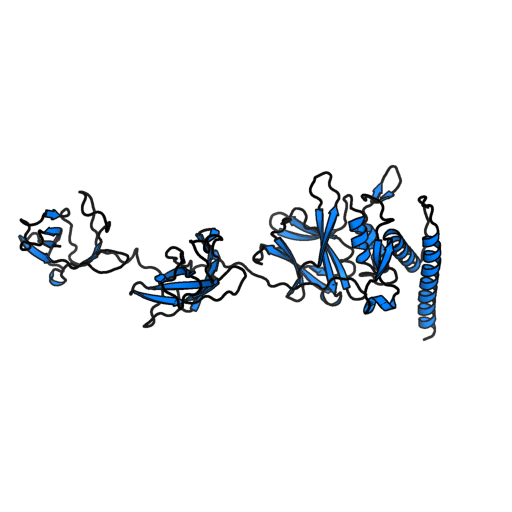GFHPPDPDDDPVRGSGMDDTDGFPPVENHWYQYNVVRDTDHDFDAADADEADDAAFPFKFKAKEFQPPHPQDPQKFKWKDFPNHTYGFNAWDQWFDDPDPDTGIITMHIDGCVRQEQTWIWIFMAGNRRGTPDTAGTDRDHQLLSLFYWYWDQDPNHTYTDTHADAHQTELLQLLVLLSRADLLDCGSRHYLVVLVSNCRGRFHWDDDPNDTDTSYDDDLFPDWDFADPDNVCRPPHDRDDIDRSVLSSVSSVLNNCVVVPDDDDPDPDDDDDDCPSVVVSVVVSVVSVVVVVVVVVVVVVD

Secondary structure (DSSP, 8-state):
-EEEEE-TT--EEEEEPEEEE-SS-EEEEPPGGGTTT-SEEEEEEE-TTS-S-GGGEEEEPPPEE--SS--EEE-S-TT----TT---EE--SGGG-PPPPPTT-EEEEE--TTTT-SSS-EEEEEEEEE-TTS--EEE--EEEETTEEEEEPPPPGGGPPPSEEEEEEEETT--S--GGGEEEE---B---TTSSSEEEETTTTEEEEPPPB--EEEPPP---TTEEEEEEE-TTSS-STTEEEEEEETTEEEE-SEEEEEE--SSSSPEEEEEEEEEHHHHTTSEEEEEEEETT-BEEEEEEEEE--TTGGGSEEEEEEETTEEEEEEE---S-EEHHHHHHHHHTSBTT---TTTBGGGHHHHHHHHS-EEESSS-EEE-EES-STT-EEEE-SSSTHHHH----EEEEHHHHHHHHHHHHHHHHT-----------S--HHHHHHHHHHHHHHHHHHHHHHHHT--

pLDDT: mean 78.73, std 17.73, range [29.34, 98.12]

Radius of gyration: 39.04 Å; chains: 1; bounding box: 95×57×111 Å